Protein 9BUJ (pdb70)

Sequence (434 aa):
DSNLAFKNADGYGKYTQGGRDGKIYIVNSLEDNPKNPAKGTLRHALKRKYKRTVVFNISGVIHLKEPIIVKSGFLTIAGQTSPGGITVAGAPVQVSDADHIIIRYMRFRLGTFKLAEDSMSVRNSRDIIIDHCSFSWSVDETASFYNNQRFTLQNSIVAASLNHSIHPKGHHGYGGIWGGNKASFINNVIAHHNSRTPRLNGSRLKPPYDEQFEFVEFSNNIIFNWGSNNVYGSENGRFNLINNIYKPGPASKAIQLVDLWYSPNITKSQAYISGNYFVGDEKITADNRLGVNYRTSKDAKRKNISMDDKRLSRVKLEPINGAVNSATINSTQKTYSTLIKEKNVGANFNANGMFLDNIDTQVLNQVDGSTPINGKGLINSELEMMIKSWEEYERQFLGFPDIIDKNKDGINDRWAAKNPTNQHNINAYINSITE

Foldseek 3Di:
DVLACEDQQFFLLRNFQAQQPWAEAEQEDLEEDPVDGDGNHPLVVQADQTQYEYAYLEAFERAYCEERERQHTNHEDLQQLYQQGYEYEQYEHEYDAYERHEYELYEQAHFADPDLAESYEYANYESYEYFQAEWEAHNAATYEYELYYREEYAQAEQEFYAFQGPDPVGGHFARYEDWYQRYEYALYEQEQGQEPLPEHAAPDDPHPDDRLRTEYEYALYEYELYAAYYYEENASHAYEDAQYEYEHALRYDQQADYEYEHHVVDQAQRYEYAQYHYVPDVVCNVPVLQRYWYANDNPRDTDRDDDPRRNHPPDHDAGPDDDRRGGDHDHNVVSLCVCQVVVSGHSQHHQVAGHDAPVSVVRSCCRVVVHDADHSNRHNGCCVVPVDSVRSRVSSVPGDRQDDPVPLSARVVVCVVVVVCSNPNSVRSSVRYD

Solvent-accessible surface area: 17211 Å² total; per-residue (Å²): 102,99,104,38,16,19,144,108,6,25,0,10,2,40,93,2,67,1,1,89,109,24,152,66,14,33,0,84,28,45,122,4,64,33,177,114,43,58,168,6,4,1,16,27,0,1,87,65,178,96,85,0,13,0,5,4,50,48,14,0,4,0,78,8,130,92,30,0,69,1,102,25,12,60,1,18,2,1,1,3,7,0,10,0,1,0,0,3,0,9,2,0,1,36,2,32,73,1,47,26,0,6,0,27,7,0,1,0,2,3,0,46,89,194,55,32,42,17,3,0,13,0,77,44,2,61,20,0,0,0,1,16,0,0,1,2,0,0,0,40,6,0,0,3,0,24,1,0,51,83,0,0,0,4,13,0,1,0,2,1,2,0,16,112,33,77,32,117,177,35,98,20,0,38,2,0,22,2,0,0,4,11,0,0,0,4,28,0,0,1,0,3,1,24,8,54,1,1,10,4,0,2,30,58,51,154,49,87,27,90,54,88,55,3,1,5,4,1,3,1,0,0,0,7,0,1,2,59,10,0,0,20,0,4,29,25,0,45,1,2,0,14,31,0,7,0,46,40,17,74,2,22,130,11,91,2,0,0,0,0,70,81,0,74,96,26,110,133,41,0,0,42,15,39,42,1,104,5,47,84,42,152,157,8,42,92,41,11,95,72,2,0,19,27,40,103,44,178,121,26,159,81,154,99,6,74,74,115,51,114,25,24,17,230,99,82,16,103,9,110,35,63,62,58,41,38,5,94,45,52,52,14,131,128,3,48,56,29,0,3,131,120,60,45,0,0,0,13,28,1,15,63,20,160,45,30,0,80,3,1,40,65,2,0,31,17,0,41,60,77,40,116,41,149,54,117,11,32,15,62,26,2,101,112,35,12,161,30,30,132,95,6,30,155,49,1,75,71,56,89,119,21,110,10,81,96,122,40,10,2,28,39,71,40,18,84,77,51,86,144,62,66,141,60,29,71,25,7,18,69,45,17,26,124

Structure (mmCIF, N/CA/C/O backbone):
data_9BUJ
#
_entry.id   9BUJ
#
_cell.length_a   48.504
_cell.length_b   58.137
_cell.length_c   149.080
_cell.angle_alpha   90.000
_cell.angle_beta   90.000
_cell.angle_gamma   90.000
#
_symmetry.space_group_name_H-M   'P 21 21 21'
#
loop_
_entity.id
_entity.type
_entity.pdbx_description
1 polymer 'Pectate lyase'
2 non-polymer 'CALCIUM ION'
3 water water
#
loop_
_atom_site.group_PDB
_atom_site.id
_atom_site.type_symbol
_atom_site.label_atom_id
_atom_site.label_alt_id
_atom_site.label_comp_id
_atom_site.label_asym_id
_atom_site.label_entity_id
_atom_site.label_seq_id
_atom_site.pdbx_PDB_ins_code
_atom_site.Cartn_x
_atom_site.Cartn_y
_atom_site.Cartn_z
_atom_site.occupancy
_atom_site.B_iso_or_equiv
_atom_site.auth_seq_id
_atom_site.auth_comp_id
_atom_site.auth_asym_id
_atom_site.auth_atom_id
_atom_site.pdbx_PDB_model_num
ATOM 1 N N . ASP A 1 25 ? -5.29462 23.51617 19.38173 1.000 48.07720 25 ASP A N 1
ATOM 2 C CA . ASP A 1 25 ? -5.31771 23.61642 17.92001 1.000 55.77845 25 ASP A CA 1
ATOM 3 C C . ASP A 1 25 ? -4.16194 24.49027 17.43754 1.000 60.06765 25 ASP A C 1
ATOM 4 O O . ASP A 1 25 ? -3.30334 24.04007 16.67205 1.000 58.12062 25 ASP A O 1
ATOM 6 N N . SER A 1 26 ? -4.15594 25.74839 17.87053 1.000 52.71107 26 SER A N 1
ATOM 7 C CA . SER A 1 26 ? -2.97867 26.59658 17.74989 1.000 49.17779 26 SER A CA 1
ATOM 8 C C . SER A 1 26 ? -2.07999 26.49404 18.97781 1.000 55.62949 26 SER A C 1
ATOM 9 O O . SER A 1 26 ? -0.99103 27.08399 18.99268 1.000 56.61942 26 SER A O 1
ATOM 12 N N . ASN A 1 27 ? -2.52156 25.76132 20.00598 1.000 47.86152 27 ASN A N 1
ATOM 13 C CA . ASN A 1 27 ? -1.66038 25.38234 21.11331 1.000 48.06139 27 ASN A CA 1
ATOM 14 C C . ASN A 1 27 ? -0.72348 24.24013 20.74973 1.000 45.30484 27 ASN A C 1
ATOM 15 O O . ASN A 1 27 ? 0.29449 24.05258 21.42741 1.000 43.96945 27 ASN A O 1
ATOM 20 N N . LEU A 1 28 ? -1.05587 23.48087 19.70425 1.000 44.30823 28 LEU A N 1
ATOM 21 C CA . LEU A 1 28 ? -0.20257 22.40659 19.21283 1.000 39.02045 28 LEU A CA 1
ATOM 22 C C . LEU A 1 28 ? 1.22936 22.88332 19.03607 1.000 37.65799 28 LEU A C 1
ATOM 23 O O . LEU A 1 28 ? 1.47385 24.01856 18.61903 1.000 36.98370 28 LEU A O 1
ATOM 28 N N . ALA A 1 29 ? 2.17624 21.99121 19.34920 1.000 38.61661 29 ALA A N 1
ATOM 29 C CA . ALA A 1 29 ? 3.59375 22.31412 19.20621 1.000 32.47020 29 ALA A CA 1
ATOM 30 C C . ALA A 1 29 ? 3.95177 22.63983 17.76492 1.000 28.14048 29 ALA A C 1
ATOM 31 O O . ALA A 1 29 ? 4.85589 23.43803 17.51997 1.000 29.15768 29 ALA A O 1
ATOM 33 N N . PHE A 1 30 ? 3.28062 22.01525 16.80612 1.000 27.68046 30 PHE A N 1
ATOM 34 C CA . PHE A 1 30 ? 3.48659 22.26369 15.38188 1.000 26.51860 30 PHE A CA 1
ATOM 35 C C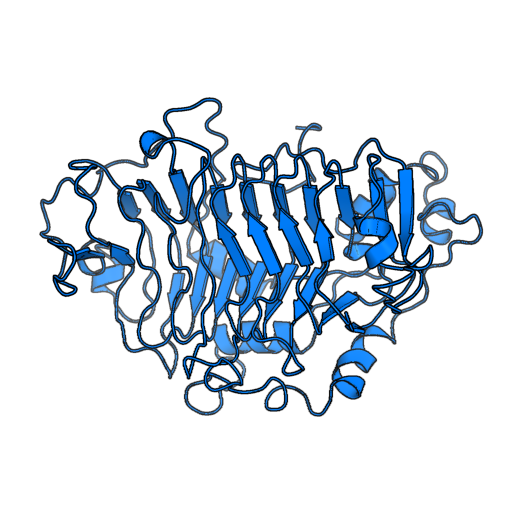 . PHE A 1 30 ? 2.37412 21.51231 14.65839 1.000 29.93663 30 PHE A C 1
ATOM 36 O O . PHE A 1 30 ? 1.66331 20.70438 15.26134 1.000 29.06844 30 PHE A O 1
ATOM 44 N N . LYS A 1 31 ? 2.27736 21.74488 13.34397 1.000 30.94666 31 LYS A N 1
ATOM 45 C CA . LYS A 1 31 ? 1.06529 21.43469 12.59039 1.000 31.30943 31 LYS A CA 1
ATOM 46 C C . LYS A 1 31 ? 0.60017 19.98784 12.78440 1.000 39.01300 31 LYS A C 1
ATOM 47 O O . LYS A 1 31 ? -0.59156 19.73108 13.02273 1.000 44.80076 31 LYS A O 1
ATOM 53 N N . ASN A 1 32 ? 1.51844 19.02654 12.70445 1.000 35.32166 32 ASN A N 1
ATOM 54 C CA . ASN A 1 32 ? 1.13601 17.61881 12.78349 1.000 33.26786 32 ASN A CA 1
ATOM 55 C C . ASN A 1 32 ? 1.54070 16.95282 14.10183 1.000 29.04948 32 ASN A C 1
ATOM 56 O O . ASN A 1 32 ? 1.58198 15.71986 14.17730 1.000 27.71800 32 ASN A O 1
ATOM 61 N N . ALA A 1 33 ? 1.82311 17.73302 15.14435 1.000 26.22954 33 ALA A N 1
ATOM 62 C CA . ALA A 1 33 ? 2.16179 17.14186 16.43578 1.000 25.75024 33 ALA A CA 1
ATOM 63 C C . ALA A 1 33 ? 0.99044 16.32361 16.95416 1.000 28.80369 33 ALA A C 1
ATOM 64 O O . ALA A 1 33 ? -0.17135 16.72561 16.83165 1.000 35.05088 33 ALA A O 1
ATOM 66 N N . ASP A 1 34 ? 1.28899 15.15581 17.51528 1.000 25.01496 34 ASP A N 1
ATOM 67 C CA . ASP A 1 34 ? 0.23102 14.27105 17.98025 1.000 23.79097 34 ASP A CA 1
ATOM 68 C C . ASP A 1 34 ? 0.70263 13.54778 19.23246 1.000 29.40613 34 ASP A C 1
ATOM 69 O O . ASP A 1 34 ? 1.87441 13.62475 19.62352 1.000 30.81050 34 ASP A O 1
ATOM 74 N N . GLY A 1 35 ? -0.22617 12.85781 19.87666 1.000 24.88305 35 GLY A N 1
ATOM 75 C CA . GLY A 1 35 ? 0.12476 12.09933 21.05650 1.000 26.20560 35 GLY A CA 1
ATOM 76 C C . GLY A 1 35 ? 0.29267 12.97139 22.28834 1.000 29.15997 35 GLY A C 1
ATOM 77 O O . GLY A 1 35 ? 0.02873 14.17472 22.29740 1.000 28.87888 35 GLY A O 1
ATOM 78 N N . TYR A 1 36 ? 0.77713 12.33459 23.35126 1.000 28.37201 36 TYR A N 1
ATOM 79 C CA . TYR A 1 36 ? 0.70142 12.95574 24.66314 1.000 31.25656 36 TYR A CA 1
ATOM 80 C C . TYR A 1 36 ? 1.57074 14.20146 24.79435 1.000 31.81157 36 TYR A C 1
ATOM 81 O O . TYR A 1 36 ? 1.39981 14.94293 25.76616 1.000 32.14185 36 TYR A O 1
ATOM 90 N N . GLY A 1 37 ? 2.47879 14.46850 23.85656 1.000 27.16278 37 GLY A N 1
ATOM 91 C CA . GLY A 1 37 ? 3.30121 15.66194 23.98179 1.000 25.50993 37 GLY A CA 1
ATOM 92 C C . GLY A 1 37 ? 2.92015 16.73535 22.98150 1.000 29.35031 37 GLY A C 1
ATOM 93 O O . GLY A 1 37 ? 3.66721 17.69178 22.75000 1.000 29.53434 37 GLY A O 1
ATOM 94 N N . LYS A 1 38 ? 1.73669 16.59123 22.39121 1.000 25.46068 38 LYS A N 1
ATOM 95 C CA . LYS A 1 38 ? 1.37828 17.41453 21.25220 1.000 28.27814 38 LYS A CA 1
ATOM 96 C C . LYS A 1 38 ? 1.17932 18.87667 21.60749 1.000 33.00970 38 LYS A C 1
ATOM 97 O O . LYS A 1 38 ? 1.23093 19.71605 20.70204 1.000 32.02809 38 LYS A O 1
ATOM 103 N N . TYR A 1 39 ? 0.97245 19.21243 22.88715 1.000 28.70266 39 TYR A N 1
ATOM 104 C CA . TYR A 1 39 ? 0.74111 20.59796 23.26319 1.000 31.80024 39 TYR A CA 1
ATOM 105 C C . TYR A 1 39 ? 1.96769 21.23207 23.88323 1.000 33.51863 39 TYR A C 1
ATOM 106 O O . TYR A 1 39 ? 1.87395 22.34137 24.42148 1.000 38.11664 39 TYR A O 1
ATOM 115 N N . THR A 1 40 ? 3.10938 20.54934 23.82261 1.000 35.48936 40 THR A N 1
ATOM 116 C CA . THR A 1 40 ? 4.36881 21.11648 24.28899 1.000 31.35242 40 THR A CA 1
ATOM 117 C C . THR A 1 40 ? 4.60627 22.48066 23.65834 1.000 35.99856 40 THR A C 1
ATOM 118 O O . THR A 1 40 ? 4.30077 22.70231 22.48097 1.000 35.24054 40 THR A O 1
ATOM 122 N N . GLN A 1 41 ? 5.12683 23.40721 24.46523 1.000 33.06248 41 GLN A N 1
ATOM 123 C CA . GLN A 1 41 ? 5.33268 24.77298 24.00741 1.000 40.12940 41 GLN A CA 1
ATOM 124 C C . GLN A 1 41 ? 6.73029 24.99940 23.46236 1.000 33.50219 41 GLN A C 1
ATOM 125 O O . GLN A 1 41 ? 6.89689 25.81520 22.55239 1.000 38.77959 41 GLN A O 1
ATOM 131 N N . GLY A 1 42 ? 7.72641 24.29688 23.99119 1.000 30.28870 42 GLY A N 1
ATOM 132 C CA . GLY A 1 42 ? 9.09015 24.52061 23.55175 1.000 32.53205 42 GLY A CA 1
ATOM 133 C C . GLY A 1 42 ? 9.48241 25.96818 23.74065 1.000 37.26181 42 GLY A C 1
ATOM 134 O O . GLY A 1 42 ? 9.18924 26.58679 24.76820 1.000 37.16843 42 GLY A O 1
ATOM 135 N N . GLY A 1 43 ? 10.12585 26.53444 22.72718 1.000 34.77766 43 GLY A N 1
ATOM 136 C CA . GLY A 1 43 ? 10.53724 27.92082 22.81655 1.000 35.25481 43 GLY A CA 1
ATOM 137 C C . GLY A 1 43 ? 9.73621 28.85405 21.93292 1.000 42.38137 43 GLY A C 1
ATOM 138 O O . GLY A 1 43 ? 10.29627 29.79525 21.35950 1.000 46.70777 43 GLY A O 1
ATOM 139 N N . ARG A 1 44 ? 8.42745 28.61637 21.81199 1.000 41.93247 44 ARG A N 1
ATOM 140 C CA . ARG A 1 44 ? 7.62566 29.40439 20.87863 1.000 43.21640 44 ARG A CA 1
ATOM 141 C C . ARG A 1 44 ? 7.56519 30.86979 21.28316 1.000 47.39755 44 ARG A C 1
ATOM 142 O O . ARG A 1 44 ? 7.41428 31.74550 20.42162 1.000 44.78802 44 ARG A O 1
ATOM 150 N N . ASP A 1 45 ? 7.70634 31.15350 22.57777 1.000 46.37900 45 ASP A N 1
ATOM 151 C CA . ASP A 1 45 ? 7.62185 32.50854 23.10992 1.000 54.72199 45 ASP A CA 1
ATOM 152 C C . ASP A 1 45 ? 8.97716 33.07983 23.52593 1.000 52.16963 45 ASP A C 1
ATOM 153 O O . ASP A 1 45 ? 9.01817 34.01518 24.33071 1.000 54.51013 45 ASP A O 1
ATOM 158 N N . GLY A 1 46 ? 10.08421 32.54689 23.00263 1.000 46.13733 46 GLY A N 1
ATOM 159 C CA . GLY A 1 46 ? 11.40864 32.91549 23.44541 1.000 43.63412 46 GLY A CA 1
ATOM 160 C C . GLY A 1 46 ? 12.21621 33.70813 22.42650 1.000 38.71472 46 GLY A C 1
ATOM 161 O O . GLY A 1 46 ? 11.74161 34.05545 21.34740 1.000 36.60050 46 GLY A O 1
ATOM 162 N N . LYS A 1 47 ? 13.45682 34.01887 22.82861 1.000 38.75074 47 LYS A N 1
ATOM 163 C CA . LYS A 1 47 ? 14.46507 34.60950 21.95308 1.000 42.20282 47 LYS A CA 1
ATOM 164 C C . LYS A 1 47 ? 14.80540 33.62754 20.83947 1.000 41.91790 47 LYS A C 1
ATOM 165 O O . LYS A 1 47 ? 14.68193 32.41071 20.99121 1.000 42.23761 47 LYS A O 1
ATOM 171 N N . ILE A 1 48 ? 15.26433 34.16767 19.71890 1.000 41.45629 48 ILE A N 1
ATOM 172 C CA . ILE A 1 48 ? 15.89852 33.38981 18.66170 1.000 40.56688 48 ILE A CA 1
ATOM 173 C C . ILE A 1 48 ? 17.39127 33.31389 18.96023 1.000 41.51773 48 ILE A C 1
ATOM 174 O O . ILE A 1 48 ? 18.01779 34.32542 19.29749 1.000 43.00931 48 ILE A O 1
ATOM 179 N N . TYR A 1 49 ? 17.93860 32.10509 18.91231 1.000 34.28491 49 TYR A N 1
ATOM 180 C CA . TYR A 1 49 ? 19.36189 31.85740 19.06326 1.000 34.64919 49 TYR A CA 1
ATOM 181 C C . TYR A 1 49 ? 19.84922 31.19021 17.78543 1.000 31.65537 49 TYR A C 1
ATOM 182 O O . TYR A 1 49 ? 19.37371 30.10663 17.43398 1.000 33.89401 49 TYR A O 1
ATOM 191 N N . ILE A 1 50 ? 20.80245 31.81947 17.10695 1.000 34.30259 50 ILE A N 1
ATOM 192 C CA . ILE A 1 50 ? 21.35383 31.31706 15.84873 1.000 30.67093 50 ILE A CA 1
ATOM 193 C C . ILE A 1 50 ? 22.66080 30.58347 16.13862 1.000 33.50502 50 ILE A C 1
ATOM 194 O O . ILE A 1 50 ? 23.64556 31.20369 16.54979 1.000 32.61537 50 ILE A O 1
ATOM 199 N N . VAL A 1 51 ? 22.69021 29.26828 15.91360 1.000 31.17990 51 VAL A N 1
ATOM 200 C CA . VAL A 1 51 ? 23.94840 28.52680 15.91651 1.000 27.14637 51 VAL A CA 1
ATOM 201 C C . VAL A 1 51 ? 24.59607 28.70577 14.54854 1.000 32.59588 51 VAL A C 1
ATOM 202 O O . VAL A 1 51 ? 24.01025 28.35806 13.51605 1.000 30.04727 51 VAL A O 1
ATOM 206 N N . ASN A 1 52 ? 25.78870 29.30494 14.52813 1.000 34.11358 52 ASN A N 1
ATOM 207 C CA . ASN A 1 52 ? 26.47182 29.58845 13.26971 1.000 34.19096 52 ASN A CA 1
ATOM 208 C C . ASN A 1 52 ? 27.86489 28.98371 13.23431 1.000 36.11823 52 ASN A C 1
ATOM 209 O O . ASN A 1 52 ? 28.69035 29.37729 12.40292 1.000 37.95048 52 ASN A O 1
ATOM 214 N N . SER A 1 53 ? 28.14034 28.03890 14.12609 1.000 32.57300 53 SER A N 1
ATOM 215 C CA . SER A 1 53 ? 29.40539 27.33233 14.12824 1.000 35.10428 53 SER A CA 1
ATOM 216 C C . SER A 1 53 ? 29.15162 25.87050 14.47983 1.000 32.54353 53 SER A C 1
ATOM 217 O O . SER A 1 53 ? 28.22077 25.55402 15.22321 1.000 31.86472 53 SER A O 1
ATOM 220 N N . LEU A 1 54 ? 29.98391 24.98227 13.93153 1.000 28.01992 54 LEU A N 1
ATOM 221 C CA . LEU A 1 54 ? 30.02606 23.57945 14.32452 1.000 31.30692 54 LEU A CA 1
ATOM 222 C C . LEU A 1 54 ? 30.97986 23.29213 15.48955 1.000 30.30746 54 LEU A C 1
ATOM 223 O O . LEU A 1 54 ? 31.12069 22.12694 15.87162 1.000 32.37894 54 LEU A O 1
ATOM 228 N N . GLU A 1 55 ? 31.64123 24.29874 16.06071 1.000 34.59099 55 GLU A N 1
ATOM 229 C CA . GLU A 1 55 ? 32.64057 24.03567 17.09448 1.000 35.25053 55 GLU A CA 1
ATOM 230 C C . GLU A 1 55 ? 31.96971 23.62013 18.40370 1.000 37.91929 55 GLU A C 1
ATOM 231 O O . GLU A 1 55 ? 30.78164 23.86418 18.63322 1.000 33.42912 55 GLU A O 1
ATOM 237 N N . ASP A 1 56 ? 32.75966 23.00784 19.28560 1.000 38.18284 56 ASP A N 1
ATOM 238 C CA . ASP A 1 56 ? 32.31732 22.70855 20.64391 1.000 36.98058 56 ASP A CA 1
ATOM 239 C C . ASP A 1 56 ? 33.49467 22.90908 21.57938 1.000 40.18565 56 ASP A C 1
ATOM 240 O O . ASP A 1 56 ? 34.56126 22.31913 21.37949 1.000 38.41997 56 ASP A O 1
ATOM 245 N N . ASN A 1 57 ? 33.30269 23.73374 22.59993 1.000 40.64761 57 ASN A N 1
ATOM 246 C CA . ASN A 1 57 ? 34.29550 23.89162 23.65974 1.000 42.12065 57 ASN A CA 1
ATOM 247 C C . ASN A 1 57 ? 33.59854 23.65997 24.99119 1.000 40.48647 57 ASN A C 1
ATOM 248 O O . ASN A 1 57 ? 32.93041 24.56895 25.51486 1.000 38.03337 57 ASN A O 1
ATOM 253 N N . PRO A 1 58 ? 33.72634 22.47157 25.57713 1.000 39.40789 58 PRO A N 1
ATOM 254 C CA . PRO A 1 58 ? 32.97116 22.20132 26.80838 1.000 39.62727 58 PRO A CA 1
ATOM 255 C C . PRO A 1 58 ? 33.41942 23.07592 27.97055 1.000 41.46928 58 PRO A C 1
ATOM 256 O O . PRO A 1 58 ? 32.63333 23.32272 28.89774 1.000 40.23404 58 PRO A O 1
ATOM 260 N N . LYS A 1 59 ? 34.62686 23.61977 27.90109 1.000 41.47487 59 LYS A N 1
ATOM 261 C CA . LYS A 1 59 ? 35.19644 24.39369 28.98940 1.000 46.81932 59 LYS A CA 1
ATOM 262 C C . LYS A 1 59 ? 34.74851 25.85555 28.92623 1.000 46.58494 59 LYS A C 1
ATOM 263 O O . LYS A 1 59 ? 34.27733 26.40700 29.92997 1.000 48.12024 59 LYS A O 1
ATOM 269 N N . ASN A 1 60 ? 34.84825 26.48555 27.75105 1.000 45.73463 60 ASN A N 1
ATOM 270 C CA . ASN A 1 60 ? 34.31978 27.83504 27.52659 1.000 48.88509 60 ASN A CA 1
ATOM 271 C C . ASN A 1 60 ? 33.54288 27.85390 26.22210 1.000 42.08627 60 ASN A C 1
ATOM 272 O O . ASN A 1 60 ? 34.06291 28.25901 25.17446 1.000 42.47735 60 ASN A O 1
ATOM 277 N N . PRO A 1 61 ? 32.28480 27.42691 26.25075 1.000 41.52547 61 PRO A N 1
ATOM 278 C CA . PRO A 1 61 ? 31.49558 27.37854 25.01306 1.000 40.87992 61 PRO A CA 1
ATOM 279 C C . PRO A 1 61 ? 31.27898 28.77610 24.45821 1.000 36.96608 61 PRO A C 1
ATOM 280 O O . PRO A 1 61 ? 30.88924 29.69234 25.17985 1.000 41.06954 61 PRO A O 1
ATOM 284 N N . ALA A 1 62 ? 31.55082 28.93748 23.16674 1.000 39.35794 62 ALA A N 1
ATOM 285 C CA . ALA A 1 62 ? 31.41876 30.23901 22.53322 1.000 39.21465 62 ALA A CA 1
ATOM 286 C C . ALA A 1 62 ? 29.98007 30.47149 22.07530 1.000 42.02735 62 ALA A C 1
ATOM 287 O O . ALA A 1 62 ? 29.25028 29.53329 21.72347 1.000 37.74945 62 ALA A O 1
ATOM 289 N N . LYS A 1 63 ? 29.56650 31.73718 22.10366 1.000 37.12820 63 LYS A N 1
ATOM 290 C CA . LYS A 1 63 ? 28.26360 32.07583 21.56418 1.000 38.01673 63 LYS A CA 1
ATOM 291 C C . LYS A 1 63 ? 28.21302 31.66868 20.09590 1.000 34.91292 63 LYS A C 1
ATOM 292 O O . LYS A 1 63 ? 29.22526 31.68909 19.39705 1.000 39.11274 63 LYS A O 1
ATOM 298 N N . GLY A 1 64 ? 27.03979 31.24663 19.63924 1.000 37.90262 64 GLY A N 1
ATOM 299 C CA . GLY A 1 64 ? 26.90133 30.75405 18.28491 1.000 33.90597 64 GLY A CA 1
ATOM 300 C C . GLY A 1 64 ? 27.13355 29.26762 18.11695 1.000 33.53268 64 GLY A C 1
ATOM 301 O O . GLY A 1 64 ? 26.97399 28.76358 16.99990 1.000 32.06240 64 GLY A O 1
ATOM 302 N N . THR A 1 65 ? 27.51556 28.55291 19.17987 1.000 34.52965 65 THR A N 1
ATOM 303 C CA . THR A 1 65 ? 27.69824 27.10637 19.13602 1.000 31.34698 65 THR A CA 1
ATOM 304 C C . THR A 1 65 ? 26.54102 26.38500 19.81953 1.000 31.97108 65 THR A C 1
ATOM 305 O O . THR A 1 65 ? 25.81487 26.95036 20.63676 1.000 28.14888 65 THR A O 1
ATOM 309 N N . LEU A 1 66 ? 26.39961 25.09865 19.49353 1.000 32.52695 66 LEU A N 1
ATOM 310 C CA . LEU A 1 66 ? 25.29147 24.32990 20.04318 1.000 32.02111 66 LEU A CA 1
ATOM 311 C C . LEU A 1 66 ? 25.34965 24.27471 21.56802 1.000 30.78836 66 LEU A C 1
ATOM 312 O O . LEU A 1 66 ? 24.33883 24.51278 22.24444 1.000 28.75541 66 LEU A O 1
ATOM 317 N N . ARG A 1 67 ? 26.51923 23.93820 22.12861 1.000 30.72481 67 ARG A N 1
ATOM 318 C CA . ARG A 1 67 ? 26.63182 23.82625 23.58439 1.000 32.88249 67 ARG A CA 1
ATOM 319 C C . ARG A 1 67 ? 26.16277 25.10360 24.26850 1.000 33.43955 67 ARG A C 1
ATOM 320 O O . ARG A 1 67 ? 25.38599 25.05525 25.22839 1.000 32.08152 67 ARG A O 1
ATOM 328 N N . HIS A 1 68 ? 26.60204 26.26341 23.76952 1.000 31.78992 68 HIS A N 1
ATOM 329 C CA . HIS A 1 68 ? 26.19842 27.51762 24.39651 1.000 35.19794 68 HIS A CA 1
ATOM 330 C C . HIS A 1 68 ? 24.69104 27.72481 24.29963 1.000 37.44130 68 HIS A C 1
ATOM 331 O O . HIS A 1 68 ? 24.04150 28.07450 25.29286 1.000 37.61063 68 HIS A O 1
ATOM 338 N N . ALA A 1 69 ? 24.12393 27.50206 23.10112 1.000 34.92837 69 ALA A N 1
ATOM 339 C CA . ALA A 1 69 ? 22.68619 27.66274 22.85918 1.000 32.27691 69 ALA A CA 1
ATOM 340 C C . ALA A 1 69 ? 21.84925 26.82053 23.81333 1.000 32.62986 69 ALA A C 1
ATOM 341 O O . ALA A 1 69 ? 20.88948 27.31146 24.41555 1.000 33.87153 69 ALA A O 1
ATOM 343 N N . LEU A 1 70 ? 22.18056 25.53590 23.94055 1.000 30.12621 70 LEU A N 1
ATOM 344 C CA . LEU A 1 70 ? 21.34822 24.63868 24.73178 1.000 32.80803 70 LEU A CA 1
ATOM 345 C C . LEU A 1 70 ? 21.49039 24.88601 26.22690 1.000 36.13282 70 LEU A C 1
ATOM 346 O O . LEU A 1 70 ? 20.58098 24.53960 26.98447 1.000 31.76096 70 LEU A O 1
ATOM 351 N N . LYS A 1 71 ? 22.60505 25.47896 26.67127 1.000 38.41873 71 LYS A N 1
ATOM 352 C CA . LYS A 1 71 ? 22.78654 25.77122 28.08676 1.000 40.42510 71 LYS A CA 1
ATOM 353 C C . LYS A 1 71 ? 22.17202 27.10176 28.51689 1.000 37.62318 71 LYS A C 1
ATOM 354 O O . LYS A 1 71 ? 22.11230 27.36079 29.72204 1.000 37.89924 71 LYS A O 1
ATOM 360 N N . ARG A 1 72 ? 21.69951 27.93454 27.58138 1.000 36.69245 72 ARG A N 1
ATOM 361 C CA . ARG A 1 72 ? 20.96137 29.13825 27.96295 1.000 37.95099 72 ARG A CA 1
ATOM 362 C C . ARG A 1 72 ? 19.76193 28.76747 28.81959 1.000 42.49255 72 ARG A C 1
ATOM 363 O O . ARG A 1 72 ? 19.19908 27.67124 28.69354 1.000 37.58535 72 ARG A O 1
ATOM 371 N N . LYS A 1 73 ? 19.35324 29.71364 29.67955 1.000 42.65281 73 LYS A N 1
ATOM 372 C CA . LYS A 1 73 ? 18.29659 29.47628 30.65597 1.000 38.30736 73 LYS A CA 1
ATOM 373 C C . LYS A 1 73 ? 16.95419 30.06021 30.24331 1.000 41.91172 73 LYS A C 1
ATOM 374 O O . LYS A 1 73 ? 15.92636 29.65073 30.79589 1.000 41.15432 73 LYS A O 1
ATOM 380 N N . TYR A 1 74 ? 16.92842 30.96396 29.26681 1.000 41.96998 74 TYR A N 1
ATOM 381 C CA . TYR A 1 74 ? 15.68662 31.59547 28.84601 1.000 38.46858 74 TYR A CA 1
ATOM 382 C C . TYR A 1 74 ? 14.97971 30.78374 27.75628 1.000 37.36412 74 TYR A C 1
ATOM 383 O O . TYR A 1 74 ? 15.56941 29.91872 27.10187 1.000 37.59044 74 TYR A O 1
ATOM 392 N N . LYS A 1 75 ? 13.68609 31.06483 27.59252 1.000 38.53747 75 LYS A N 1
ATOM 393 C CA . LYS A 1 75 ? 12.91656 30.48668 26.49795 1.000 42.06139 75 LYS A CA 1
ATOM 394 C C . LYS A 1 75 ? 13.58954 30.83136 25.18253 1.000 40.07254 75 LYS A C 1
ATOM 395 O O . LYS A 1 75 ? 13.96731 31.98606 24.96397 1.000 37.70201 75 LYS A O 1
ATOM 401 N N . ARG A 1 76 ? 13.75403 29.83322 24.30569 1.000 43.08831 76 ARG A N 1
ATOM 402 C CA . ARG A 1 76 ? 14.53912 30.05599 23.09399 1.000 34.53851 76 ARG A CA 1
ATOM 403 C C . ARG A 1 76 ? 14.15561 29.07252 22.00219 1.000 30.10525 76 ARG A C 1
ATOM 404 O O . ARG A 1 76 ? 13.94084 27.88658 22.27235 1.000 32.30271 76 ARG A O 1
ATOM 412 N N . THR A 1 77 ? 14.06772 29.58075 20.77115 1.000 31.02095 77 THR A N 1
ATOM 413 C CA . THR A 1 77 ? 14.10365 28.75237 19.57047 1.000 31.14897 77 THR A CA 1
ATOM 414 C C . THR A 1 77 ? 15.50467 28.82012 18.96162 1.000 34.75184 77 THR A C 1
ATOM 415 O O . THR A 1 77 ? 15.96966 29.89807 18.55566 1.000 32.36640 77 THR A O 1
ATOM 419 N N . VAL A 1 78 ? 16.17816 27.67447 18.91916 1.000 27.65534 78 VAL A N 1
ATOM 420 C CA . VAL A 1 78 ? 17.51971 27.57472 18.36368 1.000 27.08336 78 VAL A CA 1
ATOM 421 C C . VAL A 1 78 ? 17.39057 27.25818 16.88040 1.000 25.71400 78 VAL A C 1
ATOM 422 O O . VAL A 1 78 ? 16.72386 26.28842 16.50086 1.000 25.96722 78 VAL A O 1
ATOM 426 N N . VAL A 1 79 ? 18.00386 28.08542 16.03935 1.000 25.01574 79 VAL A N 1
ATOM 427 C CA . VAL A 1 79 ? 18.00529 27.87828 14.59424 1.000 30.50130 79 VAL A CA 1
ATOM 428 C C . VAL A 1 79 ? 19.46183 27.79720 14.16102 1.000 28.44527 79 VAL A C 1
ATOM 429 O O . VAL A 1 79 ? 20.36997 28.06359 14.94132 1.000 32.48530 79 VAL A O 1
ATOM 433 N N . PHE A 1 80 ? 19.68194 27.35623 12.92657 1.000 28.83197 80 PHE A N 1
ATOM 434 C CA . PHE A 1 80 ? 21.01945 26.98420 12.47411 1.000 28.26734 80 PHE A CA 1
ATOM 435 C C . PHE A 1 80 ? 21.32812 27.71102 11.18564 1.000 29.52322 80 PHE A C 1
ATOM 436 O O . PHE A 1 80 ? 20.61793 27.54180 10.18826 1.000 31.61143 80 PHE A O 1
ATOM 444 N N . ASN A 1 81 ? 22.39517 28.48892 11.19905 1.000 26.91166 81 ASN A N 1
ATOM 445 C CA . ASN A 1 81 ? 22.87885 29.09278 9.97073 1.000 31.19059 81 ASN A CA 1
ATOM 446 C C . ASN A 1 81 ? 24.22845 28.44632 9.67688 1.000 35.86150 81 ASN A C 1
ATOM 447 O O . ASN A 1 81 ? 25.27625 29.10278 9.62764 1.000 36.89720 81 ASN A O 1
ATOM 452 N N . ILE A 1 82 ? 24.19739 27.11858 9.53514 1.000 30.76879 82 ILE A N 1
ATOM 453 C CA . ILE A 1 82 ? 25.40547 26.31822 9.42218 1.000 31.44693 82 ILE A CA 1
ATOM 454 C C . ILE A 1 82 ? 24.94613 24.90609 9.10233 1.000 30.77068 82 ILE A C 1
ATOM 455 O O . ILE A 1 82 ? 23.77721 24.56001 9.32139 1.000 28.63627 82 ILE A O 1
ATOM 460 N N . SER A 1 83 ? 25.83926 24.10031 8.53861 1.000 25.23170 83 SER A N 1
ATOM 461 C CA . SER A 1 83 ? 25.45357 22.74636 8.16495 1.000 29.64870 83 SER A CA 1
ATOM 462 C C . SER A 1 83 ? 26.63114 21.81129 8.37322 1.000 23.91678 83 SER A C 1
ATOM 463 O O . SER A 1 83 ? 27.78090 22.23725 8.32425 1.000 24.78348 83 SER A O 1
ATOM 466 N N . GLY A 1 84 ? 26.33255 20.52925 8.60485 1.000 27.95825 84 GLY A N 1
ATOM 467 C CA . GLY A 1 84 ? 27.37392 19.53436 8.82311 1.000 25.02509 84 GLY A CA 1
ATOM 468 C C . GLY A 1 84 ? 27.39240 18.88951 10.19924 1.000 31.81153 84 GLY A C 1
ATOM 469 O O . GLY A 1 84 ? 26.36635 18.84700 10.89457 1.000 30.29830 84 GLY A O 1
ATOM 470 N N . VAL A 1 85 ? 28.55487 18.38898 10.62192 1.000 28.98218 85 VAL A N 1
ATOM 471 C CA . VAL A 1 85 ? 28.65105 17.56464 11.82291 1.000 26.08024 85 VAL A CA 1
ATOM 472 C C . VAL A 1 85 ? 29.24964 18.37871 12.96047 1.000 29.69698 85 VAL A C 1
ATOM 473 O O . VAL A 1 85 ? 30.34627 18.93498 12.83730 1.000 30.36906 85 VAL A O 1
ATOM 477 N N . ILE A 1 86 ? 28.52749 18.44216 14.07294 1.000 30.17503 86 ILE A N 1
ATOM 478 C CA . ILE A 1 86 ? 29.03852 19.00554 15.31704 1.000 26.95397 86 ILE A CA 1
ATOM 479 C C . ILE A 1 86 ? 29.60865 17.85120 16.13354 1.000 28.56455 86 ILE A C 1
ATOM 480 O O . ILE A 1 86 ? 28.86307 16.97046 16.56686 1.000 30.33419 86 ILE A O 1
ATOM 485 N N . HIS A 1 87 ? 30.93234 17.83544 16.31775 1.000 28.73967 87 HIS A N 1
ATOM 486 C CA . HIS A 1 87 ? 31.62142 16.76921 17.05266 1.000 28.44493 87 HIS A CA 1
ATOM 487 C C . HIS A 1 87 ? 31.74464 17.19921 18.50160 1.000 30.16651 87 HIS A C 1
ATOM 488 O O . HIS A 1 87 ? 32.64621 17.95522 18.85666 1.000 30.05999 87 HIS A O 1
ATOM 495 N N . LEU A 1 88 ? 30.83160 16.72550 19.34178 1.000 28.71889 88 LEU A N 1
ATOM 496 C CA . LEU A 1 88 ? 30.85947 17.10935 20.74252 1.000 30.28444 88 LEU A CA 1
ATOM 497 C C . LEU A 1 88 ? 32.01952 16.40883 21.42980 1.000 30.07804 88 LEU A C 1
ATOM 498 O O . LEU A 1 88 ? 32.25954 15.21729 21.21398 1.000 32.01205 88 LEU A O 1
ATOM 503 N N . LYS A 1 89 ? 32.75471 17.16493 22.24134 1.000 29.42391 89 LYS A N 1
ATOM 504 C CA . LYS A 1 89 ? 33.84803 16.61105 23.03070 1.000 29.33820 89 LYS A CA 1
ATOM 505 C C . LYS A 1 89 ? 33.38417 16.02796 24.36399 1.000 37.29590 89 LYS A C 1
ATOM 506 O O . LYS A 1 89 ? 34.11606 15.23078 24.96526 1.000 36.49218 89 LYS A O 1
ATOM 512 N N . GLU A 1 90 ? 32.18530 16.39561 24.81563 1.000 35.20092 90 GLU A N 1
ATOM 513 C CA . GLU A 1 90 ? 31.55980 15.93131 26.04473 1.000 34.57619 90 GLU A CA 1
ATOM 514 C C . GLU A 1 90 ? 30.05751 15.98445 25.84094 1.000 35.25352 90 GLU A C 1
ATOM 515 O O . GLU A 1 90 ? 29.57263 16.73311 24.98208 1.000 34.93173 90 GLU A O 1
ATOM 521 N N . PRO A 1 91 ? 29.28995 15.21720 26.60953 1.000 33.95291 91 PRO A N 1
ATOM 522 C CA . PRO A 1 91 ? 27.83437 15.33627 26.52719 1.000 31.50430 91 PRO A CA 1
ATOM 523 C C . PRO A 1 91 ? 27.39043 16.77394 26.76581 1.000 37.16169 91 PRO A C 1
ATOM 524 O O . PRO A 1 91 ? 28.07811 17.55689 27.42609 1.000 35.58974 91 PRO A O 1
ATOM 528 N N . ILE A 1 92 ? 26.23783 17.12545 26.19416 1.000 34.00990 92 ILE A N 1
ATOM 529 C CA . ILE A 1 92 ? 25.49025 18.31205 26.59788 1.000 36.90449 92 ILE A CA 1
ATOM 530 C C . ILE A 1 92 ? 24.30156 17.84048 27.41956 1.000 32.76651 92 ILE A C 1
ATOM 531 O O . ILE A 1 92 ? 23.45078 17.09481 26.92522 1.000 34.31597 92 ILE A O 1
ATOM 536 N N . ILE A 1 93 ? 24.23513 18.26458 28.66835 1.000 34.50255 93 ILE A N 1
ATOM 537 C CA . ILE A 1 93 ? 23.10403 17.96156 29.52414 1.000 31.88123 93 ILE A CA 1
ATOM 538 C C . ILE A 1 93 ? 22.21038 19.18699 29.51750 1.000 33.52898 93 ILE A C 1
ATOM 539 O O . ILE A 1 93 ? 22.65184 20.28124 29.89061 1.000 33.01833 93 ILE A O 1
ATOM 544 N N . VAL A 1 94 ? 20.96502 19.01419 29.07285 1.000 33.31463 94 VAL A N 1
ATOM 545 C CA . VAL A 1 94 ? 20.01680 20.11626 28.93375 1.000 33.81146 94 VAL A CA 1
ATOM 546 C C . VAL A 1 94 ? 19.11281 20.12194 30.16242 1.000 35.03206 94 VAL A C 1
ATOM 547 O O . VAL A 1 94 ? 18.29740 19.21294 30.36272 1.000 31.56913 94 VAL A O 1
ATOM 551 N N . LYS A 1 95 ? 19.25945 21.16709 30.97570 1.000 33.57392 95 LYS A N 1
ATOM 552 C CA . LYS A 1 95 ? 18.51316 21.33511 32.20828 1.000 35.64194 95 LYS A CA 1
ATOM 553 C C . LYS A 1 95 ? 17.44275 22.40140 32.11237 1.000 39.65642 95 LYS A C 1
ATOM 554 O O . LYS A 1 95 ? 16.51155 22.39066 32.92388 1.000 40.00673 95 LYS A O 1
ATOM 560 N N . SER A 1 96 ? 17.55371 23.31442 31.15138 1.000 35.03395 96 SER A N 1
ATOM 561 C CA . SER A 1 96 ? 16.64907 24.44530 31.03100 1.000 37.89217 96 SER A CA 1
ATOM 562 C C . SER A 1 96 ? 15.73714 24.22052 29.83443 1.000 42.23228 96 SER A C 1
ATOM 563 O O . SER A 1 96 ? 16.21106 24.07349 28.69946 1.000 36.49026 96 SER A O 1
ATOM 566 N N . GLY A 1 97 ? 14.43951 24.21202 30.08916 1.000 37.11050 97 GLY A N 1
ATOM 567 C CA . GLY A 1 97 ? 13.44940 23.92034 29.07752 1.000 33.68676 97 GLY A CA 1
ATOM 568 C C . GLY A 1 97 ? 12.96972 25.15717 28.36805 1.000 35.88611 97 GLY A C 1
ATOM 569 O O . GLY A 1 97 ? 13.66255 26.17603 28.31049 1.000 40.23646 97 GLY A O 1
ATOM 570 N N . PHE A 1 98 ? 11.74466 25.08221 27.85304 1.000 35.60614 98 PHE A N 1
ATOM 571 C CA . PHE A 1 98 ? 11.21533 26.10731 26.96117 1.000 37.42365 98 PHE A CA 1
ATOM 572 C C . PHE A 1 98 ? 12.19521 26.33191 25.81485 1.000 37.42500 98 PHE A C 1
ATOM 573 O O . PHE A 1 98 ? 12.66453 27.43962 25.55000 1.000 35.88871 98 PHE A O 1
ATOM 581 N N . LEU A 1 99 ? 12.51103 25.22830 25.14664 1.000 33.91144 99 LEU A N 1
ATOM 582 C CA . LEU A 1 99 ? 13.51105 25.17047 24.09607 1.000 32.06583 99 LEU A CA 1
ATOM 583 C C . LEU A 1 99 ? 12.89552 24.52203 22.85855 1.000 29.19228 99 LEU A C 1
ATOM 584 O O . LEU A 1 99 ? 12.22656 23.49048 22.96445 1.000 29.97704 99 LEU A O 1
ATOM 589 N N . THR A 1 100 ? 13.08584 25.13402 21.69497 1.000 26.76240 100 THR A N 1
ATOM 590 C CA . THR A 1 100 ? 12.79873 24.46802 20.43307 1.000 27.78799 100 THR A CA 1
ATOM 591 C C . THR A 1 100 ? 14.09675 24.40491 19.64169 1.000 30.94464 100 THR A C 1
ATOM 592 O O . THR A 1 100 ? 14.72369 25.44144 19.39618 1.000 29.72741 100 THR A O 1
ATOM 596 N N . ILE A 1 101 ? 14.52230 23.19546 19.27933 1.000 26.17144 101 ILE A N 1
ATOM 597 C CA . ILE A 1 101 ? 15.64190 23.00703 18.35767 1.000 27.37637 101 ILE A CA 1
ATOM 598 C C . ILE A 1 101 ? 15.05770 22.82926 16.96139 1.000 29.24100 101 ILE A C 1
ATOM 599 O O . ILE A 1 101 ? 14.53285 21.75862 16.62843 1.000 25.03594 101 ILE A O 1
ATOM 604 N N . ALA A 1 102 ? 15.15654 23.87237 16.13048 1.000 26.63683 102 ALA A N 1
ATOM 605 C CA . ALA A 1 102 ? 14.54987 23.84989 14.80491 1.000 22.75382 102 ALA A CA 1
ATOM 606 C C . ALA A 1 102 ? 15.60840 23.43392 13.79072 1.000 26.97754 102 ALA A C 1
ATOM 607 O O . ALA A 1 102 ? 16.18821 24.25653 13.07680 1.000 24.09678 102 ALA A O 1
ATOM 609 N N . GLY A 1 103 ? 15.84947 22.11755 13.72060 1.000 28.79824 103 GLY A N 1
ATOM 610 C CA . GLY A 1 103 ? 16.90150 21.59493 12.84961 1.000 21.51513 103 GLY A CA 1
ATOM 611 C C . GLY A 1 103 ? 16.64881 21.83410 11.37308 1.000 20.56185 103 GLY A C 1
ATOM 612 O O . GLY A 1 103 ? 17.60389 21.87759 10.59076 1.000 21.93730 103 GLY A O 1
ATOM 613 N N . GLN A 1 104 ? 15.38846 22.02563 10.98265 1.000 20.10535 104 GLN A N 1
ATOM 614 C CA . GLN A 1 104 ? 15.02909 22.29520 9.59086 1.000 21.98653 104 GLN A CA 1
ATOM 615 C C . GLN A 1 104 ? 15.46147 23.67256 9.10343 1.000 24.35899 104 GLN A C 1
ATOM 616 O O . GLN A 1 104 ? 15.37549 23.92543 7.90033 1.000 24.23619 104 GLN A O 1
ATOM 622 N N . THR A 1 105 ? 15.91877 24.56131 9.98846 1.000 20.64147 105 THR A N 1
ATOM 623 C CA . THR A 1 105 ? 16.45225 25.84612 9.55079 1.000 24.54841 105 THR A CA 1
ATOM 624 C C . THR A 1 105 ? 17.86999 25.73267 8.99123 1.000 24.95803 105 THR A C 1
ATOM 625 O O . THR A 1 105 ? 18.36718 26.69645 8.40009 1.000 24.03932 105 THR A O 1
ATOM 629 N N . SER A 1 106 ? 18.52441 24.59377 9.15666 1.000 23.67162 106 SER A N 1
ATOM 630 C CA . SER A 1 106 ? 19.88416 24.44180 8.66230 1.000 23.38633 106 SER A CA 1
ATOM 631 C C . SER A 1 106 ? 19.84965 24.36022 7.14343 1.000 23.55939 106 SER A C 1
ATOM 632 O O . SER A 1 106 ? 19.00207 23.64979 6.58770 1.000 23.15728 106 SER A O 1
ATOM 635 N N . PRO A 1 107 ? 20.72299 25.07838 6.43801 1.000 21.43973 107 PRO A N 1
ATOM 636 C CA . PRO A 1 107 ? 20.64367 25.04832 4.96357 1.000 26.41334 107 PRO A CA 1
ATOM 637 C C . PRO A 1 107 ? 20.74515 23.63974 4.39021 1.000 24.82261 107 PRO A C 1
ATOM 638 O O . PRO A 1 107 ? 19.98321 23.29023 3.47890 1.000 25.34314 107 PRO A O 1
ATOM 642 N N . GLY A 1 108 ? 21.65849 22.81641 4.91001 1.000 24.83025 108 GLY A N 1
ATOM 643 C CA . GLY A 1 108 ? 21.83904 21.46562 4.41523 1.000 23.46397 108 GLY A CA 1
ATOM 644 C C . GLY A 1 108 ? 21.51296 20.37992 5.42521 1.000 27.74346 108 GLY A C 1
ATOM 645 O O . GLY A 1 108 ? 21.07285 19.29712 5.03131 1.000 27.00570 108 GLY A O 1
ATOM 646 N N . GLY A 1 109 ? 21.72967 20.64010 6.71601 1.000 24.82239 109 GLY A N 1
ATOM 647 C CA . GLY A 1 109 ? 21.35079 19.70377 7.76512 1.000 23.36409 109 GLY A CA 1
ATOM 648 C C . GLY A 1 109 ? 22.44117 19.46306 8.79067 1.000 25.05270 109 GLY A C 1
ATOM 649 O O . GLY A 1 109 ? 23.63542 19.46767 8.47815 1.000 25.96188 109 GLY A O 1
ATOM 650 N N . ILE A 1 110 ? 22.01972 19.23237 10.04079 1.000 27.31377 110 ILE A N 1
ATOM 651 C CA . ILE A 1 110 ? 22.91962 19.13070 11.19142 1.000 23.20342 110 ILE A CA 1
ATOM 652 C C . ILE A 1 110 ? 22.94574 17.69577 11.69666 1.000 26.99043 110 ILE A C 1
ATOM 653 O O . ILE A 1 110 ? 21.89210 17.06100 11.81527 1.000 23.12193 110 ILE A O 1
ATOM 658 N N . THR A 1 111 ? 24.15184 17.18823 12.00185 1.000 23.91888 111 THR A N 1
ATOM 659 C CA . THR A 1 111 ? 24.33244 15.94649 12.75087 1.000 25.25107 111 THR A CA 1
ATOM 660 C C . THR A 1 111 ? 25.12578 16.23915 14.02293 1.000 28.55923 111 THR A C 1
ATOM 661 O O . THR A 1 111 ? 26.12553 16.95357 13.97574 1.000 28.32735 111 THR A O 1
ATOM 665 N N . VAL A 1 112 ? 24.68525 15.70131 15.15845 1.000 26.40268 112 VAL A N 1
ATOM 666 C CA . VAL A 1 112 ? 25.44576 15.78492 16.40541 1.000 27.36673 112 VAL A CA 1
ATOM 667 C C . VAL A 1 112 ? 26.12874 14.44189 16.62935 1.000 28.52817 112 VAL A C 1
ATOM 668 O O . VAL A 1 112 ? 25.47448 13.39336 16.58184 1.000 26.79434 112 VAL A O 1
ATOM 672 N N . ALA A 1 113 ? 27.44234 14.46607 16.85372 1.000 27.05163 113 ALA A N 1
ATOM 673 C CA . ALA A 1 113 ? 28.24798 13.25645 16.96577 1.000 27.42462 113 ALA A CA 1
ATOM 674 C C . ALA A 1 113 ? 29.17239 13.36807 18.17043 1.000 28.22696 113 ALA A C 1
ATOM 675 O O . ALA A 1 113 ? 29.28222 14.42502 18.80444 1.000 30.72019 113 ALA A O 1
ATOM 677 N N . GLY A 1 114 ? 29.82327 12.25361 18.49820 1.000 27.83936 114 GLY A N 1
ATOM 678 C CA . GLY A 1 114 ? 30.87124 12.21237 19.51218 1.000 27.42656 114 GLY A CA 1
ATOM 679 C C . GLY A 1 114 ? 30.40369 12.06947 20.94833 1.000 30.99857 114 GLY A C 1
ATOM 680 O O . GLY A 1 114 ? 30.99671 11.31869 21.73072 1.000 32.57095 114 GLY A O 1
ATOM 681 N N . ALA A 1 115 ? 29.34629 12.78658 21.31162 1.000 32.15901 115 ALA A N 1
ATOM 682 C CA . ALA A 1 115 ? 28.77553 12.70936 22.64716 1.000 30.71501 115 ALA A CA 1
ATOM 683 C C . ALA A 1 115 ? 27.28212 12.95402 22.54139 1.000 30.37545 115 ALA A C 1
ATOM 684 O O . ALA A 1 115 ? 26.83173 13.61267 21.59662 1.000 27.02111 115 ALA A O 1
ATOM 686 N N . PRO A 1 116 ? 26.49498 12.45097 23.49083 1.000 29.99511 116 PRO A N 1
ATOM 687 C CA . PRO A 1 116 ? 25.04331 12.64823 23.44486 1.000 28.24571 116 PRO A CA 1
ATOM 688 C C . PRO A 1 116 ? 24.57741 14.00813 23.94326 1.000 32.83448 116 PRO A C 1
ATOM 689 O O . PRO A 1 116 ? 25.18270 14.63194 24.81956 1.000 34.20366 116 PRO A O 1
ATOM 693 N N . VAL A 1 117 ? 23.47086 14.45738 23.35585 1.000 29.04004 117 VAL A N 1
ATOM 694 C CA . VAL A 1 117 ? 22.62179 15.46812 23.97015 1.000 32.84016 117 VAL A CA 1
ATOM 695 C C . VAL A 1 117 ? 21.68834 14.74159 24.92523 1.000 32.80010 117 VAL A C 1
ATOM 696 O O . VAL A 1 117 ? 20.92733 13.85961 24.50424 1.000 30.62879 117 VAL A O 1
ATOM 700 N N . GLN A 1 118 ? 21.75255 15.09576 26.21324 1.000 29.49925 118 GLN A N 1
ATOM 701 C CA . GLN A 1 118 ? 20.96719 14.42522 27.25418 1.000 30.78758 118 GLN A CA 1
ATOM 702 C C . GLN A 1 118 ? 20.02722 15.43079 27.91379 1.000 32.14009 118 GLN A C 1
ATOM 703 O O . GLN A 1 118 ? 20.47410 16.32522 28.63897 1.000 33.71311 118 GLN A O 1
ATOM 709 N N . VAL A 1 119 ? 18.72895 15.28264 27.67952 1.000 30.54694 119 VAL A N 1
ATOM 710 C CA . VAL A 1 119 ? 17.74768 16.11300 28.36550 1.000 27.99768 119 VAL A CA 1
ATOM 711 C C . VAL A 1 119 ? 17.48122 15.51660 29.74384 1.000 31.68482 119 VAL A C 1
ATOM 712 O O . VAL A 1 119 ? 17.23189 14.31039 29.87540 1.000 28.63382 119 VAL A O 1
ATOM 716 N N . SER A 1 120 ? 17.56488 16.35384 30.78365 1.000 33.24101 120 SER A N 1
ATOM 717 C CA . SER A 1 120 ? 17.47275 15.88120 32.16696 1.000 31.26866 120 SER A CA 1
ATOM 718 C C . SER A 1 120 ? 16.67271 16.87124 33.00079 1.000 34.32133 120 SER A C 1
ATOM 719 O O . SER A 1 120 ? 17.09731 18.02117 33.17302 1.000 29.19315 120 SER A O 1
ATOM 722 N N . ASP A 1 121 ? 15.51494 16.42278 33.50735 1.000 33.35017 121 ASP A N 1
ATOM 723 C CA . ASP A 1 121 ? 14.66781 17.20555 34.42264 1.000 35.25228 121 ASP A CA 1
ATOM 724 C C . ASP A 1 121 ? 14.31080 18.57979 33.84838 1.000 35.90723 121 ASP A C 1
ATOM 725 O O . ASP A 1 121 ? 14.43960 19.61384 34.51266 1.000 36.47356 121 ASP A O 1
ATOM 730 N N . ALA A 1 122 ? 13.81538 18.58737 32.61179 1.000 30.27052 122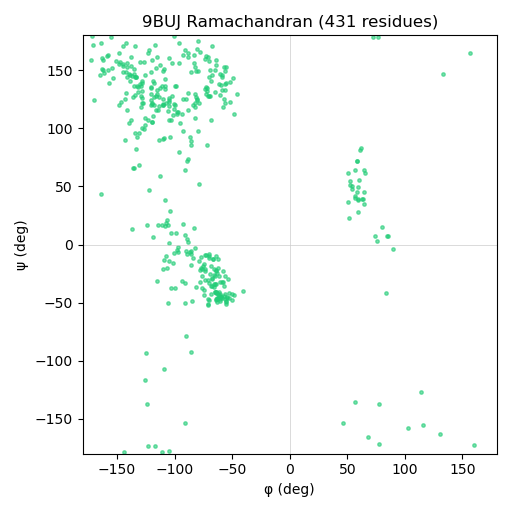 ALA A N 1
ATOM 731 C CA . ALA A 1 122 ? 13.47933 19.82968 31.93711 1.000 30.36231 122 ALA A CA 1
ATOM 732 C C . ALA A 1 122 ? 12.01955 19.81739 31.50180 1.000 31.97295 122 ALA A C 1
ATOM 733 O O . ALA A 1 122 ? 11.35381 18.77367 31.48736 1.000 33.56443 122 ALA A O 1
ATOM 735 N N . ASP A 1 123 ? 11.50943 20.99267 31.15399 1.000 28.35944 123 ASP A N 1
ATOM 736 C CA . ASP A 1 123 ? 10.10018 21.12262 30.80554 1.000 33.88716 123 ASP A CA 1
ATOM 737 C C . ASP A 1 123 ? 9.95507 21.81776 29.46563 1.000 33.16887 123 ASP A C 1
ATOM 738 O O . ASP A 1 123 ? 10.66724 22.78605 29.19028 1.000 37.92055 123 ASP A O 1
ATOM 743 N N . HIS A 1 124 ? 9.00465 21.34268 28.65489 1.000 28.69972 124 HIS A N 1
ATOM 744 C CA . HIS A 1 124 ? 8.60347 22.02062 27.42714 1.000 31.88513 124 HIS A CA 1
ATOM 745 C C . HIS A 1 124 ? 9.75938 22.15008 26.44008 1.000 31.89591 124 HIS A C 1
ATOM 746 O O . HIS A 1 124 ? 10.39894 23.19814 26.34248 1.000 31.70530 124 HIS A O 1
ATOM 753 N N . ILE A 1 125 ? 10.02812 21.08072 25.70001 1.000 31.03216 125 ILE A N 1
ATOM 754 C CA . ILE A 1 125 ? 11.14981 21.01685 24.76816 1.000 31.13910 125 ILE A CA 1
ATOM 755 C C . ILE A 1 125 ? 10.65874 20.37481 23.47752 1.000 28.55667 125 ILE A C 1
ATOM 756 O O . ILE A 1 125 ? 10.08131 19.28312 23.50386 1.000 28.44861 125 ILE A O 1
ATOM 761 N N . ILE A 1 126 ? 10.89235 21.04552 22.35433 1.000 29.87137 126 ILE A N 1
ATOM 762 C CA . ILE A 1 126 ? 10.58125 20.53127 21.02107 1.000 25.62259 126 ILE A CA 1
ATOM 763 C C . ILE A 1 126 ? 11.89597 20.34547 20.27349 1.000 27.84863 126 ILE A C 1
ATOM 764 O O . ILE A 1 126 ? 12.71605 21.26959 20.21911 1.000 23.95211 126 ILE A O 1
ATOM 769 N N . ILE A 1 127 ? 12.09929 19.15975 19.69669 1.000 23.04883 127 ILE A N 1
ATOM 770 C CA . ILE A 1 127 ? 13.29288 18.86833 18.90865 1.000 23.78553 127 ILE A CA 1
ATOM 771 C C . ILE A 1 127 ? 12.87105 18.28484 17.56495 1.000 25.93185 127 ILE A C 1
ATOM 772 O O . ILE A 1 127 ? 12.27474 17.19982 17.52596 1.000 23.92101 127 ILE A O 1
ATOM 777 N N . ARG A 1 128 ? 13.21617 18.97342 16.46347 1.000 23.64378 128 ARG A N 1
ATOM 778 C CA . ARG A 1 128 ? 12.78662 18.53951 15.13533 1.000 22.32743 128 ARG A CA 1
ATOM 779 C C . ARG A 1 128 ? 13.92551 18.61384 14.12826 1.000 25.79340 128 ARG A C 1
ATOM 780 O O . ARG A 1 128 ? 14.78811 19.49412 14.19704 1.000 24.37636 128 ARG A O 1
ATOM 788 N N . TYR A 1 129 ? 13.90484 17.67051 13.18545 1.000 21.81058 129 TYR A N 1
ATOM 789 C CA . TYR A 1 129 ? 14.82845 17.62426 12.04283 1.000 22.09309 129 TYR A CA 1
ATOM 790 C C . TYR A 1 129 ? 16.30608 17.65690 12.46652 1.000 24.50456 129 TYR A C 1
ATOM 791 O O . TYR A 1 129 ? 17.13866 18.38324 11.91020 1.000 23.45726 129 TYR A O 1
ATOM 800 N N . MET A 1 130 ? 16.63997 16.81530 13.43659 1.000 23.72679 130 MET A N 1
ATOM 801 C CA . MET A 1 130 ? 17.98716 16.72537 13.97434 1.000 25.56435 130 MET A CA 1
ATOM 802 C C . MET A 1 130 ? 18.48689 15.29862 13.77059 1.000 27.76520 130 MET A C 1
ATOM 803 O O . MET A 1 130 ? 17.69512 14.35155 13.78531 1.000 29.13797 130 MET A O 1
ATOM 808 N N . ARG A 1 131 ? 19.79664 15.13942 13.58036 1.000 24.67311 131 ARG A N 1
ATOM 809 C CA . ARG A 1 131 ? 20.42471 13.82198 13.53872 1.000 25.30707 131 ARG A CA 1
ATOM 810 C C . ARG A 1 131 ? 21.32206 13.66742 14.76021 1.000 26.23210 131 ARG A C 1
ATOM 811 O O . ARG A 1 131 ? 22.08914 14.57537 15.08392 1.000 21.60968 131 ARG A O 1
ATOM 819 N N . PHE A 1 132 ? 21.23386 12.51581 15.42264 1.000 23.99811 132 PHE A N 1
ATOM 820 C CA . PHE A 1 132 ? 22.09603 12.16977 16.55198 1.000 23.48588 132 PHE A CA 1
ATOM 821 C C . PHE A 1 132 ? 22.79328 10.85946 16.21629 1.000 24.16300 132 PHE A C 1
ATOM 822 O O . PHE A 1 132 ? 22.16186 9.80278 16.21136 1.000 27.02039 132 PHE A O 1
ATOM 830 N N . ARG A 1 133 ? 24.09097 10.91601 15.91664 1.000 26.06312 133 ARG A N 1
ATOM 831 C CA . ARG A 1 133 ? 24.84609 9.73025 15.50441 1.000 23.28297 133 ARG A CA 1
ATOM 832 C C . ARG A 1 133 ? 26.15670 9.73032 16.28232 1.000 24.64703 133 ARG A C 1
ATOM 833 O O . ARG A 1 133 ? 27.10843 10.39657 15.87005 1.000 29.80228 133 ARG A O 1
ATOM 841 N N . LEU A 1 134 ? 26.20165 8.99547 17.39650 1.000 23.38151 134 LEU A N 1
ATOM 842 C CA . LEU A 1 134 ? 27.36384 9.03677 18.28782 1.000 24.50215 134 LEU A CA 1
ATOM 843 C C . LEU A 1 134 ? 28.66477 8.71190 17.55159 1.000 26.14927 134 LEU A C 1
ATOM 844 O O . LEU A 1 134 ? 29.63746 9.46922 17.63548 1.000 23.72567 134 LEU A O 1
ATOM 849 N N . GLY A 1 135 ? 28.70066 7.58975 16.81506 1.000 25.07576 135 GLY A N 1
ATOM 850 C CA . GLY A 1 135 ? 29.93847 7.12880 16.21261 1.000 25.96845 135 GLY A CA 1
ATOM 851 C C . GLY A 1 135 ? 30.85709 6.46940 17.23752 1.000 30.67766 135 GLY A C 1
ATOM 852 O O . GLY A 1 135 ? 30.55220 6.37877 18.43185 1.000 23.24125 135 GLY A O 1
ATOM 853 N N . THR A 1 136 ? 32.01345 5.99459 16.75742 1.000 28.08789 136 THR A N 1
ATOM 854 C CA . THR A 1 136 ? 32.96435 5.26505 17.60551 1.000 27.36705 136 THR A CA 1
ATOM 855 C C . THR A 1 136 ? 34.12583 6.18472 17.94944 1.000 33.07769 136 THR A C 1
ATOM 856 O O . THR A 1 136 ? 35.11561 6.27042 17.22335 1.000 35.72745 136 THR A O 1
ATOM 860 N N . PHE A 1 137 ? 34.00564 6.86455 19.07999 1.000 32.15182 137 PHE A N 1
ATOM 861 C CA . PHE A 1 137 ? 35.03587 7.78437 19.51881 1.000 31.19780 137 PHE A CA 1
ATOM 862 C C . PHE A 1 137 ? 35.43975 7.38740 20.92961 1.000 34.09466 137 PHE A C 1
ATOM 863 O O . PHE A 1 137 ? 35.94775 6.27824 21.11425 1.000 34.91519 137 PHE A O 1
ATOM 871 N N . LYS A 1 138 ? 35.22037 8.23720 21.93737 1.000 31.75407 138 LYS A N 1
ATOM 872 C CA . LYS A 1 138 ? 35.76450 7.92105 23.24907 1.000 32.39906 138 LYS A CA 1
ATOM 873 C C . LYS A 1 138 ? 34.74345 7.51743 24.30283 1.000 41.40441 138 LYS A C 1
ATOM 874 O O . LYS A 1 138 ? 35.15214 6.99712 25.34556 1.000 42.88688 138 LYS A O 1
ATOM 880 N N . LEU A 1 139 ? 33.44852 7.72708 24.08488 1.000 36.37693 139 LEU A N 1
ATOM 881 C CA . LEU A 1 139 ? 32.45796 7.42249 25.10987 1.000 35.72666 139 LEU A CA 1
ATOM 882 C C . LEU A 1 139 ? 31.64361 6.19554 24.72318 1.000 32.52700 139 LEU A C 1
ATOM 883 O O . LEU A 1 139 ? 31.31898 5.99606 23.54750 1.000 36.89791 139 LEU A O 1
ATOM 888 N N . ALA A 1 140 ? 31.31115 5.37792 25.72078 1.000 32.28373 140 ALA A N 1
ATOM 889 C CA . ALA A 1 140 ? 30.38307 4.25646 25.53925 1.000 34.85938 140 ALA A CA 1
ATOM 890 C C . ALA A 1 140 ? 28.94903 4.70041 25.84059 1.000 32.58900 140 ALA A C 1
ATOM 891 O O . ALA A 1 140 ? 28.30345 4.22955 26.77096 1.000 35.15619 140 ALA A O 1
ATOM 893 N N . GLU A 1 141 ? 28.44573 5.62675 25.02628 1.000 31.84316 141 GLU A N 1
ATOM 894 C CA . GLU A 1 141 ? 27.27095 6.40143 25.39942 1.000 26.56017 141 GLU A CA 1
ATOM 895 C C . GLU A 1 141 ? 26.09226 6.16371 24.45827 1.000 29.82574 141 GLU A C 1
ATOM 896 O O . GLU A 1 141 ? 26.20225 5.48504 23.42415 1.000 29.19154 141 GLU A O 1
ATOM 902 N N . ASP A 1 142 ? 24.94304 6.72308 24.86155 1.000 26.77055 142 ASP A N 1
ATOM 903 C CA . ASP A 1 142 ? 23.79201 6.83911 23.97505 1.000 26.14834 142 ASP A CA 1
ATOM 904 C C . ASP A 1 142 ? 24.05296 7.89151 22.89860 1.000 29.30898 142 ASP A C 1
ATOM 905 O O . ASP A 1 142 ? 24.92866 8.74802 23.03222 1.000 30.99831 142 ASP A O 1
ATOM 910 N N . SER A 1 143 ? 23.27244 7.83198 21.81703 1.000 30.17345 143 SER A N 1
ATOM 911 C CA . SER A 1 143 ? 23.29466 8.94467 20.87319 1.000 26.13411 143 SER A CA 1
ATOM 912 C C . SER A 1 143 ? 22.47153 10.10883 21.39061 1.000 26.80442 143 SER A C 1
ATOM 913 O O . SER A 1 143 ? 22.81643 11.26229 21.12407 1.000 28.18790 143 SER A O 1
ATOM 916 N N . MET A 1 144 ? 21.39706 9.82558 22.13520 1.000 26.14951 144 MET A N 1
ATOM 917 C CA . MET A 1 144 ? 20.53831 10.86911 22.68551 1.000 25.74964 144 MET A CA 1
ATOM 918 C C . MET A 1 144 ? 19.64338 10.27676 23.77123 1.000 27.93517 144 MET A C 1
ATOM 919 O O . MET A 1 144 ? 19.17485 9.14593 23.62696 1.000 30.47707 144 MET A O 1
ATOM 924 N N . SER A 1 145 ? 19.34094 11.05611 24.81616 1.000 27.84010 145 SER A N 1
ATOM 925 C CA . SER A 1 145 ? 18.39239 10.59809 25.81873 1.000 28.33690 145 SER A CA 1
ATOM 926 C C . SER A 1 145 ? 17.57173 11.75999 26.35197 1.000 29.13060 145 SER A C 1
ATOM 927 O O . SER A 1 145 ? 17.97971 12.91760 26.27420 1.000 30.35994 145 SER A O 1
ATOM 930 N N . VAL A 1 146 ? 16.37882 11.42876 26.85968 1.000 27.92912 146 VAL A N 1
ATOM 931 C CA . VAL A 1 146 ? 15.51922 12.34404 27.61131 1.000 26.66324 146 VAL A CA 1
ATOM 932 C C . VAL A 1 146 ? 15.00767 11.59918 28.84078 1.000 28.10206 146 VAL A C 1
ATOM 933 O O . VAL A 1 146 ? 14.47373 10.49105 28.72157 1.000 30.43080 146 VAL A O 1
ATOM 937 N N . ARG A 1 147 ? 15.16206 12.20300 30.01760 1.000 28.29126 147 ARG A N 1
ATOM 938 C CA . ARG A 1 147 ? 14.84996 11.53478 31.27531 1.000 31.18065 147 ARG A CA 1
ATOM 939 C C . ARG A 1 147 ? 14.27044 12.53870 32.27331 1.000 34.57308 147 ARG A C 1
ATOM 940 O O . ARG A 1 147 ? 14.60101 13.72836 32.24680 1.000 29.32747 147 ARG A O 1
ATOM 948 N N . ASN A 1 148 ? 13.37718 12.04726 33.14313 1.000 31.52542 148 ASN A N 1
ATOM 949 C CA . ASN A 1 148 ? 12.84367 12.82444 34.26867 1.000 32.26028 148 ASN A CA 1
ATOM 950 C C . ASN A 1 148 ? 12.29779 14.18111 33.83216 1.000 36.46344 148 ASN A C 1
ATOM 951 O O . ASN A 1 148 ? 12.20193 15.11165 34.64293 1.000 35.30239 148 ASN A O 1
ATOM 956 N N . SER A 1 149 ? 11.93046 14.30410 32.56003 1.000 31.14338 149 SER A N 1
ATOM 957 C CA . SER A 1 149 ? 11.37890 15.53737 32.04009 1.000 31.99818 149 SER A CA 1
ATOM 958 C C . SER A 1 149 ? 9.87688 15.40114 31.84773 1.000 29.89776 149 SER A C 1
ATOM 959 O O . SER A 1 149 ? 9.25418 14.39120 32.18460 1.000 32.49656 149 SER A O 1
ATOM 962 N N . ARG A 1 150 ? 9.27981 16.45983 31.33057 1.000 29.66000 150 ARG A N 1
ATOM 963 C CA . ARG A 1 150 ? 7.85793 16.46481 31.03762 1.000 32.36297 150 ARG A CA 1
ATOM 964 C C . ARG A 1 150 ? 7.52833 17.60309 30.08452 1.000 34.21203 150 ARG A C 1
ATOM 965 O O . ARG A 1 150 ? 8.22492 18.62586 30.02616 1.000 34.56338 150 ARG A O 1
ATOM 973 N N . ASP A 1 151 ? 6.48056 17.36175 29.29382 1.000 27.04873 151 ASP A N 1
ATOM 974 C CA . ASP A 1 151 ? 6.12516 18.16631 28.13681 1.000 25.24740 151 ASP A CA 1
ATOM 975 C C . ASP A 1 151 ? 7.28250 18.19655 27.13122 1.000 31.44205 151 ASP A C 1
ATOM 976 O O . ASP A 1 151 ? 7.99183 19.18963 26.96759 1.000 30.39967 151 ASP A O 1
ATOM 981 N N . ILE A 1 152 ? 7.46644 17.04685 26.47416 1.000 25.77594 152 ILE A N 1
ATOM 982 C CA . ILE A 1 152 ? 8.54300 16.84942 25.50462 1.000 28.20041 152 ILE A CA 1
ATOM 983 C C . ILE A 1 152 ? 7.93665 16.30099 24.21974 1.000 25.31021 152 ILE A C 1
ATOM 984 O O . ILE A 1 152 ? 7.05951 15.43290 24.27290 1.000 27.23573 152 ILE A O 1
ATOM 989 N N . ILE A 1 153 ? 8.39876 16.79441 23.06610 1.000 28.15535 153 ILE A N 1
ATOM 990 C CA . ILE A 1 153 ? 8.04711 16.18316 21.78617 1.000 25.17433 153 ILE A CA 1
ATOM 991 C C . ILE A 1 153 ? 9.24939 16.22111 20.84748 1.000 29.04295 153 ILE A C 1
ATOM 992 O O . ILE A 1 153 ? 9.87923 17.27213 20.65738 1.000 23.35349 153 ILE A O 1
ATOM 997 N N . ILE A 1 154 ? 9.54998 15.06349 20.25067 1.000 28.38631 154 ILE A N 1
ATOM 998 C CA . ILE A 1 154 ? 10.64350 14.87992 19.30293 1.000 27.19373 154 ILE A CA 1
ATOM 999 C C . ILE A 1 154 ? 10.03570 14.39466 18.00166 1.000 25.95831 154 ILE A C 1
ATOM 1000 O O . ILE A 1 154 ? 9.31870 13.38959 17.98356 1.000 21.91664 154 ILE A O 1
ATOM 1005 N N . ASP A 1 155 ? 10.30756 15.10882 16.91812 1.000 23.50486 155 ASP A N 1
ATOM 1006 C CA . ASP A 1 155 ? 9.60726 14.85735 15.67022 1.000 24.53387 155 ASP A CA 1
ATOM 1007 C C . ASP A 1 155 ? 10.61623 14.85679 14.53785 1.000 25.36553 155 ASP A C 1
ATOM 1008 O O . ASP A 1 155 ? 11.50344 15.70821 14.50969 1.000 26.27400 155 ASP A O 1
ATOM 1013 N N . HIS A 1 156 ? 10.49613 13.89400 13.62346 1.000 19.89158 156 HIS A N 1
ATOM 1014 C CA . HIS A 1 156 ? 11.30676 13.88064 12.41350 1.000 23.56051 156 HIS A CA 1
ATOM 1015 C C . HIS A 1 156 ? 12.79098 14.01420 12.73976 1.000 24.56719 156 HIS A C 1
ATOM 1016 O O . HIS A 1 156 ? 13.49999 14.86805 12.20020 1.000 24.38581 156 HIS A O 1
ATOM 1023 N N . CYS A 1 157 ? 13.26735 13.16829 13.64724 1.000 21.75819 157 CYS A N 1
ATOM 1024 C CA . CYS A 1 157 ? 14.68869 13.09571 13.92358 1.000 18.57946 157 CYS A CA 1
ATOM 1025 C C . CYS A 1 157 ? 15.24347 11.72888 13.52576 1.000 24.42601 157 CYS A C 1
ATOM 1026 O O . CYS A 1 157 ? 14.50385 10.75140 13.36306 1.000 20.43942 157 CYS A O 1
ATOM 1029 N N . SER A 1 158 ? 16.57006 11.66874 13.37011 1.000 20.90888 158 SER A N 1
ATOM 1030 C CA . SER A 1 158 ? 17.27589 10.42680 13.08604 1.000 20.15797 158 SER A CA 1
ATOM 1031 C C . SER A 1 158 ? 18.28173 10.14951 14.19705 1.000 21.31362 158 SER A C 1
ATOM 1032 O O . SER A 1 158 ? 18.97974 11.05955 14.65015 1.000 22.84528 158 SER A O 1
ATOM 1035 N N . PHE A 1 159 ? 18.33275 8.90109 14.65771 1.000 19.82092 159 PHE A N 1
ATOM 1036 C CA . PHE A 1 159 ? 19.26384 8.46778 15.70224 1.000 22.06827 159 PHE A CA 1
ATOM 1037 C C . PHE A 1 159 ? 19.98859 7.21364 15.22533 1.000 24.06602 159 PHE A C 1
ATOM 1038 O O . PHE A 1 159 ? 19.35138 6.31282 14.66527 1.000 20.46367 159 PHE A O 1
ATOM 1046 N N . SER A 1 160 ? 21.30813 7.13501 15.43446 1.000 21.99346 160 SER A N 1
ATOM 1047 C CA . SER A 1 160 ? 22.01326 5.91739 15.02333 1.000 26.16054 160 SER A CA 1
ATOM 1048 C C . SER A 1 160 ? 23.38144 5.83560 15.68497 1.000 22.79237 160 SER A C 1
ATOM 1049 O O . SER A 1 160 ? 23.81518 6.75933 16.36591 1.000 23.15244 160 SER A O 1
ATOM 1052 N N . TRP A 1 161 ? 24.04377 4.68871 15.48731 1.000 24.16672 161 TRP A N 1
ATOM 1053 C CA . TRP A 1 161 ? 25.49225 4.52248 15.71802 1.000 23.08151 161 TRP A CA 1
ATOM 1054 C C . TRP A 1 161 ? 25.90802 4.69148 17.17547 1.000 22.02118 161 TRP A C 1
ATOM 1055 O O . TRP A 1 161 ? 27.00736 5.16781 17.4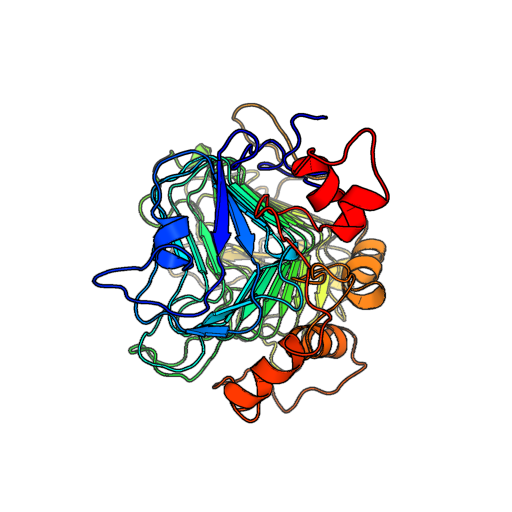6547 1.000 22.84636 161 TRP A O 1
ATOM 1066 N N . SER A 1 162 ? 25.06408 4.26300 18.09989 1.000 21.57113 162 SER A N 1
ATOM 1067 C CA . SER A 1 162 ? 25.34660 4.39702 19.52025 1.000 25.45881 162 SER A CA 1
ATOM 1068 C C . SER A 1 162 ? 26.23742 3.25749 19.99903 1.000 25.36011 162 SER A C 1
ATOM 1069 O O . SER A 1 162 ? 26.33611 2.21192 19.35192 1.000 27.98230 162 SER A O 1
ATOM 1072 N N . VAL A 1 163 ? 26.84901 3.44213 21.16684 1.000 26.51119 163 VAL A N 1
ATOM 1073 C CA . VAL A 1 163 ? 27.57132 2.35619 21.83199 1.000 29.51048 163 VAL A CA 1
ATOM 1074 C C . VAL A 1 163 ? 26.76622 1.77525 22.99098 1.000 28.25983 163 VAL A C 1
ATOM 1075 O O . VAL A 1 163 ? 26.76108 0.56043 23.19858 1.000 26.96799 163 VAL A O 1
ATOM 1079 N N . ASP A 1 164 ? 26.05718 2.63267 23.73008 1.000 28.10894 164 ASP A N 1
ATOM 1080 C CA . ASP A 1 164 ? 25.15401 2.21443 24.79723 1.000 29.97001 164 ASP A CA 1
ATOM 1081 C C . ASP A 1 164 ? 23.79519 1.88663 24.18303 1.000 29.76294 164 ASP A C 1
ATOM 1082 O O . ASP A 1 164 ? 23.57437 0.75294 23.74719 1.000 32.31217 164 ASP A O 1
ATOM 1087 N N . GLU A 1 165 ? 22.87679 2.84393 24.11687 1.000 25.36210 165 GLU A N 1
ATOM 1088 C CA . GLU A 1 165 ? 21.64756 2.61215 23.37276 1.000 26.21136 165 GLU A CA 1
ATOM 1089 C C . GLU A 1 165 ? 21.43122 3.77965 22.42767 1.000 26.13945 165 GLU A C 1
ATOM 1090 O O . GLU A 1 165 ? 21.95085 4.87086 22.64266 1.000 31.01165 165 GLU A O 1
ATOM 1096 N N . THR A 1 166 ? 20.66450 3.55566 21.35985 1.000 26.34873 166 THR A N 1
ATOM 1097 C CA . THR A 1 166 ? 20.57619 4.59499 20.33732 1.000 25.23471 166 THR A CA 1
ATOM 1098 C C . THR A 1 166 ? 19.76786 5.79556 20.83452 1.000 26.75008 166 THR A C 1
ATOM 1099 O O . THR A 1 166 ? 20.24859 6.93341 20.79145 1.000 29.18600 166 THR A O 1
ATOM 1103 N N . ALA A 1 167 ? 18.55981 5.57482 21.34677 1.000 23.10977 167 ALA A N 1
ATOM 1104 C CA . ALA A 1 167 ? 17.75497 6.70847 21.79231 1.000 24.42063 167 ALA A CA 1
ATOM 1105 C C . ALA A 1 167 ? 16.89091 6.27427 22.96299 1.000 28.75338 167 ALA A C 1
ATOM 1106 O O . ALA A 1 167 ? 16.05611 5.37458 22.83002 1.000 28.46581 167 ALA A O 1
ATOM 1108 N N . SER A 1 168 ? 17.07178 6.92504 24.10405 1.000 28.88671 168 SER A N 1
ATOM 1109 C CA . SER A 1 168 ? 16.45327 6.47976 25.34353 1.000 27.83331 168 SER A CA 1
ATOM 1110 C C . SER A 1 168 ? 15.56665 7.58535 25.88061 1.000 27.86809 168 SER A C 1
ATOM 1111 O O . SER A 1 168 ? 16.04808 8.67983 26.18541 1.000 28.54684 168 SER A O 1
ATOM 1114 N N . PHE A 1 169 ? 14.27593 7.28366 26.01067 1.000 29.16856 169 PHE A N 1
ATOM 1115 C CA . PHE A 1 169 ? 13.24410 8.22955 26.41895 1.000 22.58276 169 PHE A CA 1
ATOM 1116 C C . PHE A 1 169 ? 12.41741 7.53362 27.49489 1.000 26.47255 169 PHE A C 1
ATOM 1117 O O . PHE A 1 169 ? 11.46298 6.82756 27.17269 1.000 26.48184 169 PHE A O 1
ATOM 1125 N N . TYR A 1 170 ? 12.76515 7.71881 28.76798 1.000 30.54757 170 TYR A N 1
ATOM 1126 C CA . TYR A 1 170 ? 12.03554 7.02717 29.82036 1.000 31.04071 170 TYR A CA 1
ATOM 1127 C C . TYR A 1 170 ? 11.84884 7.93411 31.03554 1.000 29.12068 170 TYR A C 1
ATOM 1128 O O . TYR A 1 170 ? 12.58375 8.89975 31.24892 1.000 25.92218 170 TYR A O 1
ATOM 1137 N N . ASN A 1 171 ? 10.82350 7.61529 31.82257 1.000 29.81200 171 ASN A N 1
ATOM 1138 C CA . ASN A 1 171 ? 10.51079 8.35244 33.04797 1.000 30.94705 171 ASN A CA 1
ATOM 1139 C C . ASN A 1 171 ? 10.24134 9.82920 32.77161 1.000 29.92930 171 ASN A C 1
ATOM 1140 O O . ASN A 1 171 ? 10.61601 10.70485 33.55686 1.000 28.91315 171 ASN A O 1
ATOM 1145 N N . ASN A 1 172 ? 9.57118 10.10146 31.65216 1.000 26.98734 172 ASN A N 1
ATOM 1146 C CA . ASN A 1 172 ? 9.08436 11.42505 31.28432 1.000 27.18608 172 ASN A CA 1
ATOM 1147 C C . ASN A 1 172 ? 7.56029 11.44944 31.30807 1.000 27.95551 172 ASN A C 1
ATOM 1148 O O . ASN A 1 172 ? 6.91280 10.42166 31.10432 1.000 25.01228 172 ASN A O 1
ATOM 1153 N N . GLN A 1 173 ? 6.99388 12.64024 31.52232 1.000 30.95866 173 GLN A N 1
ATOM 1154 C CA . GLN A 1 173 ? 5.55043 12.86753 31.49792 1.000 30.86511 173 GLN A CA 1
ATOM 1155 C C . GLN A 1 173 ? 5.15461 13.65734 30.25536 1.000 28.00481 173 GLN A C 1
ATOM 1156 O O . GLN A 1 173 ? 5.77222 14.67349 29.94803 1.000 33.22146 173 GLN A O 1
ATOM 1162 N N . ARG A 1 174 ? 4.07496 13.25364 29.58774 1.000 30.05486 174 ARG A N 1
ATOM 1163 C CA . ARG A 1 174 ? 3.54640 13.98488 28.42791 1.000 29.77716 174 ARG A CA 1
ATOM 1164 C C . ARG A 1 174 ? 4.63249 14.12420 27.34866 1.000 34.52420 174 ARG A C 1
ATOM 1165 O O . ARG A 1 174 ? 5.09563 15.22322 27.00798 1.000 27.29061 174 ARG A 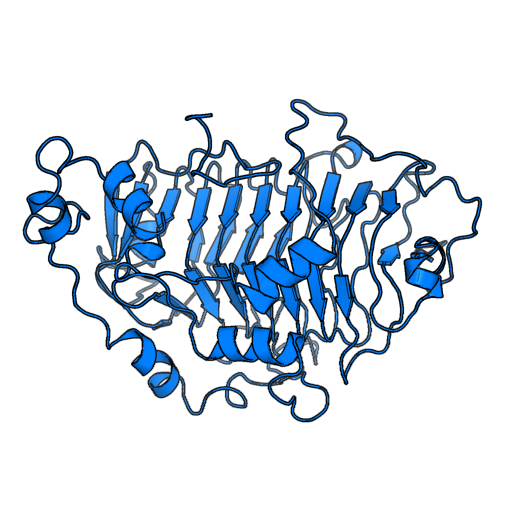O 1
ATOM 1173 N N . PHE A 1 175 ? 5.03951 12.96193 26.82876 1.000 27.30947 175 PHE A N 1
ATOM 1174 C CA . PHE A 1 175 ? 6.14046 12.80956 25.89494 1.000 27.06776 175 PHE A CA 1
ATOM 1175 C C . PHE A 1 175 ? 5.61661 12.22175 24.59303 1.000 26.72764 175 PHE A C 1
ATOM 1176 O O . PHE A 1 175 ? 4.76436 11.33204 24.61363 1.000 27.96766 175 PHE A O 1
ATOM 1184 N N . THR A 1 176 ? 6.13102 12.71278 23.46336 1.000 26.82074 176 THR A N 1
ATOM 1185 C CA . THR A 1 176 ? 5.90841 12.11261 22.14865 1.000 22.77987 176 THR A CA 1
ATOM 1186 C C . THR A 1 176 ? 7.24157 11.97566 21.42440 1.000 25.07385 176 THR A C 1
ATOM 1187 O O . THR A 1 176 ? 8.01998 12.93127 21.36214 1.000 25.60883 176 THR A O 1
ATOM 1191 N N . LEU A 1 177 ? 7.50086 10.79304 20.87702 1.000 25.53920 177 LEU A N 1
ATOM 1192 C CA . LEU A 1 177 ? 8.47632 10.60492 19.80857 1.000 24.08319 177 LEU A CA 1
ATOM 1193 C C . LEU A 1 177 ? 7.70912 10.18157 18.56161 1.000 24.80124 177 LEU A C 1
ATOM 1194 O O . LEU A 1 177 ? 7.03269 9.14348 18.57360 1.000 22.48600 177 LEU A O 1
ATOM 1199 N N . GLN A 1 178 ? 7.79691 10.97330 17.49111 1.000 22.12264 178 GLN A N 1
ATOM 1200 C CA . GLN A 1 178 ? 7.02252 10.64715 16.29974 1.000 22.34613 178 GLN A CA 1
ATOM 1201 C C . GLN A 1 178 ? 7.83298 10.87934 15.03403 1.000 20.29927 178 GLN A C 1
ATOM 1202 O O . GLN A 1 178 ? 8.67497 11.76899 14.97274 1.000 21.69885 178 GLN A O 1
ATOM 1208 N N . ASN A 1 179 ? 7.57363 10.05110 14.02330 1.000 21.35877 179 ASN A N 1
ATOM 1209 C CA . ASN A 1 179 ? 8.14804 10.23303 12.68599 1.000 24.20802 179 ASN A CA 1
ATOM 1210 C C . ASN A 1 179 ? 9.67553 10.21347 12.68937 1.000 20.13172 179 ASN A C 1
ATOM 1211 O O . ASN A 1 179 ? 10.31818 10.92100 11.91553 1.000 21.90721 179 ASN A O 1
ATOM 1216 N N . SER A 1 180 ? 10.26922 9.34203 13.49577 1.000 19.48806 180 SER A N 1
ATOM 1217 C CA . SER A 1 180 ? 11.71731 9.33083 13.63623 1.000 20.41855 180 SER A CA 1
ATOM 1218 C C . SER A 1 180 ? 12.31088 7.98680 13.22483 1.000 22.86586 180 SER A C 1
ATOM 1219 O O . SER A 1 180 ? 11.62463 6.95321 13.19086 1.000 20.04438 180 SER A O 1
ATOM 1222 N N . ILE A 1 181 ? 13.60415 8.01689 12.89461 1.000 16.80760 181 ILE A N 1
ATOM 1223 C CA . ILE A 1 181 ? 14.36169 6.82183 12.54356 1.000 16.79915 181 ILE A CA 1
ATOM 1224 C C . ILE A 1 181 ? 15.34701 6.55640 13.67899 1.000 19.66479 181 ILE A C 1
ATOM 1225 O O . ILE A 1 181 ? 16.14831 7.42471 14.02806 1.000 20.77417 181 ILE A O 1
ATOM 1230 N N . VAL A 1 182 ? 15.23445 5.39032 14.30198 1.000 20.34335 182 VAL A N 1
ATOM 1231 C CA . VAL A 1 182 ? 16.14587 4.92128 15.34041 1.000 19.29140 182 VAL A CA 1
ATOM 1232 C C . VAL A 1 182 ? 16.74445 3.63630 14.79990 1.000 20.19904 182 VAL A C 1
ATOM 1233 O O . VAL A 1 182 ? 16.04977 2.61257 14.72785 1.000 21.12228 182 VAL A O 1
ATOM 1237 N N . ALA A 1 183 ? 18.00428 3.67969 14.37133 1.000 22.23265 183 ALA A N 1
ATOM 1238 C CA . ALA A 1 183 ? 18.51773 2.54322 13.61880 1.000 22.62090 183 ALA A CA 1
ATOM 1239 C C . ALA A 1 183 ? 20.00140 2.33153 13.87549 1.000 23.61900 183 ALA A C 1
ATOM 1240 O O . ALA A 1 183 ? 20.71663 3.24053 14.28908 1.000 23.77032 183 ALA A O 1
ATOM 1242 N N . ALA A 1 184 ? 20.44787 1.09547 13.64517 1.000 23.96547 184 ALA A N 1
ATOM 1243 C CA . ALA A 1 184 ? 21.86188 0.80232 13.42722 1.000 25.06337 184 ALA A CA 1
ATOM 1244 C C . ALA A 1 184 ? 22.70959 1.20429 14.63044 1.000 25.39024 184 ALA A C 1
ATOM 1245 O O . ALA A 1 184 ? 23.65741 1.98672 14.52996 1.000 23.65226 184 ALA A O 1
ATOM 1247 N N . SER A 1 185 ? 22.33791 0.67007 15.78658 1.000 25.69378 185 SER A N 1
ATOM 1248 C CA . SER A 1 185 ? 23.20796 0.74208 16.94448 1.000 26.38701 185 SER A CA 1
ATOM 1249 C C . SER A 1 185 ? 24.47387 -0.05711 16.67045 1.000 27.08275 185 SER A C 1
ATOM 1250 O O . SER A 1 185 ? 24.46219 -1.04813 15.92729 1.000 25.70455 185 SER A O 1
ATOM 1253 N N . LEU A 1 186 ? 25.56857 0.36592 17.28244 1.000 23.02978 186 LEU A N 1
ATOM 1254 C CA . LEU A 1 186 ? 26.81193 -0.37852 17.14895 1.000 27.45710 186 LEU A CA 1
ATOM 1255 C C . LEU A 1 186 ? 26.79545 -1.54175 18.13141 1.000 26.47938 186 LEU A C 1
ATOM 1256 O O . LEU A 1 186 ? 26.54911 -1.35610 19.32675 1.000 28.20492 186 LEU A O 1
ATOM 1261 N N . ASN A 1 187 ? 27.03609 -2.73901 17.61773 1.000 26.28686 187 ASN A N 1
ATOM 1262 C CA . ASN A 1 187 ? 26.86340 -3.97078 18.37059 1.000 26.79492 187 ASN A CA 1
ATOM 1263 C C . ASN A 1 187 ? 28.14620 -4.36685 19.10901 1.000 30.66602 187 ASN A C 1
ATOM 1264 O O . ASN A 1 187 ? 28.26378 -4.12602 20.31220 1.000 32.02309 187 ASN A O 1
ATOM 1269 N N . HIS A 1 188 ? 29.12166 -4.95829 18.41776 1.000 35.14541 188 HIS A N 1
ATOM 1270 C CA . HIS A 1 188 ? 30.42523 -5.26369 19.02609 1.000 37.34060 188 HIS A CA 1
ATOM 1271 C C . HIS A 1 188 ? 31.31469 -4.02818 18.90098 1.000 31.64959 188 HIS A C 1
ATOM 1272 O O . HIS A 1 188 ? 32.03912 -3.84518 17.92706 1.000 32.95751 188 HIS A O 1
ATOM 1279 N N . SER A 1 189 ? 31.24779 -3.15507 19.89625 1.000 35.80050 189 SER A N 1
ATOM 1280 C CA . SER A 1 189 ? 31.94512 -1.87960 19.82943 1.000 35.52849 189 SER A CA 1
ATOM 1281 C C . SER A 1 189 ? 32.86526 -1.75556 21.03576 1.000 33.89144 189 SER A C 1
ATOM 1282 O O . SER A 1 189 ? 33.49793 -2.74260 21.42797 1.000 32.78905 189 SER A O 1
ATOM 1285 N N . ILE A 1 190 ? 32.89713 -0.57995 21.65711 1.000 28.51606 190 ILE A N 1
ATOM 1286 C CA . ILE A 1 190 ? 33.84565 -0.26230 22.71617 1.000 33.78853 190 ILE A CA 1
ATOM 1287 C C . ILE A 1 190 ? 33.18677 -0.25176 24.10096 1.000 36.31596 190 ILE A C 1
ATOM 1288 O O . ILE A 1 190 ? 33.76385 0.28098 25.05366 1.000 33.12280 190 ILE A O 1
ATOM 1293 N N . HIS A 1 191 ? 31.99706 -0.83087 24.24427 1.000 34.44020 191 HIS A N 1
ATOM 1294 C CA . HIS A 1 191 ? 31.34576 -0.84354 25.55843 1.000 35.32545 191 HIS A CA 1
ATOM 1295 C C . HIS A 1 191 ? 32.07350 -1.80881 26.49112 1.000 31.88999 191 HIS A C 1
ATOM 1296 O O . HIS A 1 191 ? 32.35321 -2.94463 26.09798 1.000 35.56347 191 HIS A O 1
ATOM 1303 N N . PRO A 1 192 ? 32.39306 -1.39245 27.72246 1.000 38.44750 192 PRO A N 1
ATOM 1304 C CA . PRO A 1 192 ? 33.05993 -2.29328 28.68357 1.000 43.02787 192 PRO A CA 1
ATOM 1305 C C . PRO A 1 192 ? 32.43517 -3.66923 28.83465 1.000 48.66173 192 PRO A C 1
ATOM 1306 O O . PRO A 1 192 ? 33.15532 -4.67482 28.86811 1.000 54.11583 192 PRO A O 1
ATOM 1310 N N . LYS A 1 193 ? 31.11471 -3.74878 28.91372 1.000 51.19027 193 LYS A N 1
ATOM 1311 C CA . LYS A 1 193 ? 30.43765 -5.00802 29.17163 1.000 48.88034 193 LYS A CA 1
ATOM 1312 C C . LYS A 1 193 ? 30.22657 -5.85491 27.91666 1.000 48.24748 193 LYS A C 1
ATOM 1313 O O . LYS A 1 193 ? 29.44614 -6.80471 27.96064 1.000 56.80738 193 LYS A O 1
ATOM 1319 N N . GLY A 1 194 ? 30.88943 -5.55439 26.80998 1.000 49.26097 194 GLY A N 1
ATOM 1320 C CA . GLY A 1 194 ? 30.81018 -6.41999 25.64300 1.000 46.44585 194 GLY A CA 1
ATOM 1321 C C . GLY A 1 194 ? 29.89548 -5.89153 24.55401 1.000 44.46177 194 GLY A C 1
ATOM 1322 O O . GLY A 1 194 ? 29.61670 -4.69431 24.46190 1.000 43.99697 194 GLY A O 1
ATOM 1323 N N . HIS A 1 195 ? 29.43663 -6.81202 23.69935 1.000 42.84276 195 HIS A N 1
ATOM 1324 C CA . HIS A 1 195 ? 28.54264 -6.42584 22.61374 1.000 41.80934 195 HIS A CA 1
ATOM 1325 C C . HIS A 1 195 ? 27.26561 -5.81475 23.18375 1.000 43.10472 195 HIS A C 1
ATOM 1326 O O . HIS A 1 195 ? 26.81802 -6.15315 24.28604 1.000 34.63999 195 HIS A O 1
ATOM 1333 N N . HIS A 1 196 ? 26.71213 -4.84805 22.45417 1.000 37.15122 196 HIS A N 1
ATOM 1334 C CA . HIS A 1 196 ? 25.77459 -3.94209 23.10449 1.000 36.37764 196 HIS A CA 1
ATOM 1335 C C . HIS A 1 196 ? 24.92437 -3.15495 22.11701 1.000 34.13176 196 HIS A C 1
ATOM 1336 O O . HIS A 1 196 ? 24.73126 -1.95212 22.30314 1.000 31.10069 196 HIS A O 1
ATOM 1343 N N . GLY A 1 197 ? 24.40837 -3.80727 21.07158 1.000 36.35362 197 GLY A N 1
ATOM 1344 C CA . GLY A 1 197 ? 23.63929 -3.09283 20.06842 1.000 29.88187 197 GLY A CA 1
ATOM 1345 C C . GLY A 1 197 ? 22.17365 -2.98053 20.43782 1.000 32.44781 197 GLY A C 1
ATOM 1346 O O . GLY A 1 197 ? 21.37465 -3.85338 20.08586 1.000 33.99922 197 GLY A O 1
ATOM 1347 N N . TYR A 1 198 ? 21.80153 -1.88960 21.10921 1.000 28.76662 198 TYR A N 1
ATOM 1348 C CA . TYR A 1 198 ? 20.48404 -1.71338 21.71052 1.000 26.49303 198 TYR A CA 1
ATOM 1349 C C . TYR A 1 198 ? 19.74233 -0.52399 21.09987 1.000 26.84161 198 TYR A C 1
ATOM 1350 O O . TYR A 1 198 ? 20.32891 0.53792 20.87192 1.000 26.04646 198 TYR A O 1
ATOM 1359 N N . GLY A 1 199 ? 18.43875 -0.68620 20.86632 1.000 25.59131 199 GLY A N 1
ATOM 1360 C CA . GLY A 1 199 ? 17.66754 0.41805 20.31539 1.000 23.74473 199 GLY A CA 1
ATOM 1361 C C . GLY A 1 199 ? 17.46087 1.54482 21.31119 1.000 23.70253 199 GLY A C 1
ATOM 1362 O O . GLY A 1 199 ? 17.65542 2.71971 20.98607 1.000 23.68553 199 GLY A O 1
ATOM 1363 N N . GLY A 1 200 ? 17.06355 1.21283 22.52835 1.000 24.52040 200 GLY A N 1
ATOM 1364 C CA . GLY A 1 200 ? 16.78606 2.24649 23.51007 1.000 26.66995 200 GLY A CA 1
ATOM 1365 C C . GLY A 1 200 ? 15.83666 1.76301 24.57801 1.000 26.89122 200 GLY A C 1
ATOM 1366 O O . GLY A 1 200 ? 15.15735 0.74751 24.44178 1.000 26.39020 200 GLY A O 1
ATOM 1367 N N . ILE A 1 201 ? 15.77582 2.52028 25.66662 1.000 27.60035 201 ILE A N 1
ATOM 1368 C CA . ILE A 1 201 ? 14.83009 2.26182 26.74719 1.000 25.83133 201 ILE A CA 1
ATOM 1369 C C . ILE A 1 201 ? 13.73063 3.30873 26.66536 1.000 28.70904 201 ILE A C 1
ATOM 1370 O O . ILE A 1 201 ? 13.99373 4.50172 26.85109 1.000 24.86439 201 ILE A O 1
ATOM 1375 N N . TRP A 1 202 ? 12.50245 2.87178 26.38825 1.000 26.61727 202 TRP A N 1
ATOM 1376 C CA . TRP A 1 202 ? 11.37773 3.77876 26.16484 1.000 24.27506 202 TRP A CA 1
ATOM 1377 C C . TRP A 1 202 ? 10.32853 3.58788 27.25368 1.000 25.10467 202 TRP A C 1
ATOM 1378 O O . TRP A 1 202 ? 9.94835 2.45276 27.56253 1.000 26.44048 202 TRP A O 1
ATOM 1389 N N . GLY A 1 203 ? 9.85584 4.69230 27.82486 1.000 28.62504 203 GLY A N 1
ATOM 1390 C CA . GLY A 1 203 ? 8.79662 4.62699 28.82381 1.000 27.04118 203 GLY A CA 1
ATOM 1391 C C . GLY A 1 203 ? 8.29528 6.01368 29.17768 1.000 30.89614 203 GLY A C 1
ATOM 1392 O O . GLY A 1 203 ? 8.77480 7.02789 28.65159 1.000 27.89246 203 GLY A O 1
ATOM 1393 N N . GLY A 1 204 ? 7.31919 6.05258 30.08096 1.000 26.91962 204 GLY A N 1
ATOM 1394 C CA . GLY A 1 204 ? 6.90023 7.32211 30.63752 1.000 28.94010 204 GLY A CA 1
ATOM 1395 C C . GLY A 1 204 ? 5.51700 7.27789 31.26396 1.000 30.13250 204 GLY A C 1
ATOM 1396 O O . GLY A 1 204 ? 4.89698 6.22615 31.40120 1.000 30.15960 204 GLY A O 1
ATOM 1397 N N . ASN A 1 205 ? 5.05882 8.46703 31.63117 1.000 31.44153 205 ASN A N 1
ATOM 1398 C CA . ASN A 1 205 ? 3.76850 8.73500 32.26716 1.000 29.50601 205 ASN A CA 1
ATOM 1399 C C . ASN A 1 205 ? 2.95099 9.46227 31.20359 1.000 29.32237 205 ASN A C 1
ATOM 1400 O O . ASN A 1 205 ? 3.00953 10.68768 31.09039 1.000 29.17121 205 ASN A O 1
ATOM 1405 N N . LYS A 1 206 ? 2.20180 8.68599 30.40973 1.000 31.42770 206 LYS A N 1
ATOM 1406 C CA . LYS A 1 206 ? 1.61953 9.13875 29.14613 1.000 27.36233 206 LYS A CA 1
ATOM 1407 C C . LYS A 1 206 ? 2.74595 9.53800 28.19691 1.000 30.09439 206 LYS A C 1
ATOM 1408 O O . LYS A 1 206 ? 3.11052 10.71468 28.10612 1.000 24.24574 206 LYS A O 1
ATOM 1414 N N . ALA A 1 207 ? 3.33328 8.55409 27.51485 1.000 27.80946 207 ALA A N 1
ATOM 1415 C CA . ALA A 1 207 ? 4.34909 8.79612 26.50332 1.000 21.72664 207 ALA A CA 1
ATOM 1416 C C . ALA A 1 207 ? 3.95829 8.05861 25.22783 1.000 26.66806 207 ALA A C 1
ATOM 1417 O O . ALA A 1 207 ? 3.68353 6.85303 25.25330 1.000 25.25023 207 ALA A O 1
ATOM 1419 N N . SER A 1 208 ? 3.90649 8.79085 24.12190 1.000 22.79724 208 SER A N 1
ATOM 1420 C CA . SER A 1 208 ? 3.56150 8.23999 22.82359 1.000 23.20283 208 SER A CA 1
ATOM 1421 C C . SER A 1 208 ? 4.82850 7.98735 22.01897 1.000 27.70051 208 SER A C 1
ATOM 1422 O O . SER A 1 208 ? 5.72481 8.83943 21.98567 1.000 25.32158 208 SER A O 1
ATOM 1425 N N . PHE A 1 209 ? 4.88791 6.82553 21.35904 1.000 23.80265 209 PHE A N 1
ATOM 1426 C CA . PHE A 1 209 ? 5.94907 6.47437 20.41061 1.000 20.79143 209 PHE A CA 1
ATOM 1427 C C . PHE A 1 209 ? 5.23868 6.02295 19.13840 1.000 26.81349 209 PHE A C 1
ATOM 1428 O O . PHE A 1 209 ? 4.76782 4.88062 19.07468 1.000 25.83009 209 PHE A O 1
ATOM 1436 N N . ILE A 1 210 ? 5.14569 6.90888 18.13581 1.000 20.88248 210 ILE A N 1
ATOM 1437 C CA . ILE A 1 210 ? 4.26763 6.69321 16.98793 1.000 23.05063 210 ILE A CA 1
ATOM 1438 C C . ILE A 1 210 ? 4.98799 7.01672 15.68314 1.000 26.62641 210 ILE A C 1
ATOM 1439 O O . ILE A 1 210 ? 5.80528 7.94275 15.61768 1.000 23.49272 210 ILE A O 1
ATOM 1444 N N . ASN A 1 211 ? 4.68548 6.24598 14.63526 1.000 24.39840 211 ASN A N 1
ATOM 1445 C CA . ASN A 1 211 ? 5.18868 6.53901 13.29280 1.000 26.37391 211 ASN A CA 1
ATOM 1446 C C . ASN A 1 211 ? 6.71869 6.57389 13.25400 1.000 25.08639 211 ASN A C 1
ATOM 1447 O O . ASN A 1 211 ? 7.31333 7.46552 12.65210 1.000 22.72604 211 ASN A O 1
ATOM 1452 N N . ASN A 1 212 ? 7.36744 5.59341 13.88823 1.000 24.21901 212 ASN A N 1
ATOM 1453 C CA . ASN A 1 212 ? 8.82209 5.51865 13.91786 1.000 22.35075 212 ASN A CA 1
ATOM 1454 C C . ASN A 1 212 ? 9.30176 4.26083 13.21096 1.000 21.79743 212 ASN A C 1
ATOM 1455 O O . ASN A 1 212 ? 8.58854 3.25372 13.15542 1.000 21.48708 212 ASN A O 1
ATOM 1460 N N . VAL A 1 213 ? 10.51550 4.33111 12.65978 1.000 18.15110 213 VAL A N 1
ATOM 1461 C CA . VAL A 1 213 ? 11.18322 3.18652 12.04457 1.000 17.63042 213 VAL A CA 1
ATOM 1462 C C . VAL A 1 213 ? 12.34127 2.80995 12.94696 1.000 20.47124 213 VAL A C 1
ATOM 1463 O O . VAL A 1 213 ? 13.24769 3.62137 13.17853 1.000 20.29350 213 VAL A O 1
ATOM 1467 N N . ILE A 1 214 ? 12.31526 1.58415 13.45073 1.000 19.97622 214 ILE A N 1
ATOM 1468 C CA . ILE A 1 214 ? 13.28612 1.08005 14.41409 1.000 18.55289 214 ILE A CA 1
ATOM 1469 C C . ILE A 1 214 ? 13.96484 -0.11250 13.75541 1.000 23.50075 214 ILE A C 1
ATOM 1470 O O . ILE A 1 214 ? 13.35584 -1.18178 13.64127 1.000 25.07578 214 ILE A O 1
ATOM 1475 N N . ALA A 1 215 ? 15.20791 0.04741 13.30167 1.000 22.88112 215 ALA A N 1
ATOM 1476 C CA . ALA A 1 215 ? 15.77104 -0.97519 12.42943 1.000 22.96221 215 ALA A CA 1
ATOM 1477 C C . ALA A 1 215 ? 17.20694 -1.30723 12.80292 1.000 22.52771 215 ALA A C 1
ATOM 1478 O O . ALA A 1 215 ? 17.98359 -0.43038 13.17891 1.000 24.02572 215 ALA A O 1
ATOM 1480 N N . HIS A 1 216 ? 17.56005 -2.58365 12.64389 1.000 21.65093 216 HIS A N 1
ATOM 1481 C CA . HIS A 1 216 ? 18.94740 -3.05659 12.75043 1.000 22.23187 216 HIS A CA 1
ATOM 1482 C C . HIS A 1 216 ? 19.49663 -2.87556 14.16424 1.000 24.85970 216 HIS A C 1
ATOM 1483 O O . HIS A 1 216 ? 20.45905 -2.14156 14.38364 1.000 23.93566 216 HIS A O 1
ATOM 1490 N N . HIS A 1 217 ? 18.89185 -3.58504 15.11748 1.000 26.26777 217 HIS A N 1
ATOM 1491 C CA . HIS A 1 217 ? 19.31827 -3.57650 16.51349 1.000 27.11505 217 HIS A CA 1
ATOM 1492 C C . HIS A 1 217 ? 19.38683 -5.00664 17.01458 1.000 28.17742 217 HIS A C 1
ATOM 1493 O O . HIS A 1 217 ? 18.46565 -5.79423 16.78140 1.000 28.31976 217 HIS A O 1
ATOM 1500 N N . ASN A 1 218 ? 20.44672 -5.33830 17.74445 1.000 29.89165 218 ASN A N 1
ATOM 1501 C CA . ASN A 1 218 ? 20.49328 -6.67762 18.31280 1.000 30.60320 218 ASN A CA 1
ATOM 1502 C C . ASN A 1 218 ? 19.32103 -6.89897 19.25872 1.000 30.93745 218 ASN A C 1
ATOM 1503 O O . ASN A 1 218 ? 18.66712 -7.94165 19.19891 1.000 29.23994 218 ASN A O 1
ATOM 1508 N N . SER A 1 219 ? 19.00735 -5.90602 20.09606 1.000 29.61304 219 SER A N 1
ATOM 1509 C CA . SER A 1 219 ? 17.91772 -6.01998 21.05467 1.000 28.92995 219 SER A CA 1
ATOM 1510 C C . SER A 1 219 ? 17.40339 -4.63060 21.42447 1.000 26.24492 219 SER A C 1
ATOM 1511 O O . SER A 1 219 ? 17.91102 -3.60774 20.95841 1.000 27.79504 219 SER A O 1
ATOM 1514 N N . ARG A 1 220 ? 16.37622 -4.61846 22.27617 1.000 26.24162 220 ARG A N 1
ATOM 1515 C CA . ARG A 1 220 ? 15.78261 -3.42119 22.87747 1.000 27.48224 220 ARG A CA 1
ATOM 1516 C C . ARG A 1 220 ? 15.27655 -2.46336 21.79943 1.000 28.50841 220 ARG A C 1
ATOM 1517 O O . ARG A 1 220 ? 15.83567 -1.39021 21.58740 1.000 27.65964 220 ARG A O 1
ATOM 1525 N N . THR A 1 221 ? 14.16732 -2.87015 21.15237 1.000 23.00955 221 THR A N 1
ATOM 1526 C CA . THR A 1 221 ? 13.63778 -2.14931 19.99190 1.000 23.90405 221 THR A CA 1
ATOM 1527 C C . THR A 1 221 ? 12.19723 -1.66307 20.13715 1.000 24.61460 221 THR A C 1
ATOM 1528 O O . THR A 1 221 ? 11.39363 -1.85149 19.21129 1.000 24.58653 221 THR A O 1
ATOM 1532 N N . PRO A 1 222 ? 11.80995 -1.03866 21.25545 1.000 22.67477 222 PRO A N 1
ATOM 1533 C CA . PRO A 1 222 ? 12.57515 -0.66562 22.44228 1.000 26.58696 222 PRO A CA 1
ATOM 1534 C C . PRO A 1 222 ? 12.46582 -1.68334 23.57609 1.000 27.18230 222 PRO A C 1
ATOM 1535 O O . PRO A 1 222 ? 11.68522 -2.62896 23.53940 1.000 28.44266 222 PRO A O 1
ATOM 1539 N N . ARG A 1 223 ? 13.23585 -1.45962 24.62105 1.000 25.48859 223 ARG A N 1
ATOM 1540 C CA . ARG A 1 223 ? 12.95411 -2.07888 25.90513 1.000 27.02279 223 ARG A CA 1
ATOM 1541 C C . ARG A 1 223 ? 12.00505 -1.13064 26.62614 1.000 25.44367 223 ARG A C 1
ATOM 1542 O O . ARG A 1 223 ? 12.33130 0.04384 26.83754 1.000 23.92864 223 ARG A O 1
ATOM 1550 N N . LEU A 1 224 ? 10.78237 -1.59609 26.88114 1.000 24.80835 224 LEU A N 1
ATOM 1551 C CA . LEU A 1 224 ? 9.83580 -0.77799 27.62644 1.000 28.60237 224 LEU A CA 1
ATOM 1552 C C . LEU A 1 224 ? 10.30366 -0.67144 29.07436 1.000 27.04142 224 LEU A C 1
ATOM 1553 O O . LEU A 1 224 ? 10.57743 -1.68772 29.71814 1.000 25.97052 224 LEU A O 1
ATOM 1558 N N . ASN A 1 225 ? 10.40617 0.55834 29.58481 1.000 29.10695 225 ASN A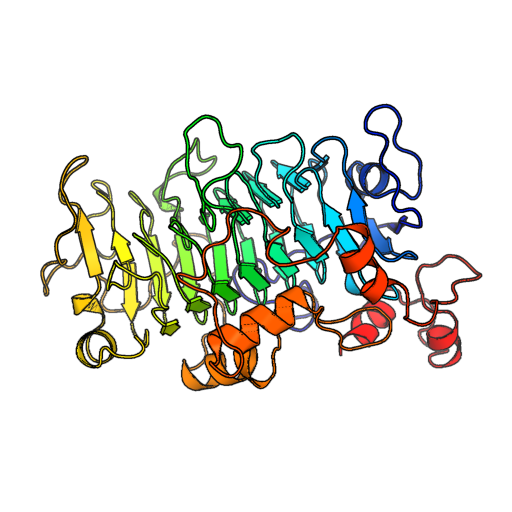 N 1
ATOM 1559 C CA . ASN A 1 225 ? 11.00033 0.74720 30.90749 1.000 29.36178 225 ASN A CA 1
ATOM 1560 C C . ASN A 1 225 ? 10.19907 0.04845 31.99854 1.000 28.72156 225 ASN A C 1
ATOM 1561 O O . ASN A 1 225 ? 10.77771 -0.57817 32.89478 1.000 30.94672 225 ASN A O 1
ATOM 1566 N N . GLY A 1 226 ? 8.87294 0.13911 31.93967 1.000 28.59220 226 GLY A N 1
ATOM 1567 C CA . GLY A 1 226 ? 8.08510 -0.20911 33.10545 1.000 33.49313 226 GLY A CA 1
ATOM 1568 C C . GLY A 1 226 ? 8.34845 0.83709 34.17607 1.000 33.85561 226 GLY A C 1
ATOM 1569 O O . GLY A 1 226 ? 8.91349 1.90446 33.92008 1.000 32.37366 226 GLY A O 1
ATOM 1570 N N . SER A 1 227 ? 7.93601 0.51612 35.39997 1.000 34.40827 227 SER A N 1
ATOM 1571 C CA . SER A 1 227 ? 8.26771 1.36482 36.54726 1.000 32.01754 227 SER A CA 1
ATOM 1572 C C . SER A 1 227 ? 9.64388 0.93341 37.04617 1.000 32.36148 227 SER A C 1
ATOM 1573 O O . SER A 1 227 ? 9.76975 0.08947 37.93857 1.000 36.61617 227 SER A O 1
ATOM 1576 N N . ARG A 1 228 ? 10.69434 1.49713 36.44728 1.000 33.45791 228 ARG A N 1
ATOM 1577 C CA . ARG A 1 228 ? 12.06595 1.18691 36.84316 1.000 37.86194 228 ARG A CA 1
ATOM 1578 C C . ARG A 1 228 ? 12.92072 2.44027 36.77732 1.000 33.45026 228 ARG A C 1
ATOM 1579 O O . ARG A 1 228 ? 12.48215 3.50201 36.32046 1.000 38.74959 228 ARG A O 1
ATOM 1587 N N . LEU A 1 229 ? 14.15305 2.29735 37.25793 1.000 31.71548 229 LEU A N 1
ATOM 1588 C CA . LEU A 1 229 ? 15.21255 3.29140 37.05740 1.000 34.66748 229 LEU A CA 1
ATOM 1589 C C . LEU A 1 229 ? 14.87440 4.61637 37.73754 1.000 36.83065 229 LEU A C 1
ATOM 1590 O O . LEU A 1 229 ? 15.04376 5.69348 37.15690 1.000 33.05717 229 LEU A O 1
ATOM 1595 N N . LYS A 1 230 ? 14.39512 4.52412 38.99325 1.000 38.19624 230 LYS A N 1
ATOM 1596 C CA . LYS A 1 230 ? 14.22784 5.63887 39.92332 1.000 33.28212 230 LYS A CA 1
ATOM 1597 C C . LYS A 1 230 ? 13.18142 6.61350 39.40169 1.000 37.26088 230 LYS A C 1
ATOM 1598 O O . LYS A 1 230 ? 13.47512 7.79756 39.18025 1.000 36.65782 230 LYS A O 1
ATOM 1604 N N . PRO A 1 231 ? 11.94396 6.15781 39.23029 1.000 36.27995 231 PRO A N 1
ATOM 1605 C CA . PRO A 1 231 ? 10.92438 6.98127 38.59723 1.000 33.46267 231 PRO A CA 1
ATOM 1606 C C . PRO A 1 231 ? 10.51460 8.12728 39.50109 1.000 36.47770 231 PRO A C 1
ATOM 1607 O O . PRO A 1 231 ? 10.44351 7.94743 40.72166 1.000 38.65345 231 PRO A O 1
ATOM 1611 N N . PRO A 1 232 ? 10.22401 9.30179 38.94875 1.000 35.56168 232 PRO A N 1
ATOM 1612 C CA . PRO A 1 232 ? 9.74099 10.42605 39.76320 1.000 39.29467 232 PRO A CA 1
ATOM 1613 C C . PRO A 1 232 ? 8.22784 10.51063 39.89379 1.000 39.79929 232 PRO A C 1
ATOM 1614 O O . PRO A 1 232 ? 7.73629 11.53300 40.38133 1.000 42.41943 232 PRO A O 1
ATOM 1618 N N . TYR A 1 233 ? 7.49863 9.49414 39.42823 1.000 36.69166 233 TYR A N 1
ATOM 1619 C CA . TYR A 1 233 ? 6.05514 9.38401 39.57969 1.000 36.19071 233 TYR A CA 1
ATOM 1620 C C . TYR A 1 233 ? 5.76018 7.93333 39.93065 1.000 40.80603 233 TYR A C 1
ATOM 1621 O O . TYR A 1 233 ? 6.60103 7.04665 39.71834 1.000 35.59148 233 TYR A O 1
ATOM 1630 N N . ASP A 1 234 ? 4.56698 7.68769 40.48064 1.000 40.39047 234 ASP A N 1
ATOM 1631 C CA . ASP A 1 234 ? 4.28483 6.35661 41.00608 1.000 41.82937 234 ASP A CA 1
ATOM 1632 C C . ASP A 1 234 ? 3.85847 5.40845 39.88698 1.000 40.17446 234 ASP A C 1
ATOM 1633 O O . ASP A 1 234 ? 3.29667 5.81864 38.86872 1.000 37.98989 234 ASP A O 1
ATOM 1638 N N . GLU A 1 235 ? 4.11537 4.11806 40.10864 1.000 35.53464 235 GLU A N 1
ATOM 1639 C CA . GLU A 1 235 ? 3.97544 3.11500 39.06550 1.000 37.65998 235 GLU A CA 1
ATOM 1640 C C . GLU A 1 235 ? 2.58009 3.04433 38.46223 1.000 40.60116 235 GLU A C 1
ATOM 1641 O O . GLU A 1 235 ? 2.44163 2.57369 37.32083 1.000 38.32970 235 GLU A O 1
ATOM 1647 N N . GLN A 1 236 ? 1.54005 3.49842 39.16615 1.000 34.93514 236 GLN A N 1
ATOM 1648 C CA . GLN A 1 236 ? 0.23813 3.34979 38.52523 1.000 39.10258 236 GLN A CA 1
ATOM 1649 C C . GLN A 1 236 ? 0.05605 4.34702 37.38363 1.000 35.29805 236 GLN A C 1
ATOM 1650 O O . GLN A 1 236 ? -0.89199 4.21779 36.60488 1.000 31.09608 236 GLN A O 1
ATOM 1656 N N . PHE A 1 237 ? 0.96896 5.30362 37.23943 1.000 35.10150 237 PHE A N 1
ATOM 1657 C CA . PHE A 1 237 ? 0.96305 6.24877 36.13320 1.000 35.68744 237 PHE A CA 1
ATOM 1658 C C . PHE A 1 237 ? 1.89584 5.86250 34.98827 1.000 36.72267 237 PHE A C 1
ATOM 1659 O O . PHE A 1 237 ? 1.95317 6.58862 33.98760 1.000 33.65855 237 PHE A O 1
ATOM 1667 N N . GLU A 1 238 ? 2.64565 4.76560 35.11024 1.000 34.65706 238 GLU A N 1
ATOM 1668 C CA . GLU A 1 238 ? 3.50840 4.34149 34.01362 1.000 31.88880 238 GLU A CA 1
ATOM 1669 C C . GLU A 1 238 ? 2.63754 3.86972 32.85664 1.000 32.88726 238 GLU A C 1
ATOM 1670 O O . GLU A 1 238 ? 2.04393 2.78808 32.91718 1.000 33.84228 238 GLU A O 1
ATOM 1676 N N . PHE A 1 239 ? 2.56624 4.67328 31.79761 1.000 31.77330 239 PHE A N 1
ATOM 1677 C CA . PHE A 1 239 ? 1.62669 4.42683 30.71129 1.000 28.93880 239 PHE A CA 1
ATOM 1678 C C . PHE A 1 239 ? 2.22066 4.87442 29.38256 1.000 28.39674 239 PHE A C 1
ATOM 1679 O O . PHE A 1 239 ? 2.52607 6.05459 29.20892 1.000 30.33215 239 PHE A O 1
ATOM 1687 N N . VAL A 1 240 ? 2.30753 3.94492 28.43537 1.000 27.26760 240 VAL A N 1
ATOM 1688 C CA . VAL A 1 240 ? 2.97339 4.12536 27.15375 1.000 29.54194 240 VAL A CA 1
ATOM 1689 C C . VAL A 1 240 ? 2.03379 3.67268 26.03817 1.000 28.98805 240 VAL A C 1
ATOM 1690 O O . VAL A 1 240 ? 1.36548 2.64341 26.17167 1.000 28.42054 240 VAL A O 1
ATOM 1694 N N . GLU A 1 241 ? 1.97671 4.42516 24.93452 1.000 26.57290 241 GLU A N 1
ATOM 1695 C CA . GLU A 1 241 ? 1.29703 3.95732 23.72993 1.000 26.80204 241 GLU A CA 1
ATOM 1696 C C . GLU A 1 241 ? 2.31363 3.85004 22.59033 1.000 28.77109 241 GLU A C 1
ATOM 1697 O O . GLU A 1 241 ? 3.03781 4.80671 22.29840 1.000 24.61891 241 GLU A O 1
ATOM 1703 N N . PHE A 1 242 ? 2.36755 2.67189 21.96193 1.000 26.30270 242 PHE A N 1
ATOM 1704 C CA . PHE A 1 242 ? 3.36206 2.30479 20.95360 1.000 24.80800 242 PHE A CA 1
ATOM 1705 C C . PHE A 1 242 ? 2.56896 1.84745 19.74116 1.000 27.77176 242 PHE A C 1
ATOM 1706 O O . PHE A 1 242 ? 1.92727 0.79531 19.79045 1.000 27.12667 242 PHE A O 1
ATOM 1714 N N . SER A 1 243 ? 2.56305 2.64082 18.67228 1.000 22.85758 243 SER A N 1
ATOM 1715 C CA . SER A 1 243 ? 1.62260 2.36623 17.59236 1.000 24.12300 243 SER A CA 1
ATOM 1716 C C . SER A 1 243 ? 2.15578 2.91459 16.28797 1.000 21.99380 243 SER A C 1
ATOM 1717 O O . SER A 1 243 ? 2.91714 3.88588 16.27272 1.000 25.31904 243 SER A O 1
ATOM 1720 N N . ASN A 1 244 ? 1.74549 2.27438 15.19304 1.000 22.30394 244 ASN A N 1
ATOM 1721 C CA . ASN A 1 244 ? 2.17813 2.64939 13.85122 1.000 22.65753 244 ASN A CA 1
ATOM 1722 C C . ASN A 1 244 ? 3.70326 2.76776 13.75969 1.000 22.55046 244 ASN A C 1
ATOM 1723 O O . ASN A 1 244 ? 4.22661 3.62664 13.06845 1.000 23.83196 244 ASN A O 1
ATOM 1728 N N . ASN A 1 245 ? 4.43314 1.90790 14.46310 1.000 25.55958 245 ASN A N 1
ATOM 1729 C CA . ASN A 1 245 ? 5.87625 1.84568 14.28158 1.000 23.66231 245 ASN A CA 1
ATOM 1730 C C . ASN A 1 245 ? 6.23798 0.64192 13.42631 1.000 26.80651 245 ASN A C 1
ATOM 1731 O O . ASN A 1 245 ? 5.50053 -0.34033 13.35776 1.000 22.20240 245 ASN A O 1
ATOM 1736 N N . ILE A 1 246 ? 7.39621 0.72942 12.77630 1.000 23.24994 246 ILE A N 1
ATOM 1737 C CA . ILE A 1 246 ? 7.93065 -0.35165 11.95149 1.000 23.06443 246 ILE A CA 1
ATOM 1738 C C . ILE A 1 246 ? 9.21767 -0.79682 12.60940 1.000 22.44967 246 ILE A C 1
ATOM 1739 O O . ILE A 1 246 ? 10.15282 -0.00195 12.72803 1.000 19.81280 246 ILE A O 1
ATOM 1744 N N . ILE A 1 247 ? 9.24629 -2.04009 13.08805 1.000 24.62229 247 ILE A N 1
ATOM 1745 C CA . ILE A 1 247 ? 10.43661 -2.62846 13.68435 1.000 23.91312 247 ILE A CA 1
ATOM 1746 C C . ILE A 1 247 ? 11.00358 -3.60358 12.66935 1.000 23.99611 247 ILE A C 1
ATOM 1747 O O . ILE A 1 247 ? 10.31962 -4.54631 12.24602 1.000 23.15378 247 ILE A O 1
ATOM 1752 N N . PHE A 1 248 ? 12.24336 -3.40252 12.29135 1.000 19.43959 248 PHE A N 1
ATOM 1753 C CA . PHE A 1 248 ? 12.82786 -4.20997 11.23461 1.000 24.26448 248 PHE A CA 1
ATOM 1754 C C . PHE A 1 248 ? 14.19310 -4.72851 11.65620 1.000 20.74702 248 PHE A C 1
ATOM 1755 O O . PHE A 1 248 ? 15.00284 -3.98888 12.21142 1.000 21.77287 248 PHE A O 1
ATOM 1763 N N . ASN A 1 249 ? 14.44208 -6.00403 11.39065 1.000 23.58158 249 ASN A N 1
ATOM 1764 C CA . ASN A 1 249 ? 15.74319 -6.60223 11.65524 1.000 24.15327 249 ASN A CA 1
ATOM 1765 C C . ASN A 1 249 ? 16.20710 -6.31568 13.07947 1.000 25.57679 249 ASN A C 1
ATOM 1766 O O . ASN A 1 249 ? 17.21609 -5.65897 13.31647 1.000 27.35151 249 ASN A O 1
ATOM 1771 N N . TRP A 1 250 ? 15.42547 -6.79465 14.03108 1.000 26.84582 250 TRP A N 1
ATOM 1772 C CA . TRP A 1 250 ? 15.92583 -6.92389 15.38643 1.000 28.98301 250 TRP A CA 1
ATOM 1773 C C . TRP A 1 250 ? 16.77407 -8.19454 15.47482 1.000 30.20762 250 TRP A C 1
ATOM 1774 O O . TRP A 1 250 ? 16.84502 -8.98219 14.52728 1.000 25.54806 250 TRP A O 1
ATOM 1785 N N . GLY A 1 251 ? 17.40137 -8.41368 16.62887 1.000 28.84719 251 GLY A N 1
ATOM 1786 C CA . GLY A 1 251 ? 18.27121 -9.57149 16.75159 1.000 30.31690 251 GLY A CA 1
ATOM 1787 C C . GLY A 1 251 ? 17.69463 -10.64401 17.64462 1.000 30.09161 251 GLY A C 1
ATOM 1788 O O . GLY A 1 251 ? 16.73446 -11.32283 17.27133 1.000 33.18043 251 GLY A O 1
ATOM 1789 N N . SER A 1 252 ? 18.26363 -10.79267 18.84048 1.000 34.42088 252 SER A N 1
ATOM 1790 C CA . SER A 1 252 ? 17.84430 -11.83817 19.76805 1.000 35.64104 252 SER A CA 1
ATOM 1791 C C . SER A 1 252 ? 16.54661 -11.50945 20.49185 1.000 33.94175 252 SER A C 1
ATOM 1792 O O . SER A 1 252 ? 15.88051 -12.41699 20.99771 1.000 35.81958 252 SER A O 1
ATOM 1795 N N . ASN A 1 253 ? 16.18555 -10.23701 20.58443 1.000 35.51482 253 ASN A N 1
ATOM 1796 C CA . ASN A 1 253 ? 14.92936 -9.85427 21.20571 1.000 31.84796 253 ASN A CA 1
ATOM 1797 C C . ASN A 1 253 ? 14.43900 -8.60320 20.49773 1.000 28.19840 253 ASN A C 1
ATOM 1798 O O . ASN A 1 253 ? 15.19676 -7.95360 19.77803 1.000 28.66291 253 ASN A O 1
ATOM 1803 N N . ASN A 1 254 ? 13.16382 -8.26626 20.68546 1.000 25.78577 254 ASN A N 1
ATOM 1804 C CA . ASN A 1 254 ? 12.72835 -7.00048 20.11094 1.000 28.86718 254 ASN A CA 1
ATOM 1805 C C . ASN A 1 254 ? 12.10005 -6.11467 21.17576 1.000 25.31033 254 ASN A C 1
ATOM 1806 O O . ASN A 1 254 ? 12.82179 -5.37069 21.84336 1.000 29.76483 254 ASN A O 1
ATOM 1811 N N . VAL A 1 255 ? 10.78692 -6.15248 21.34363 1.000 25.94836 255 VAL A N 1
ATOM 1812 C CA . VAL A 1 255 ? 10.11982 -5.32537 22.34812 1.000 26.10686 255 VAL A CA 1
ATOM 1813 C C . VAL A 1 255 ? 9.99672 -6.14922 23.61525 1.000 29.23671 255 VAL A C 1
ATOM 1814 O O . VAL A 1 255 ? 9.44034 -7.24829 23.58048 1.000 32.23216 255 VAL A O 1
ATOM 1818 N N . TYR A 1 256 ? 10.49289 -5.63259 24.73553 1.000 24.06264 256 TYR A N 1
ATOM 1819 C CA . TYR A 1 256 ? 10.36893 -6.41478 25.95903 1.000 28.59151 256 TYR A CA 1
ATOM 1820 C C . TYR A 1 256 ? 10.46976 -5.51407 27.17453 1.000 25.75140 256 TYR A C 1
ATOM 1821 O O . TYR A 1 256 ? 10.90486 -4.36728 27.08869 1.000 27.18758 256 TYR A O 1
ATOM 1830 N N . GLY A 1 257 ? 10.02643 -6.04980 28.30949 1.000 32.17753 257 GLY A N 1
ATOM 1831 C CA . GLY A 1 257 ? 10.15333 -5.35178 29.57156 1.000 29.39302 257 GLY A CA 1
ATOM 1832 C C . GLY A 1 257 ? 8.82407 -4.94744 30.16481 1.000 30.01750 257 GLY A C 1
ATOM 1833 O O . GLY A 1 257 ? 7.94638 -5.78949 30.35907 1.000 26.55885 257 GLY A O 1
ATOM 1834 N N . SER A 1 258 ? 8.69264 -3.65885 30.48792 1.000 29.59542 258 SER A N 1
ATOM 1835 C CA . SER A 1 258 ? 7.43677 -3.06879 30.95068 1.000 28.69254 258 SER A CA 1
ATOM 1836 C C . SER A 1 258 ? 6.98119 -3.66664 32.27488 1.000 33.13611 258 SER A C 1
ATOM 1837 O O . SER A 1 258 ? 5.78731 -3.88895 32.47910 1.000 32.10392 258 SER A O 1
ATOM 1840 N N . GLU A 1 259 ? 7.93374 -3.92338 33.17602 1.000 28.77957 259 GLU A N 1
ATOM 1841 C CA . GLU A 1 259 ? 7.60588 -4.41126 34.51199 1.000 33.76790 259 GLU A CA 1
ATOM 1842 C C . GLU A 1 259 ? 6.67414 -3.43253 35.21728 1.000 33.15761 259 GLU A C 1
ATOM 1843 O O . GLU A 1 259 ? 7.02721 -2.26615 35.42913 1.000 31.20424 259 GLU A O 1
ATOM 1849 N N . ASN A 1 260 ? 5.46955 -3.90391 35.54793 1.000 34.03705 260 ASN A N 1
ATOM 1850 C CA . ASN A 1 260 ? 4.48923 -3.11821 36.29812 1.000 33.33146 260 ASN A CA 1
ATOM 1851 C C . ASN A 1 260 ? 4.10875 -1.82585 35.58036 1.000 35.47563 260 ASN A C 1
ATOM 1852 O O . ASN A 1 260 ? 3.75359 -0.83830 36.22727 1.000 34.87083 260 ASN A O 1
ATOM 1857 N N . GLY A 1 261 ? 4.19246 -1.80658 34.25367 1.000 30.93602 261 GLY A N 1
ATOM 1858 C CA . GLY A 1 261 ? 3.75644 -0.65786 33.48207 1.000 29.55025 261 GLY A CA 1
ATOM 1859 C C . GLY A 1 261 ? 2.74919 -1.08168 32.43148 1.000 27.90488 261 GLY A C 1
ATOM 1860 O O . GLY A 1 261 ? 2.81336 -2.18414 31.89309 1.000 31.09895 261 GLY A O 1
ATOM 1861 N N . ARG A 1 262 ? 1.80133 -0.19514 32.16390 1.000 27.72469 262 ARG A N 1
ATOM 1862 C CA . ARG A 1 262 ? 0.75079 -0.47239 31.19434 1.000 31.34805 262 ARG A CA 1
ATOM 1863 C C . ARG A 1 262 ? 1.12392 0.11544 29.83709 1.000 30.28508 262 ARG A C 1
ATOM 1864 O O . ARG A 1 262 ? 1.91522 1.05956 29.73586 1.000 29.12181 262 ARG A O 1
ATOM 1872 N N . PHE A 1 263 ? 0.54443 -0.45450 28.78381 1.000 26.81635 263 PHE A N 1
ATOM 1873 C CA . PHE A 1 263 ? 0.82984 0.06740 27.45863 1.000 30.38141 263 PHE A CA 1
ATOM 1874 C C . PHE A 1 263 ? -0.22834 -0.40269 26.47231 1.000 27.10420 263 PHE A C 1
ATOM 1875 O O . PHE A 1 263 ? -0.82007 -1.46728 26.63979 1.000 27.62953 263 PHE A O 1
ATOM 1883 N N . ASN A 1 264 ? -0.46727 0.41859 25.45377 1.000 28.01354 264 ASN A N 1
ATOM 1884 C CA . ASN A 1 264 ? -1.18303 0.00246 24.25732 1.000 25.05732 264 ASN A CA 1
ATOM 1885 C C . ASN A 1 264 ? -0.14592 -0.30483 23.18758 1.000 26.50702 264 ASN A C 1
ATOM 1886 O O . ASN A 1 264 ? 0.80944 0.45440 23.01244 1.000 31.53658 264 ASN A O 1
ATOM 1891 N N . LEU A 1 265 ? -0.32650 -1.40367 22.46189 1.000 27.89758 265 LEU A N 1
ATOM 1892 C CA . LEU A 1 265 ? 0.59019 -1.73565 21.36771 1.000 28.22615 265 LEU A CA 1
ATOM 1893 C C . LEU A 1 265 ? -0.24959 -2.07052 20.13949 1.000 26.07670 265 LEU A C 1
ATOM 1894 O O . LEU A 1 265 ? -0.69396 -3.21015 19.97716 1.000 28.23539 265 LEU A O 1
ATOM 1899 N N . ILE A 1 266 ? -0.45445 -1.07864 19.26760 1.000 25.03552 266 ILE A N 1
ATOM 1900 C CA . ILE A 1 266 ? -1.52764 -1.10713 18.27707 1.000 26.11020 266 ILE A CA 1
ATOM 1901 C C . ILE A 1 266 ? -0.99541 -0.79663 16.87548 1.000 25.38885 266 ILE A C 1
ATOM 1902 O O . ILE A 1 266 ? -0.34045 0.22526 16.66901 1.000 23.71249 266 ILE A O 1
ATOM 1907 N N . ASN A 1 267 ? -1.30884 -1.66814 15.90685 1.000 25.94166 267 ASN A N 1
ATOM 1908 C CA . ASN A 1 267 ? -1.09960 -1.40927 14.47389 1.000 25.03709 267 ASN A CA 1
ATOM 1909 C C . ASN A 1 267 ? 0.35866 -1.07207 14.15606 1.000 27.64595 267 ASN A C 1
ATOM 1910 O O . ASN A 1 267 ? 0.65430 -0.15327 13.38456 1.000 21.97154 267 ASN A O 1
ATOM 1915 N N . ASN A 1 268 ? 1.27677 -1.80483 14.76847 1.000 27.00300 268 ASN A N 1
ATOM 1916 C CA . ASN A 1 268 ? 2.67880 -1.71860 14.40583 1.000 23.07537 268 ASN A CA 1
ATOM 1917 C C . ASN A 1 268 ? 3.00196 -2.77641 13.36009 1.000 24.28182 268 ASN A C 1
ATOM 1918 O O . ASN A 1 268 ? 2.27407 -3.75099 13.17594 1.000 24.61989 268 ASN A O 1
ATOM 1923 N N . ILE A 1 269 ? 4.12342 -2.60026 12.68348 1.000 23.18002 269 ILE A N 1
ATOM 1924 C CA . ILE A 1 269 ? 4.54878 -3.55986 11.67764 1.000 24.29898 269 ILE A CA 1
ATOM 1925 C C . ILE A 1 269 ? 5.85139 -4.16397 12.15543 1.000 25.21176 269 ILE A C 1
ATOM 1926 O O . ILE A 1 269 ? 6.77655 -3.43265 12.53040 1.000 24.41132 269 ILE A O 1
ATOM 1931 N N . TYR A 1 270 ? 5.90295 -5.49078 12.18010 1.000 26.39228 270 TYR A N 1
ATOM 1932 C CA . TYR A 1 270 ? 7.06867 -6.24651 12.61887 1.000 22.78850 270 TYR A CA 1
ATOM 1933 C C . TYR A 1 270 ? 7.60282 -7.00237 11.41381 1.000 23.57549 270 TYR A C 1
ATOM 1934 O O . TYR A 1 270 ? 6.90427 -7.84658 10.84901 1.000 24.78721 270 TYR A O 1
ATOM 1943 N N . LYS A 1 271 ? 8.81693 -6.68031 10.98775 1.000 23.45676 271 LYS A N 1
ATOM 1944 C CA . LYS A 1 271 ? 9.36832 -7.29126 9.78423 1.000 25.01870 271 LYS A CA 1
ATOM 1945 C C . LYS A 1 271 ? 10.71376 -7.89453 10.16245 1.000 27.54599 271 LYS A C 1
ATOM 1946 O O . LYS A 1 271 ? 11.70788 -7.15779 10.31543 1.000 24.64557 271 LYS A O 1
ATOM 1952 N N . PRO A 1 272 ? 10.78270 -9.21898 10.33687 1.000 26.32146 272 PRO A N 1
ATOM 1953 C CA . PRO A 1 272 ? 12.07609 -9.84975 10.61303 1.000 24.89929 272 PRO A CA 1
ATOM 1954 C C . PRO A 1 272 ? 13.05096 -9.55573 9.48755 1.000 25.99900 272 PRO A C 1
ATOM 1955 O O . PRO A 1 272 ? 12.66481 -9.43775 8.32281 1.000 21.10653 272 PRO A O 1
ATOM 1959 N N . GLY A 1 273 ? 14.31855 -9.38666 9.85681 1.000 27.84407 273 GLY A N 1
ATOM 1960 C CA . GLY A 1 273 ? 15.38856 -9.28285 8.89289 1.000 26.59740 273 GLY A CA 1
ATOM 1961 C C . GLY A 1 273 ? 16.36923 -10.43287 9.04970 1.000 29.03189 273 GLY A C 1
ATOM 1962 O O . GLY A 1 273 ? 16.15047 -11.35745 9.84002 1.000 26.15466 273 GLY A O 1
ATOM 1963 N N . PRO A 1 274 ? 17.48705 -10.38676 8.31852 1.000 30.41928 274 PRO A N 1
ATOM 1964 C CA . PRO A 1 274 ? 18.42602 -11.52277 8.34326 1.000 28.13383 274 PRO A CA 1
ATOM 1965 C C . PRO A 1 274 ? 19.06180 -11.76344 9.70545 1.000 32.94199 274 PRO A C 1
ATOM 1966 O O . PRO A 1 274 ? 19.71880 -12.79510 9.87824 1.000 34.11730 274 PRO A O 1
ATOM 1970 N N . ALA A 1 275 ? 18.88930 -10.85976 10.67453 1.000 30.06633 275 ALA A N 1
ATOM 1971 C CA . ALA A 1 275 ? 19.43173 -11.04615 12.00807 1.000 27.51888 275 ALA A CA 1
ATOM 1972 C C . ALA A 1 275 ? 18.40598 -11.53538 13.02063 1.000 29.68002 275 ALA A C 1
ATOM 1973 O O . ALA A 1 275 ? 18.77808 -11.84356 14.16364 1.000 29.01921 275 ALA A O 1
ATOM 1975 N N . SER A 1 276 ? 17.13847 -11.60428 12.64746 1.000 26.22116 276 SER A N 1
ATOM 1976 C CA . SER A 1 276 ? 16.08386 -11.71774 13.63957 1.000 30.85808 276 SER A CA 1
ATOM 1977 C C . SER A 1 276 ? 15.93413 -13.15970 14.11934 1.000 33.07125 276 SER A C 1
ATOM 1978 O O . SER A 1 276 ? 15.73896 -14.07791 13.31808 1.000 37.49027 276 SER A O 1
ATOM 1981 N N . LYS A 1 277 ? 16.03312 -13.35080 15.43126 1.000 30.15878 277 LYS A N 1
ATOM 1982 C CA . LYS A 1 277 ? 15.84044 -14.64513 16.06024 1.000 34.05170 277 LYS A CA 1
ATOM 1983 C C . LYS A 1 277 ? 14.50639 -14.74251 16.78385 1.000 32.52677 277 LYS A C 1
ATOM 1984 O O . LYS A 1 277 ? 13.76421 -15.69932 16.57810 1.000 36.38609 277 LYS A O 1
ATOM 1990 N N . ALA A 1 278 ? 14.16872 -13.77790 17.62785 1.000 33.51223 278 ALA A N 1
ATOM 1991 C CA . ALA A 1 278 ? 12.90215 -13.84360 18.34197 1.000 33.02989 278 ALA A CA 1
ATOM 1992 C C . ALA A 1 278 ? 11.73071 -13.62983 17.38077 1.000 34.24866 278 ALA A C 1
ATOM 1993 O O . ALA A 1 278 ? 11.70643 -12.65524 16.62840 1.000 33.56997 278 ALA A O 1
ATOM 1995 N N . ILE A 1 279 ? 10.75665 -14.54337 17.39753 1.000 28.94254 279 ILE A N 1
ATOM 1996 C CA . ILE A 1 279 ? 9.54053 -14.36265 16.61187 1.000 29.11616 279 ILE A CA 1
ATOM 1997 C C . ILE A 1 279 ? 8.38991 -14.07901 17.58293 1.000 32.86208 279 ILE A C 1
ATOM 1998 O O . ILE A 1 279 ? 7.72950 -15.00409 18.06924 1.000 29.90114 279 ILE A O 1
ATOM 2003 N N . GLN A 1 280 ? 8.13995 -12.79396 17.85430 1.000 29.48908 280 GLN A N 1
ATOM 2004 C CA . GLN A 1 280 ? 7.21398 -12.33512 18.88701 1.000 29.83582 280 GLN A CA 1
ATOM 2005 C C . GLN A 1 280 ? 6.86220 -10.87441 18.63659 1.000 26.06110 280 GLN A C 1
ATOM 2006 O O . GLN A 1 280 ? 7.58345 -10.15318 17.94231 1.000 24.58086 280 GLN A O 1
ATOM 2012 N N . LEU A 1 281 ? 5.75152 -10.44163 19.22491 1.000 25.11395 281 LEU A N 1
ATOM 2013 C CA . LEU A 1 281 ? 5.46754 -9.01472 19.31388 1.000 23.41292 281 LEU A CA 1
ATOM 2014 C C . LEU A 1 281 ? 6.00897 -8.38035 20.58765 1.000 27.74424 281 LEU A C 1
ATOM 2015 O O . LEU A 1 281 ? 6.40798 -7.21117 20.56118 1.000 24.94824 281 LEU A O 1
ATOM 2020 N N . VAL A 1 282 ? 6.04457 -9.10315 21.70937 1.000 28.35794 282 VAL A N 1
ATOM 2021 C CA . VAL A 1 282 ? 6.50622 -8.50511 22.95931 1.000 29.68219 2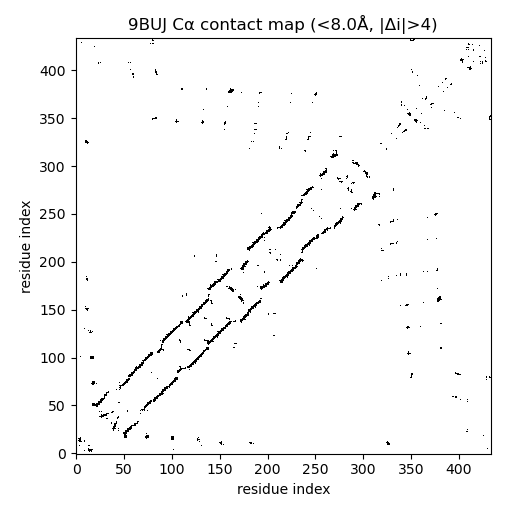82 VAL A CA 1
ATOM 2022 C C . VAL A 1 282 ? 6.89614 -9.60699 23.94198 1.000 33.53684 282 VAL A C 1
ATOM 2023 O O . VAL A 1 282 ? 6.31718 -10.69394 23.95231 1.000 30.45670 282 VAL A O 1
ATOM 2027 N N . ASP A 1 283 ? 7.88197 -9.31091 24.77120 1.000 33.62451 283 ASP A N 1
ATOM 2028 C CA . ASP A 1 283 ? 8.37923 -10.17035 25.84710 1.000 34.49690 283 ASP A CA 1
ATOM 2029 C C . ASP A 1 283 ? 8.02932 -9.44192 27.14287 1.000 33.05580 283 ASP A C 1
ATOM 2030 O O . ASP A 1 283 ? 8.79980 -8.61764 27.64177 1.000 35.95989 283 ASP A O 1
ATOM 2035 N N . LEU A 1 284 ? 6.85003 -9.72769 27.67092 1.000 28.83240 284 LEU A N 1
ATOM 2036 C CA . LEU A 1 284 ? 6.37245 -9.00417 28.82968 1.000 27.80398 284 LEU A CA 1
ATOM 2037 C C . LEU A 1 284 ? 7.02346 -9.57740 30.08053 1.000 31.53221 284 LEU A C 1
ATOM 2038 O O . LEU A 1 284 ? 6.96258 -10.78422 30.32997 1.000 31.76896 284 LEU A O 1
ATOM 2043 N N . TRP A 1 285 ? 7.66179 -8.71680 30.85454 1.000 30.46176 285 TRP A N 1
ATOM 2044 C CA . TRP A 1 285 ? 8.40234 -9.16692 32.01866 1.000 32.69368 285 TRP A CA 1
ATOM 2045 C C . TRP A 1 285 ? 7.51960 -9.16616 33.28282 1.000 36.57450 285 TRP A C 1
ATOM 2046 O O . TRP A 1 285 ? 6.40402 -8.62393 33.30881 1.000 33.33556 285 TRP A O 1
ATOM 2057 N N . TYR A 1 286 ? 8.03571 -9.81654 34.32830 1.000 31.76977 286 TYR A N 1
ATOM 2058 C CA . TYR A 1 286 ? 7.27262 -10.10277 35.54358 1.000 37.06127 286 TYR A CA 1
ATOM 2059 C C . TYR A 1 286 ? 6.72287 -8.82175 36.17616 1.000 31.38130 286 TYR A C 1
ATOM 2060 O O . TYR A 1 286 ? 7.47183 -7.88202 36.46404 1.000 29.57191 286 TYR A O 1
ATOM 2069 N N . SER A 1 287 ? 5.40376 -8.79605 36.38397 1.000 34.46047 287 SER A N 1
ATOM 2070 C CA . SER A 1 287 ? 4.65837 -7.57534 36.72090 1.000 39.30080 287 SER A CA 1
ATOM 2071 C C . SER A 1 287 ? 3.66667 -7.84186 37.85970 1.000 37.39962 287 SER A C 1
ATOM 2072 O O . SER A 1 287 ? 2.44691 -7.72699 37.69053 1.000 36.87701 287 SER A O 1
ATOM 2075 N N . PRO A 1 288 ? 4.16499 -8.14916 39.05582 1.000 36.11052 288 PRO A N 1
ATOM 2076 C CA . PRO A 1 288 ? 3.26467 -8.59407 40.12804 1.000 33.93232 288 PRO A CA 1
ATOM 2077 C C . PRO A 1 288 ? 2.26110 -7.55057 40.57607 1.000 37.80736 288 PRO A C 1
ATOM 2078 O O . PRO A 1 288 ? 1.22449 -7.91296 41.14147 1.000 40.09287 288 PRO A O 1
ATOM 2082 N N . ASN A 1 289 ? 2.51176 -6.27184 40.34580 1.000 37.90031 289 ASN A N 1
ATOM 2083 C CA . ASN A 1 289 ? 1.58977 -5.25127 40.81839 1.000 37.65147 289 ASN A CA 1
ATOM 2084 C C . ASN A 1 289 ? 0.48775 -4.92436 39.82111 1.000 39.31911 289 ASN A C 1
ATOM 2085 O O . ASN A 1 289 ? -0.28976 -3.99800 40.06729 1.000 41.19984 289 ASN A O 1
ATOM 2090 N N . ILE A 1 290 ? 0.41625 -5.63533 38.69812 1.000 41.28702 290 ILE A N 1
ATOM 2091 C CA . ILE A 1 290 ? -0.71208 -5.55159 37.78311 1.000 39.14442 290 ILE A CA 1
ATOM 2092 C C . ILE A 1 290 ? -1.16429 -6.97285 37.53926 1.000 38.63039 290 ILE A C 1
ATOM 2093 O O . ILE A 1 290 ? -0.38263 -7.80450 37.06961 1.000 39.48722 290 ILE A O 1
ATOM 2098 N N . THR A 1 291 ? -2.41892 -7.25135 37.84411 1.000 40.93633 291 THR A N 1
ATOM 2099 C CA . THR A 1 291 ? -2.95452 -8.57354 37.60930 1.000 43.31920 291 THR A CA 1
ATOM 2100 C C . THR A 1 291 ? -3.98279 -8.62844 36.49147 1.000 44.88090 291 THR A C 1
ATOM 2101 O O . THR A 1 291 ? -4.18009 -9.70044 35.91551 1.000 51.02889 291 THR A O 1
ATOM 2105 N N . LYS A 1 292 ? -4.61436 -7.51381 36.13591 1.000 42.50929 292 LYS A N 1
ATOM 2106 C CA . LYS A 1 292 ? -5.51101 -7.53769 34.99335 1.000 41.35887 292 LYS A CA 1
ATOM 2107 C C . LYS A 1 292 ? -5.34667 -6.28645 34.14221 1.000 42.09351 292 LYS A C 1
ATOM 2108 O O . LYS A 1 292 ? -5.08770 -5.19023 34.65236 1.000 42.67291 292 LYS A O 1
ATOM 2114 N N . SER A 1 293 ? -5.50862 -6.47400 32.82924 1.000 36.49032 293 SER A N 1
ATOM 2115 C CA . SER A 1 293 ? -5.55811 -5.37702 31.86338 1.000 35.40925 293 SER A CA 1
ATOM 2116 C C . SER A 1 293 ? -4.27818 -4.54659 31.90609 1.000 32.11195 293 SER A C 1
ATOM 2117 O O . SER A 1 293 ? -4.30745 -3.31674 32.00562 1.000 36.15345 293 SER A O 1
ATOM 2120 N N . GLN A 1 294 ? -3.14001 -5.23855 31.84897 1.000 30.49337 294 GLN A N 1
ATOM 2121 C CA . GLN A 1 294 ? -1.86264 -4.53371 31.79226 1.000 36.13491 294 GLN A CA 1
ATOM 2122 C C . GLN A 1 294 ? -1.63120 -3.92930 30.41203 1.000 29.87989 294 GLN A C 1
ATOM 2123 O O . GLN A 1 294 ? -1.15652 -2.79614 30.30487 1.000 30.09806 294 GLN A O 1
ATOM 2129 N N . ALA A 1 295 ? -2.00033 -4.64450 29.34651 1.000 27.08756 295 ALA A N 1
ATOM 2130 C CA . ALA A 1 295 ? -1.77364 -4.15543 27.99606 1.000 25.68761 295 ALA A CA 1
ATOM 2131 C C . ALA A 1 295 ? -2.94315 -4.49164 27.08058 1.000 28.77319 295 ALA A C 1
ATOM 2132 O O . ALA A 1 295 ? -3.66316 -5.47068 27.29472 1.000 31.40398 295 ALA A O 1
ATOM 2134 N N . TYR A 1 296 ? -3.11697 -3.65923 26.05418 1.000 25.49188 296 TYR A N 1
ATOM 2135 C CA . TYR A 1 296 ? -3.96993 -3.93699 24.90510 1.000 26.28212 296 TYR A CA 1
ATOM 2136 C C . TYR A 1 296 ? -3.07954 -4.06710 23.68011 1.000 27.38712 296 TYR A C 1
ATOM 2137 O O . TYR A 1 296 ? -2.28005 -3.16849 23.40712 1.000 27.87194 296 TYR A O 1
ATOM 2146 N N . ILE A 1 297 ? -3.21399 -5.18252 22.95007 1.000 28.31054 297 ILE A N 1
ATOM 2147 C CA . ILE A 1 297 ? -2.28054 -5.56041 21.89128 1.000 24.28304 297 ILE A CA 1
ATOM 2148 C C . ILE A 1 297 ? -3.09107 -6.07950 20.71235 1.000 27.96396 297 ILE A C 1
ATOM 2149 O O . ILE A 1 297 ? -3.61867 -7.19036 20.76735 1.000 30.09302 297 ILE A O 1
ATOM 2154 N N . SER A 1 298 ? -3.17282 -5.29658 19.63736 1.000 30.27191 298 SER A N 1
ATOM 2155 C CA . SER A 1 298 ? -4.11690 -5.62004 18.57317 1.000 34.72566 298 SER A CA 1
ATOM 2156 C C . SER A 1 298 ? -3.68395 -4.95773 17.26849 1.000 27.67654 298 SER A C 1
ATOM 2157 O O . SER A 1 298 ? -3.04934 -3.90008 17.27131 1.000 31.77574 298 SER A O 1
ATOM 2160 N N . GLY A 1 299 ? -4.02687 -5.59192 16.15611 1.000 27.07783 299 GLY A N 1
ATOM 2161 C CA . GLY A 1 299 ? -3.81074 -4.98598 14.85577 1.000 25.80164 299 GLY A CA 1
ATOM 2162 C C . GLY A 1 299 ? -2.38116 -4.99081 14.37430 1.000 26.07269 299 GLY A C 1
ATOM 2163 O O . GLY A 1 299 ? -2.09792 -4.44799 13.29219 1.000 25.95715 299 GLY A O 1
ATOM 2164 N N . ASN A 1 300 ? -1.46861 -5.58153 15.13131 1.000 25.39373 300 ASN A N 1
ATOM 2165 C CA . ASN A 1 300 ? -0.08401 -5.62302 14.70524 1.000 25.18039 300 ASN A CA 1
ATOM 2166 C C . ASN A 1 300 ? 0.09654 -6.62162 13.56597 1.000 28.78379 300 ASN A C 1
ATOM 2167 O O . ASN A 1 300 ? -0.45014 -7.72507 13.59765 1.000 28.71359 300 ASN A O 1
ATOM 2172 N N . TYR A 1 301 ? 0.82085 -6.20832 12.53081 1.000 28.12324 301 TYR A N 1
ATOM 2173 C CA . TYR A 1 301 ? 1.06482 -7.02910 11.35305 1.000 27.65681 301 TYR A CA 1
ATOM 2174 C C . TYR A 1 301 ? 2.46749 -7.61692 11.47557 1.000 27.52010 301 TYR A C 1
ATOM 2175 O O . TYR A 1 301 ? 3.44495 -6.87880 11.62288 1.000 23.59934 301 TYR A O 1
ATOM 2184 N N . PHE A 1 302 ? 2.55641 -8.93685 11.46626 1.000 28.13006 302 PHE A N 1
ATOM 2185 C CA . PHE A 1 302 ? 3.83420 -9.63150 11.50901 1.000 27.44286 302 PHE A CA 1
ATOM 2186 C C . PHE A 1 302 ? 4.13465 -10.13492 10.10429 1.000 29.02594 302 PHE A C 1
ATOM 2187 O O . PHE A 1 302 ? 3.49928 -11.07919 9.62268 1.000 34.50603 302 PHE A O 1
ATOM 2195 N N . VAL A 1 303 ? 5.08666 -9.48623 9.44597 1.000 24.96104 303 VAL A N 1
ATOM 2196 C CA . VAL A 1 303 ? 5.51373 -9.89811 8.11948 1.000 29.15345 303 VAL A CA 1
ATOM 2197 C C . VAL A 1 303 ? 5.96515 -11.35316 8.16851 1.000 34.81176 303 VAL A C 1
ATOM 2198 O O . VAL A 1 303 ? 6.87611 -11.71644 8.92571 1.000 32.29773 303 VAL A O 1
ATOM 2202 N N . GLY A 1 304 ? 5.32388 -12.19726 7.36354 1.000 35.26915 304 GLY A N 1
ATOM 2203 C CA . GLY A 1 304 ? 5.74145 -13.57842 7.25208 1.000 33.97306 304 GLY A CA 1
ATOM 2204 C C . GLY A 1 304 ? 5.26644 -14.49483 8.35818 1.000 35.59970 304 GLY A C 1
ATOM 2205 O O . GLY A 1 304 ? 5.80161 -15.59996 8.49221 1.000 39.81165 304 GLY A O 1
ATOM 2206 N N . ASP A 1 305 ? 4.27932 -14.07534 9.16451 1.000 37.29820 305 ASP A N 1
ATOM 2207 C CA . ASP A 1 305 ? 3.62589 -14.96495 10.13932 1.000 34.24268 305 ASP A CA 1
ATOM 2208 C C . ASP A 1 305 ? 2.13886 -14.60657 10.19745 1.000 33.36473 305 ASP A C 1
ATOM 2209 O O . ASP A 1 305 ? 1.69904 -13.78704 11.00764 1.000 28.15779 305 ASP A O 1
ATOM 2214 N N . GLU A 1 306 ? 1.36890 -15.27006 9.33898 1.000 37.24555 306 GLU A N 1
ATOM 2215 C CA . GLU A 1 306 ? -0.07308 -15.05441 9.23496 1.000 38.22387 306 GLU A CA 1
ATOM 2216 C C . GLU A 1 306 ? -0.81539 -15.38620 10.53172 1.000 34.06615 306 GLU A C 1
ATOM 2217 O O . GLU A 1 306 ? -1.87391 -14.80760 10.80568 1.000 34.93810 306 GLU A O 1
ATOM 2223 N N . LYS A 1 307 ? -0.27807 -16.29810 11.34923 1.000 33.02056 307 LYS A N 1
ATOM 2224 C CA . LYS A 1 307 ? -0.95666 -16.68722 12.58721 1.000 33.21572 307 LYS A CA 1
ATOM 2225 C C . LYS A 1 307 ? -0.84628 -15.60706 13.65785 1.000 32.69737 307 LYS A C 1
ATOM 2226 O O . LYS A 1 307 ? -1.82683 -15.31686 14.35123 1.000 31.01891 307 LYS A O 1
ATOM 2232 N N . ILE A 1 308 ? 0.34280 -15.01481 13.82203 1.000 32.11793 308 ILE A N 1
ATOM 2233 C CA . ILE A 1 308 ? 0.48886 -13.89517 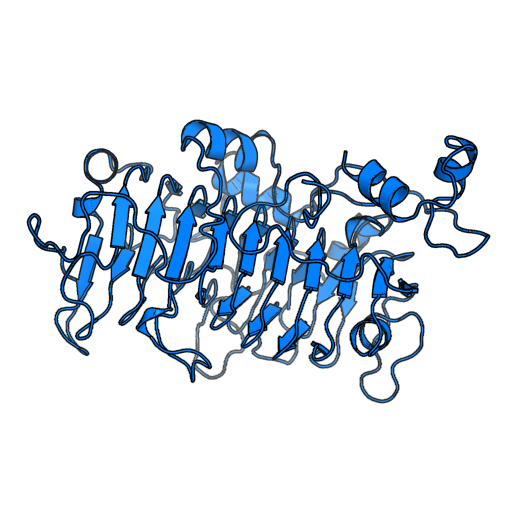14.74737 1.000 31.76026 308 ILE A CA 1
ATOM 2234 C C . ILE A 1 308 ? -0.33871 -12.70982 14.27443 1.000 29.06034 308 ILE A C 1
ATOM 2235 O O . ILE A 1 308 ? -0.99238 -12.02982 15.06960 1.000 25.95602 308 ILE A O 1
ATOM 2240 N N . THR A 1 309 ? -0.31870 -12.44623 12.96620 1.000 32.75666 309 THR A N 1
ATOM 2241 C CA . THR A 1 309 ? -1.08403 -11.33755 12.40331 1.000 29.65331 309 THR A CA 1
ATOM 2242 C C . THR A 1 309 ? -2.57665 -11.49919 12.66680 1.000 31.48297 309 THR A C 1
ATOM 2243 O O . THR A 1 309 ? -3.24302 -10.54899 13.08878 1.000 36.19332 309 THR A O 1
ATOM 2247 N N . ALA A 1 310 ? -3.11704 -12.69982 12.45046 1.000 31.04960 310 ALA A N 1
ATOM 2248 C CA . ALA A 1 310 ? -4.54901 -12.91258 12.66654 1.000 35.35208 310 ALA A CA 1
ATOM 2249 C C . ALA A 1 310 ? -4.93203 -12.87812 14.14443 1.000 34.75635 310 ALA A C 1
ATOM 2250 O O . ALA A 1 310 ? -6.04807 -12.47223 14.47526 1.000 34.90194 310 ALA A O 1
ATOM 2252 N N . ASP A 1 311 ? -4.04984 -13.33452 15.03739 1.000 36.77280 311 ASP A N 1
ATOM 2253 C CA . ASP A 1 311 ? -4.29743 -13.32641 16.48141 1.000 32.01465 311 ASP A CA 1
ATOM 2254 C C . ASP A 1 311 ? -3.00109 -12.92152 17.17066 1.000 33.91116 311 ASP A C 1
ATOM 2255 O O . ASP A 1 311 ? -2.08636 -13.74343 17.29236 1.000 34.24885 311 ASP A O 1
ATOM 2260 N N . ASN A 1 312 ? -2.93628 -11.67064 17.65220 1.000 34.83509 312 ASN A N 1
ATOM 2261 C CA . ASN A 1 312 ? -1.67769 -11.12134 18.16293 1.000 32.12126 312 ASN A CA 1
ATOM 2262 C C . ASN A 1 312 ? -1.20028 -11.83371 19.42460 1.000 32.73829 312 ASN A C 1
ATOM 2263 O O . ASN A 1 312 ? 0.00814 -11.84961 19.69851 1.000 27.74241 312 ASN A O 1
ATOM 2268 N N . ARG A 1 313 ? -2.11815 -12.41819 20.20684 1.000 33.69743 313 ARG A N 1
ATOM 2269 C CA . ARG A 1 313 ? -1.71690 -13.04583 21.46987 1.000 33.82787 313 ARG A CA 1
ATOM 2270 C C . ARG A 1 313 ? -0.77333 -14.22236 21.24587 1.000 33.81181 313 ARG A C 1
ATOM 2271 O O . ARG A 1 313 ? 0.02287 -14.56173 22.13301 1.000 30.95838 313 ARG A O 1
ATOM 2279 N N . LEU A 1 314 ? -0.83224 -14.84315 20.06541 1.000 34.29961 314 LEU A N 1
ATOM 2280 C CA . LEU A 1 314 ? 0.13313 -15.87572 19.69732 1.000 34.43626 314 LEU A CA 1
ATOM 2281 C C . LEU A 1 314 ? 1.56623 -15.35989 19.63158 1.000 33.62403 314 LEU A C 1
ATOM 2282 O O . LEU A 1 314 ? 2.48711 -16.17714 19.53444 1.000 34.38799 314 LEU A O 1
ATOM 2287 N N . GLY A 1 315 ? 1.77600 -14.04280 19.65844 1.000 31.77328 315 GLY A N 1
ATOM 2288 C CA . GLY A 1 315 ? 3.10782 -13.46781 19.66860 1.000 27.92525 315 GLY A CA 1
ATOM 2289 C C . GLY A 1 315 ? 3.42310 -12.72113 20.95565 1.000 34.87760 315 GLY A C 1
ATOM 2290 O O . GLY A 1 315 ? 4.37579 -11.93076 21.00501 1.000 31.75163 315 GLY A O 1
ATOM 2291 N N . VAL A 1 316 ? 2.63546 -12.96201 22.00790 1.000 32.38603 316 VAL A N 1
ATOM 2292 C CA . VAL A 1 316 ? 2.78497 -12.27939 23.28930 1.000 30.69730 316 VAL A CA 1
ATOM 2293 C C . VAL A 1 316 ? 3.31028 -13.28281 24.30769 1.000 32.98409 316 VAL A C 1
ATOM 2294 O O . VAL A 1 316 ? 2.67557 -14.31161 24.56376 1.000 32.64134 316 VAL A O 1
ATOM 2298 N N . ASN A 1 317 ? 4.46601 -12.98696 24.88301 1.000 31.45362 317 ASN A N 1
ATOM 2299 C CA . ASN A 1 317 ? 5.08840 -13.82891 25.89076 1.000 34.47310 317 ASN A CA 1
ATOM 2300 C C . ASN A 1 317 ? 5.02502 -13.10730 27.23111 1.000 31.75657 317 ASN A C 1
ATOM 2301 O O . ASN A 1 317 ? 5.04369 -11.87566 27.28725 1.000 30.09281 317 ASN A O 1
ATOM 2306 N N . TYR A 1 318 ? 4.94697 -13.87566 28.31310 1.000 29.71795 318 TYR A N 1
ATOM 2307 C CA . TYR A 1 318 ? 4.94095 -13.30280 29.64789 1.000 31.44724 318 TYR A CA 1
ATOM 2308 C C . TYR A 1 318 ? 5.90404 -14.07266 30.54329 1.000 29.86980 318 TYR A C 1
ATOM 2309 O O . TYR A 1 318 ? 6.03348 -15.29410 30.42401 1.000 30.55548 318 TYR A O 1
ATOM 2318 N N . ARG A 1 319 ? 6.57432 -13.35449 31.43909 1.000 27.54136 319 ARG A N 1
ATOM 2319 C CA . ARG A 1 319 ? 7.50209 -13.95934 32.38453 1.000 35.27543 319 ARG A CA 1
ATOM 2320 C C . ARG A 1 319 ? 6.80259 -14.07479 33.73187 1.000 38.48718 319 ARG A C 1
ATOM 2321 O O . ARG A 1 319 ? 6.47931 -13.06652 34.37265 1.000 37.11331 319 ARG A O 1
ATOM 2329 N N . THR A 1 320 ? 6.54129 -15.32691 34.10943 1.000 40.85645 320 THR A N 1
ATOM 2330 C CA . THR A 1 320 ? 5.86456 -15.71443 35.34741 1.000 43.15268 320 THR A CA 1
ATOM 2331 C C . THR A 1 320 ? 6.54381 -15.21977 36.61343 1.000 37.91250 320 THR A C 1
ATOM 2332 O O . THR A 1 320 ? 5.87032 -14.98472 37.62522 1.000 41.73177 320 THR A O 1
ATOM 2336 N N . SER A 1 321 ? 7.86081 -15.09864 36.60662 1.000 41.55912 321 SER A N 1
ATOM 2337 C CA . SER A 1 321 ? 8.59396 -14.75475 37.81253 1.000 36.95875 321 SER A CA 1
ATOM 2338 C C . SER A 1 321 ? 9.75846 -13.86796 37.42183 1.000 43.62385 321 SER A C 1
ATOM 2339 O O . SER A 1 321 ? 9.94365 -13.53476 36.24645 1.000 45.27041 321 SER A O 1
ATOM 2342 N N . LYS A 1 322 ? 10.55637 -13.48325 38.41598 1.000 47.33099 322 LYS A N 1
ATOM 2343 C CA . LYS A 1 322 ? 11.68743 -12.61277 38.12761 1.000 44.85142 322 LYS A CA 1
ATOM 2344 C C . LYS A 1 322 ? 12.73956 -13.32607 37.29208 1.000 49.69054 322 LYS A C 1
ATOM 2345 O O . LYS A 1 322 ? 13.44432 -12.68559 36.50457 1.000 56.25857 322 LYS A O 1
ATOM 2351 N N . ASP A 1 323 ? 12.84053 -14.64662 37.42348 1.000 51.68948 323 ASP A N 1
ATOM 2352 C CA . ASP A 1 323 ? 13.87362 -15.42178 36.74722 1.000 53.34714 323 ASP A CA 1
ATOM 2353 C C . ASP A 1 323 ? 13.29023 -16.45123 35.79558 1.000 48.69576 323 ASP A C 1
ATOM 2354 O O . ASP A 1 323 ? 14.03504 -17.28270 35.26098 1.000 54.33841 323 ASP A O 1
ATOM 2359 N N . ALA A 1 324 ? 11.97894 -16.42856 35.59100 1.000 43.43695 324 ALA A N 1
ATOM 2360 C CA . ALA A 1 324 ? 11.34352 -17.29362 34.61595 1.000 46.88707 324 ALA A CA 1
ATOM 2361 C C . ALA A 1 324 ? 11.82623 -16.95778 33.20726 1.000 46.39061 324 ALA A C 1
ATOM 2362 O O . ALA A 1 324 ? 12.31939 -15.86060 32.92931 1.000 44.64371 324 ALA A O 1
ATOM 2364 N N . LYS A 1 325 ? 11.67532 -17.92713 32.31495 1.000 46.93166 325 LYS A N 1
ATOM 2365 C CA . LYS A 1 325 ? 11.94587 -17.72935 30.90229 1.000 50.07184 325 LYS A CA 1
ATOM 2366 C C . LYS A 1 325 ? 10.69210 -17.21561 30.18575 1.000 54.51184 325 LYS A C 1
ATOM 2367 O O . LYS A 1 325 ? 9.57730 -17.26643 30.71549 1.000 46.43582 325 LYS A O 1
ATOM 2373 N N . ARG A 1 326 ? 10.89772 -16.69819 28.97234 1.000 50.43502 326 ARG A N 1
ATOM 2374 C CA . ARG A 1 326 ? 9.81202 -16.44382 28.02750 1.000 47.58787 326 ARG A CA 1
ATOM 2375 C C . ARG A 1 326 ? 8.94145 -17.67863 27.83930 1.000 48.37759 326 ARG A C 1
ATOM 2376 O O . ARG A 1 326 ? 9.43581 -18.72204 27.40951 1.000 52.28132 326 ARG A O 1
ATOM 2384 N N . LYS A 1 327 ? 7.64243 -17.56463 28.10684 1.000 48.75617 327 LYS A N 1
ATOM 2385 C CA . LYS A 1 327 ? 6.68417 -18.47336 27.48974 1.000 47.77127 327 LYS A CA 1
ATOM 2386 C C . LYS A 1 327 ? 5.44994 -17.71237 27.04229 1.000 41.03776 327 LYS A C 1
ATOM 2387 O O . LYS A 1 327 ? 5.12633 -16.65587 27.58690 1.000 37.39934 327 LYS A O 1
ATOM 2393 N N . ASN A 1 328 ? 4.79059 -18.26757 26.01701 1.000 32.29256 328 ASN A N 1
ATOM 2394 C CA . ASN A 1 328 ? 3.53987 -17.74618 25.49232 1.000 40.49211 328 ASN A CA 1
ATOM 2395 C C . ASN A 1 328 ? 2.57494 -17.41177 26.60612 1.000 40.79562 328 ASN A C 1
ATOM 2396 O O . ASN A 1 328 ? 2.31629 -18.23267 27.48617 1.000 41.94352 328 ASN A O 1
ATOM 2401 N N . ILE A 1 329 ? 2.03389 -16.19977 26.55778 1.000 40.66385 329 ILE A N 1
ATOM 2402 C CA . ILE A 1 329 ? 0.95562 -15.86682 27.46748 1.000 36.03548 329 ILE A CA 1
ATOM 2403 C C . ILE A 1 329 ? -0.19753 -16.82995 27.20590 1.000 45.96455 329 ILE A C 1
ATOM 2404 O O . ILE A 1 329 ? -0.49221 -17.19591 26.05725 1.000 47.33615 329 ILE A O 1
ATOM 2409 N N . SER A 1 330 ? -0.80095 -17.31050 28.28525 1.000 45.56655 330 SER A N 1
ATOM 2410 C CA . SER A 1 330 ? -1.93485 -18.20990 28.17676 1.000 46.14194 330 SER A CA 1
ATOM 2411 C C . SER A 1 330 ? -3.12967 -17.44520 27.60808 1.000 50.45282 330 SER A C 1
ATOM 2412 O O . SER A 1 330 ? -3.35130 -16.27262 27.92836 1.000 49.73838 330 SER A O 1
ATOM 2415 N N . MET A 1 331 ? -3.88504 -18.10875 26.72294 1.000 52.54909 331 MET A N 1
ATOM 2416 C CA . MET A 1 331 ? -4.75705 -17.38822 25.78590 1.000 54.08244 331 MET A CA 1
ATOM 2417 C C . MET A 1 331 ? -5.89835 -16.63509 26.45732 1.000 58.26399 331 MET A C 1
ATOM 2418 O O . MET A 1 331 ? -6.32261 -15.59430 25.94114 1.000 56.16565 331 MET A O 1
ATOM 2423 N N . ASP A 1 332 ? -6.44360 -17.15465 27.55935 1.000 60.11420 332 ASP A N 1
ATOM 2424 C CA . ASP A 1 332 ? -7.50908 -16.47155 28.28184 1.000 58.05252 332 ASP A CA 1
ATOM 2425 C C . ASP A 1 332 ? -6.96694 -15.58680 29.39746 1.000 51.83793 332 ASP A C 1
ATOM 2426 O O . ASP A 1 332 ? -7.71877 -15.21697 30.30549 1.000 48.83600 332 ASP A O 1
ATOM 2431 N N . ASP A 1 333 ? -5.67718 -15.25097 29.35953 1.000 48.73363 333 ASP A N 1
ATOM 2432 C CA . ASP A 1 333 ? -5.10326 -14.41720 30.40883 1.000 46.47245 333 ASP A CA 1
ATOM 2433 C C . ASP A 1 333 ? -5.62495 -12.98967 30.27615 1.000 40.89675 333 ASP A C 1
ATOM 2434 O O . ASP A 1 333 ? -5.56375 -12.38436 29.19686 1.000 36.89756 333 ASP A O 1
ATOM 2439 N N . LYS A 1 334 ? -6.15003 -12.46179 31.38760 1.000 42.79478 334 LYS A N 1
ATOM 2440 C CA . LYS A 1 334 ? -6.77043 -11.13538 31.42647 1.000 44.91247 334 LYS A CA 1
ATOM 2441 C C . LYS A 1 334 ? -5.75957 -10.00665 31.60932 1.000 40.17201 334 LYS A C 1
ATOM 2442 O O . LYS A 1 334 ? -6.13393 -8.83054 31.49749 1.000 41.29134 334 LYS A O 1
ATOM 2448 N N . ARG A 1 335 ? -4.51391 -10.33024 31.94465 1.000 35.13836 335 ARG A N 1
ATOM 2449 C CA . ARG A 1 335 ? -3.41392 -9.38359 31.78533 1.000 38.42465 335 ARG A CA 1
ATOM 2450 C C . ARG A 1 335 ? -3.55849 -8.62279 30.46433 1.000 35.70115 335 ARG A C 1
ATOM 2451 O O . ARG A 1 335 ? -3.33431 -7.40867 30.39942 1.000 33.07583 335 ARG A O 1
ATOM 2459 N N . LEU A 1 336 ? -3.97435 -9.33384 29.41602 1.000 33.08952 336 LEU A N 1
ATOM 2460 C CA . LEU A 1 336 ? -4.31299 -8.71320 28.14524 1.000 32.23764 336 LEU A CA 1
ATOM 2461 C C . LEU A 1 336 ? -5.73917 -8.17418 28.19531 1.000 36.32831 336 LEU A C 1
ATOM 2462 O O . LEU A 1 336 ? -6.69623 -8.93024 28.42161 1.000 33.25089 336 LEU A O 1
ATOM 2467 N N . SER A 1 337 ? -5.88001 -6.87539 27.96833 1.000 32.80355 337 SER A N 1
ATOM 2468 C CA . SER A 1 337 ? -7.19467 -6.26116 27.94637 1.000 31.30897 337 SER A CA 1
ATOM 2469 C C . SER A 1 337 ? -7.88035 -6.47184 26.60345 1.000 35.27882 337 SER A C 1
ATOM 2470 O O . SER A 1 337 ? -7.24835 -6.55306 25.54240 1.000 34.22251 337 SER A O 1
ATOM 2473 N N . ARG A 1 338 ? -9.19797 -6.54766 26.67390 1.000 37.19019 338 ARG A N 1
ATOM 2474 C CA . ARG A 1 338 ? -10.06393 -6.69590 25.51579 1.000 36.75614 338 ARG A CA 1
ATOM 2475 C C . ARG A 1 338 ? -10.21649 -5.38697 24.74136 1.000 34.88404 338 ARG A C 1
ATOM 2476 O O . ARG A 1 338 ? -10.46581 -5.41424 23.52936 1.000 37.43836 338 ARG A O 1
ATOM 2484 N N . VAL A 1 339 ? -10.07354 -4.24061 25.41439 1.000 32.10813 339 VAL A N 1
ATOM 2485 C CA . VAL A 1 339 ? -10.30090 -2.92843 24.81339 1.000 30.71620 339 VAL A CA 1
ATOM 2486 C C . VAL A 1 339 ? -9.07820 -2.04424 25.04227 1.000 32.99003 339 VAL A C 1
ATOM 2487 O O . VAL A 1 339 ? -8.30279 -2.24029 25.98099 1.000 32.43313 339 VAL A O 1
ATOM 2491 N N . LYS A 1 340 ? -8.93565 -1.03845 24.18133 1.000 31.77999 340 LYS A N 1
ATOM 2492 C CA . LYS A 1 340 ? -7.79994 -0.12828 24.25992 1.000 30.15931 340 LYS A CA 1
ATOM 2493 C C . LYS A 1 340 ? -7.76614 0.56150 25.61207 1.000 27.81113 340 LYS A C 1
ATOM 2494 O O . LYS A 1 340 ? -8.78727 1.04458 26.09603 1.000 31.38401 340 LYS A O 1
ATOM 2500 N N . LEU A 1 341 ? -6.58915 0.59139 26.23206 1.000 29.68102 341 LEU A N 1
ATOM 2501 C CA . LEU A 1 341 ? -6.45576 1.15520 27.56412 1.000 29.12575 341 LEU A CA 1
ATOM 2502 C C . LEU A 1 341 ? -6.36182 2.68450 27.50430 1.000 34.50659 341 LEU A C 1
ATOM 2503 O O . LEU A 1 341 ? -6.16784 3.29294 26.44194 1.000 27.92703 341 LEU A O 1
ATOM 2508 N N . GLU A 1 342 ? -6.48531 3.30641 28.68292 1.000 34.69548 342 GLU A N 1
ATOM 2509 C CA . GLU A 1 342 ? -6.41013 4.75055 28.85873 1.000 32.39244 342 GLU A CA 1
ATOM 2510 C C . GLU A 1 342 ? -5.65799 5.03351 30.14636 1.000 32.76776 342 GLU A C 1
ATOM 2511 O O . GLU A 1 342 ? -5.79818 4.28749 31.12790 1.000 30.13799 342 GLU A O 1
ATOM 2517 N N . PRO A 1 343 ? -4.85526 6.09254 30.17232 1.000 31.67270 343 PRO A N 1
ATOM 2518 C CA . PRO A 1 343 ? -4.19092 6.47325 31.41662 1.000 33.04966 343 PRO A CA 1
ATOM 2519 C C . PRO A 1 343 ? -5.21176 6.99115 32.40735 1.000 32.93406 343 PRO A C 1
ATOM 2520 O O . PRO A 1 343 ? -6.23612 7.56843 32.03219 1.000 29.50947 343 PRO A O 1
ATOM 2524 N N . ILE A 1 344 ? -4.91848 6.79312 33.69250 1.000 33.24483 344 ILE A N 1
ATOM 2525 C CA . ILE A 1 344 ? -5.86250 7.23402 34.71768 1.000 37.59380 344 ILE A CA 1
ATOM 2526 C C . ILE A 1 344 ? -5.78229 8.72578 34.99102 1.000 36.47231 344 ILE A C 1
ATOM 2527 O O . ILE A 1 344 ? -6.69570 9.27482 35.61704 1.000 40.85859 344 ILE A O 1
ATOM 2532 N N . ASN A 1 345 ? -4.72947 9.40341 34.53130 1.000 37.07388 345 ASN A N 1
ATOM 2533 C CA . ASN A 1 345 ? -4.51057 10.80550 34.85396 1.000 39.76522 345 ASN A CA 1
ATOM 2534 C C . ASN A 1 345 ? -4.75266 11.71585 33.65488 1.000 39.73464 345 ASN A C 1
ATOM 2535 O O . ASN A 1 345 ? -4.29980 11.43799 32.53859 1.000 46.51412 345 ASN A O 1
ATOM 2540 N N . GLY A 1 346 ? -5.48213 12.79918 33.90577 1.000 40.82209 346 GLY A N 1
ATOM 2541 C CA . GLY A 1 346 ? -5.73635 13.96315 33.08013 1.000 40.29810 346 GLY A CA 1
ATOM 2542 C C . GLY A 1 346 ? -6.11147 13.63843 31.64835 1.000 39.49461 346 GLY A C 1
ATOM 2543 O O . GLY A 1 346 ? -6.62257 12.55768 31.33394 1.000 42.83303 346 GLY A O 1
ATOM 2544 N N . ALA A 1 347 ? -5.81492 14.59797 30.75983 1.000 41.43915 347 ALA A N 1
ATOM 2545 C CA . ALA A 1 347 ? -6.26178 14.56044 29.36705 1.000 37.79319 347 ALA A CA 1
ATOM 2546 C C . ALA A 1 347 ? -5.73104 13.33281 28.63191 1.000 41.86304 347 ALA A C 1
ATOM 2547 O O . ALA A 1 347 ? -4.52433 13.05177 28.63124 1.000 38.95715 347 ALA A O 1
ATOM 2549 N N . VAL A 1 348 ? -6.64035 12.60448 27.99341 1.000 32.56500 348 VAL A N 1
ATOM 2550 C CA . VAL A 1 348 ? -6.25150 11.44797 27.20830 1.000 34.85868 348 VAL A CA 1
ATOM 2551 C C . VAL A 1 348 ? -5.94844 11.93376 25.79760 1.000 36.27253 348 VAL A C 1
ATOM 2552 O O . VAL A 1 348 ? -6.74372 11.72755 24.87502 1.000 33.35548 348 VAL A O 1
ATOM 2556 N N . ASN A 1 349 ? -4.80078 12.61263 25.62931 1.000 36.23920 349 ASN A N 1
ATOM 2557 C CA . ASN A 1 349 ? -4.35745 13.08232 24.31781 1.000 36.31819 349 ASN A CA 1
ATOM 2558 C C . ASN A 1 349 ? -3.73017 11.96633 23.49196 1.000 33.33783 349 ASN A C 1
ATOM 2559 O O . ASN A 1 349 ? -2.61606 12.12220 22.96744 1.000 34.82243 349 ASN A O 1
ATOM 2564 N N . SER A 1 350 ? -4.43836 10.84823 23.35311 1.000 28.95575 350 SER A N 1
ATOM 2565 C CA . SER A 1 350 ? -3.90369 9.71814 22.60486 1.000 30.89484 350 SER A CA 1
ATOM 2566 C C . SER A 1 350 ? -3.77512 10.05057 21.11741 1.000 28.82844 350 SER A C 1
ATOM 2567 O O . SER A 1 350 ? -4.57576 10.79621 20.54432 1.000 26.41548 350 SER A O 1
ATOM 2570 N N . ALA A 1 351 ? -2.74778 9.49075 20.49089 1.000 28.49721 351 ALA A N 1
ATOM 2571 C CA . ALA A 1 351 ? -2.48722 9.78708 19.09176 1.000 27.64683 351 ALA A CA 1
ATOM 2572 C C . ALA A 1 351 ? -3.55261 9.15994 18.19685 1.000 30.29053 351 ALA A C 1
ATOM 2573 O O . ALA A 1 351 ? -4.24321 8.21132 18.57745 1.000 31.75053 351 ALA A O 1
ATOM 2575 N N . THR A 1 352 ? -3.69083 9.72010 16.99434 1.000 31.30650 352 THR A N 1
ATOM 2576 C CA . THR A 1 352 ? -4.49679 9.09152 15.95521 1.000 26.87779 352 THR A CA 1
ATOM 2577 C C . THR A 1 352 ? -3.74863 7.86873 15.42606 1.000 32.41857 352 THR A C 1
ATOM 2578 O O . THR A 1 352 ? -2.55986 7.95151 15.09417 1.000 29.99693 352 THR A O 1
ATOM 2582 N N . ILE A 1 353 ? -4.42784 6.72668 15.36961 1.000 30.42564 353 ILE A N 1
ATOM 2583 C CA . ILE A 1 353 ? -3.82448 5.48620 14.90471 1.000 26.36474 353 ILE A CA 1
ATOM 2584 C C . ILE A 1 353 ? -4.34299 5.18995 13.50774 1.000 29.26127 353 ILE A C 1
ATOM 2585 O O . ILE A 1 353 ? -5.55448 5.17224 13.28019 1.000 31.62888 353 ILE A O 1
ATOM 2590 N N . ASN A 1 354 ? -3.43286 4.98071 12.56818 1.000 26.77062 354 ASN A N 1
ATOM 2591 C CA . ASN A 1 354 ? -3.80585 4.65212 11.20643 1.000 28.93639 354 ASN A CA 1
ATOM 2592 C C . ASN A 1 354 ? -3.65884 3.15218 10.96449 1.000 30.06845 354 ASN A C 1
ATOM 2593 O O . ASN A 1 354 ? -3.25782 2.38613 11.84314 1.000 25.72051 354 ASN A O 1
ATOM 2598 N N . SER A 1 355 ? -3.98790 2.72833 9.74558 1.000 28.98600 355 SER A N 1
ATOM 2599 C CA . SER A 1 355 ? -3.85154 1.32653 9.41006 1.000 30.21881 355 SER A CA 1
ATOM 2600 C C . SER A 1 355 ? -2.37114 0.97396 9.24211 1.000 31.85914 355 SER A C 1
ATOM 2601 O O . SER A 1 355 ? -1.51323 1.84544 9.05291 1.000 26.18729 355 SER A O 1
ATOM 2604 N N . THR A 1 356 ? -2.07288 -0.32613 9.34733 1.000 25.43930 356 THR A N 1
ATOM 2605 C CA . THR A 1 356 ? -0.70808 -0.77329 9.10377 1.000 27.92084 356 THR A CA 1
ATOM 2606 C C . THR A 1 356 ? -0.31736 -0.53435 7.65717 1.000 27.96425 356 THR A C 1
ATOM 2607 O O . THR A 1 356 ? 0.83703 -0.18853 7.38464 1.000 25.29249 356 THR A O 1
ATOM 2611 N N . GLN A 1 357 ? -1.27968 -0.66374 6.72675 1.000 25.07838 357 GLN A N 1
ATOM 2612 C CA . GLN A 1 357 ? -1.00642 -0.43003 5.30951 1.000 29.55646 357 GLN A CA 1
ATOM 2613 C C . GLN A 1 357 ? -0.61769 1.02631 5.06124 1.000 28.81387 357 GLN A C 1
ATOM 2614 O O . GLN A 1 357 ? 0.38689 1.30350 4.39681 1.000 30.24081 357 GLN A O 1
ATOM 2620 N N . LYS A 1 358 ? -1.38747 1.97025 5.61325 1.000 28.93600 358 LYS A N 1
ATOM 2621 C CA . LYS A 1 358 ? -1.03883 3.37700 5.45852 1.000 28.81545 358 LYS A CA 1
ATOM 2622 C C . LYS A 1 358 ? 0.28473 3.69545 6.13266 1.000 27.97624 358 LYS A C 1
ATOM 2623 O O . LYS A 1 358 ? 1.09300 4.45464 5.59464 1.000 29.26705 358 LYS A O 1
ATOM 2629 N N . THR A 1 359 ? 0.51947 3.14068 7.32018 1.000 29.17439 359 THR A N 1
ATOM 2630 C CA . THR A 1 359 ? 1.79888 3.35060 7.98849 1.000 25.83317 359 THR A CA 1
ATOM 2631 C C . THR A 1 359 ? 2.96493 2.93739 7.09899 1.000 26.86911 359 THR A C 1
ATOM 2632 O O . THR A 1 359 ? 3.92039 3.70305 6.91507 1.000 26.15502 359 THR A O 1
ATOM 2636 N N . TYR A 1 360 ? 2.89564 1.74302 6.51165 1.000 24.09119 360 TYR A N 1
ATOM 2637 C CA . TYR A 1 360 ? 3.99886 1.30623 5.66581 1.000 30.18043 360 TYR A CA 1
ATOM 2638 C C . TYR A 1 360 ? 4.21190 2.26920 4.50778 1.000 30.90695 360 TYR A C 1
ATOM 2639 O O . TYR A 1 360 ? 5.35251 2.64141 4.20470 1.000 28.21966 360 TYR A O 1
ATOM 2648 N N . SER A 1 361 ? 3.11833 2.69736 3.86825 1.000 28.78141 361 SER A N 1
ATOM 2649 C CA . SER A 1 361 ? 3.19776 3.64507 2.75415 1.000 30.97808 361 SER A CA 1
ATOM 2650 C C . SER A 1 361 ? 3.85740 4.95297 3.17615 1.000 29.19596 361 SER A C 1
ATOM 2651 O O . SER A 1 361 ? 4.71538 5.49200 2.46841 1.000 25.74657 361 SER A O 1
ATOM 2654 N N . THR A 1 362 ? 3.44558 5.48936 4.32134 1.000 26.82733 362 THR A N 1
ATOM 2655 C CA . THR A 1 362 ? 3.91884 6.80501 4.73187 1.000 30.43413 362 THR A CA 1
ATOM 2656 C C . THR A 1 362 ? 5.39918 6.77534 5.12400 1.000 26.90639 362 THR A C 1
ATOM 2657 O O . THR A 1 362 ? 6.18789 7.61944 4.67507 1.000 27.31201 362 THR A O 1
ATOM 2661 N N . LEU A 1 363 ? 5.80591 5.80439 5.94454 1.000 25.64558 363 LEU A N 1
ATOM 2662 C CA . LEU A 1 363 ? 7.18598 5.82173 6.41267 1.000 20.85252 363 LEU A CA 1
ATOM 2663 C C . LEU A 1 363 ? 8.14782 5.24085 5.37775 1.000 24.58976 363 LEU A C 1
ATOM 2664 O O . LEU A 1 363 ? 9.26124 5.75191 5.21679 1.000 24.87358 363 LEU A O 1
ATOM 2669 N N . ILE A 1 364 ? 7.74981 4.20542 4.64204 1.000 26.15230 364 ILE A N 1
ATOM 2670 C CA . ILE A 1 364 ? 8.67696 3.50918 3.75682 1.000 24.44426 364 ILE A CA 1
ATOM 2671 C C . ILE A 1 364 ? 8.53829 3.94831 2.30283 1.000 28.90455 364 ILE A C 1
ATOM 2672 O O . ILE A 1 364 ? 9.54323 4.04570 1.59970 1.000 25.34620 364 ILE A O 1
ATOM 2677 N N . LYS A 1 365 ? 7.32156 4.22528 1.81509 1.000 31.78892 365 LYS A N 1
ATOM 2678 C CA . LYS A 1 365 ? 7.20389 4.63081 0.41360 1.000 30.05718 365 LYS A CA 1
ATOM 2679 C C . LYS A 1 365 ? 7.28176 6.14644 0.25127 1.000 30.36554 365 LYS A C 1
ATOM 2680 O O . LYS A 1 365 ? 8.04039 6.64794 -0.58145 1.000 32.92734 365 LYS A O 1
ATOM 2686 N N . GLU A 1 366 ? 6.48970 6.88740 1.02338 1.000 29.71958 366 GLU A N 1
ATOM 2687 C CA . GLU A 1 366 ? 6.58848 8.33652 1.02212 1.000 28.87358 366 GLU A CA 1
ATOM 2688 C C . GLU A 1 366 ? 7.83790 8.80611 1.74696 1.000 29.93820 366 GLU A C 1
ATOM 2689 O O . GLU A 1 366 ? 8.31698 9.91411 1.49100 1.000 33.24084 366 GLU A O 1
ATOM 2695 N N . LYS A 1 367 ? 8.38762 7.96259 2.61181 1.000 28.04014 367 LYS A N 1
ATOM 2696 C CA . LYS A 1 367 ? 9.58267 8.25980 3.40031 1.000 27.62592 367 LYS A CA 1
ATOM 2697 C C . LYS A 1 367 ? 9.38933 9.51852 4.23917 1.000 24.09950 367 LYS A C 1
ATOM 2698 O O . LYS A 1 367 ? 10.30651 10.32784 4.41480 1.000 24.96823 367 LYS A O 1
ATOM 2704 N N . ASN A 1 368 ? 8.19475 9.66913 4.80950 1.000 25.54386 368 ASN A N 1
ATOM 2705 C CA . ASN A 1 368 ? 7.92553 10.80832 5.68589 1.000 23.39629 368 ASN A CA 1
ATOM 2706 C C . ASN A 1 368 ? 8.30186 10.44208 7.12344 1.000 26.04697 368 ASN A C 1
ATOM 2707 O O . ASN A 1 368 ? 7.46128 10.26317 8.00983 1.000 25.64180 368 ASN A O 1
ATOM 2712 N N . VAL A 1 369 ? 9.61300 10.35842 7.35201 1.000 23.25196 369 VAL A N 1
ATOM 2713 C CA . VAL A 1 369 ? 10.14058 9.93764 8.64292 1.000 22.06874 369 VAL A CA 1
ATOM 2714 C C . VAL A 1 369 ? 11.59967 10.37638 8.70413 1.000 22.86015 369 VAL A C 1
ATOM 2715 O O . VAL A 1 369 ? 12.21933 10.66969 7.68052 1.000 21.60248 369 VAL A O 1
ATOM 2719 N N . GLY A 1 370 ? 12.13574 10.48581 9.90774 1.000 19.58001 370 GLY A N 1
ATOM 2720 C CA . GLY A 1 370 ? 13.51264 10.92198 10.06695 1.000 19.79105 370 GLY A CA 1
ATOM 2721 C C . GLY A 1 370 ? 13.67391 12.40639 9.76329 1.000 25.71226 370 GLY A C 1
ATOM 2722 O O . GLY A 1 370 ? 12.72579 13.11922 9.43240 1.000 19.49917 370 GLY A O 1
ATOM 2723 N N . ALA A 1 371 ? 14.91528 12.88060 9.91080 1.000 21.66157 371 ALA A N 1
ATOM 2724 C CA . ALA A 1 371 ? 15.25174 14.26806 9.58733 1.000 23.03635 371 ALA A CA 1
ATOM 2725 C C . ALA A 1 371 ? 15.22814 14.43104 8.07084 1.000 24.35239 371 ALA A C 1
ATOM 2726 O O . ALA A 1 371 ? 16.25108 14.31921 7.38730 1.000 23.11484 371 ALA A O 1
ATOM 2728 N N . ASN A 1 372 ? 14.04194 14.69620 7.51518 1.000 24.00694 372 ASN A N 1
ATOM 2729 C CA . ASN A 1 372 ? 13.86933 14.62712 6.06346 1.000 21.34656 372 ASN A CA 1
ATOM 2730 C C . ASN A 1 372 ? 13.63410 15.98902 5.39824 1.000 20.90391 372 ASN A C 1
ATOM 2731 O O . ASN A 1 372 ? 13.21075 16.02407 4.25113 1.000 21.35045 372 ASN A O 1
ATOM 2736 N N . PHE A 1 373 ? 13.93463 17.10400 6.07758 1.000 21.48318 373 PHE A N 1
ATOM 2737 C CA . PHE A 1 373 ? 13.97983 18.43311 5.47294 1.000 18.61445 373 PHE A CA 1
ATOM 2738 C C . PHE A 1 373 ? 15.22503 19.17788 5.94464 1.000 22.34914 373 PHE A C 1
ATOM 2739 O O . PHE A 1 373 ? 15.70120 18.97579 7.06188 1.000 20.31955 373 PHE A O 1
ATOM 2747 N N . ASN A 1 374 ? 15.72837 20.07456 5.10188 1.000 23.26027 374 ASN A N 1
ATOM 2748 C CA . ASN A 1 374 ? 16.55976 21.19901 5.54868 1.000 20.23752 374 ASN A CA 1
ATOM 2749 C C . ASN A 1 374 ? 15.88869 22.48809 5.06618 1.000 21.94278 374 ASN A C 1
ATOM 2750 O O . ASN A 1 374 ? 14.75982 22.46081 4.54321 1.000 21.26993 374 ASN A O 1
ATOM 2755 N N . ALA A 1 375 ? 16.57431 23.62748 5.25414 1.000 21.22009 375 ALA A N 1
ATOM 2756 C CA . ALA A 1 375 ? 15.95258 24.90522 4.91910 1.000 20.47022 375 ALA A CA 1
ATOM 2757 C C . ALA A 1 375 ? 15.71744 25.04225 3.43432 1.000 26.98276 375 ALA A C 1
ATOM 2758 O O . ALA A 1 375 ? 14.97875 25.94197 3.00565 1.000 25.95919 375 ALA A O 1
ATOM 2760 N N . ASN A 1 376 ? 16.31175 24.16912 2.63396 1.000 26.43222 376 ASN A N 1
ATOM 2761 C CA . ASN A 1 376 ? 16.11554 24.28275 1.20860 1.000 24.75746 376 ASN A CA 1
ATOM 2762 C C . ASN A 1 376 ? 15.04137 23.35242 0.68692 1.000 24.82526 376 ASN A C 1
ATOM 2763 O O . ASN A 1 376 ? 14.69286 23.46524 -0.47843 1.000 29.83346 376 ASN A O 1
ATOM 2768 N N . GLY A 1 377 ? 14.46561 22.48358 1.53619 1.000 25.45068 377 GLY A N 1
ATOM 2769 C CA . GLY A 1 377 ? 13.36243 21.61132 1.18786 1.000 24.55123 377 GLY A CA 1
ATOM 2770 C C . GLY A 1 377 ? 13.64853 20.18401 1.61472 1.000 23.47900 377 GLY A C 1
ATOM 2771 O O . GLY A 1 377 ? 14.52745 19.93551 2.45070 1.000 20.97513 377 GLY A O 1
ATOM 2772 N N . MET A 1 378 ? 12.88094 19.24440 1.03824 1.000 23.86144 378 MET A N 1
ATOM 2773 C CA . MET A 1 378 ? 13.02642 17.82208 1.35714 1.000 26.95858 378 MET A CA 1
ATOM 2774 C C . MET A 1 378 ? 14.45399 17.36354 1.14133 1.000 24.98885 378 MET A C 1
ATOM 2775 O O . MET A 1 378 ? 15.10433 17.76457 0.17434 1.000 27.41742 378 MET A O 1
ATOM 2780 N N . PHE A 1 379 ? 14.93982 16.53211 2.06210 1.000 24.83449 379 PHE A N 1
ATOM 2781 C CA . PHE A 1 379 ? 16.23672 15.88169 1.90563 1.000 28.02252 379 PHE A CA 1
ATOM 2782 C C . PHE A 1 379 ? 16.39048 14.81845 2.98039 1.000 31.23751 379 PHE A C 1
ATOM 2783 O O . PHE A 1 379 ? 16.29179 15.10304 4.18317 1.000 26.97109 379 PHE A O 1
ATOM 2791 N N . LEU A 1 380 ? 16.65047 13.59336 2.54673 1.000 28.02256 380 LEU A N 1
ATOM 2792 C CA . LEU A 1 380 ? 16.90708 12.47577 3.43799 1.000 28.98393 380 LEU A CA 1
ATOM 2793 C C . LEU A 1 380 ? 18.32278 12.00758 3.13678 1.000 26.24898 380 LEU A C 1
ATOM 2794 O O . LEU A 1 380 ? 18.62138 11.66659 1.98813 1.000 23.26960 380 LEU A O 1
ATOM 2799 N N . ASP A 1 381 ? 19.20017 12.04663 4.14677 1.000 23.33357 381 ASP A N 1
ATOM 2800 C CA . ASP A 1 381 ? 20.61373 11.78930 3.92007 1.000 23.54603 381 ASP A CA 1
ATOM 2801 C C . ASP A 1 381 ? 20.82649 10.32524 3.52495 1.000 27.66883 381 ASP A C 1
ATOM 2802 O O . ASP A 1 381 ? 19.91160 9.49814 3.56320 1.000 22.82613 381 ASP A O 1
ATOM 2807 N N . ASN A 1 382 ? 22.05009 10.01072 3.09820 1.000 28.65481 382 ASN A N 1
ATOM 2808 C CA . ASN A 1 382 ? 22.25993 8.70813 2.48600 1.000 24.88689 382 ASN A CA 1
ATOM 2809 C C . ASN A 1 382 ? 22.13703 7.58446 3.51125 1.000 26.87953 382 ASN A C 1
ATOM 2810 O O . ASN A 1 382 ? 21.79833 6.44784 3.14995 1.000 28.22806 382 ASN A O 1
ATOM 2815 N N . ILE A 1 383 ? 22.39004 7.88010 4.78639 1.000 28.75168 383 ILE A N 1
ATOM 2816 C CA . ILE A 1 383 ? 22.29158 6.85277 5.82132 1.000 25.92288 383 ILE A CA 1
ATOM 2817 C C . ILE A 1 383 ? 20.82679 6.49200 6.05552 1.000 29.36728 383 ILE A C 1
ATOM 2818 O O . ILE A 1 383 ? 20.44187 5.31599 5.97697 1.000 28.17911 383 ILE A O 1
ATOM 2823 N N . ASP A 1 384 ? 19.97282 7.50391 6.28520 1.000 26.40464 384 ASP A N 1
ATOM 2824 C CA . ASP A 1 384 ? 18.54220 7.23695 6.44584 1.000 22.78840 384 ASP A CA 1
ATOM 2825 C C . ASP A 1 384 ? 17.95168 6.60513 5.19430 1.000 24.65014 384 ASP A C 1
ATOM 2826 O O . ASP A 1 384 ? 17.12539 5.69229 5.28957 1.000 23.77105 384 ASP A O 1
ATOM 2831 N N . THR A 1 385 ? 18.35417 7.07625 4.00857 1.000 24.95943 385 THR A N 1
ATOM 2832 C CA . THR A 1 385 ? 17.76857 6.54500 2.77241 1.000 25.62139 385 THR A CA 1
ATOM 2833 C C . THR A 1 385 ? 18.04425 5.05649 2.65028 1.000 24.57287 385 THR A C 1
ATOM 2834 O O . THR A 1 385 ? 17.14959 4.26060 2.34007 1.000 24.81783 385 THR A O 1
ATOM 2838 N N . GLN A 1 386 ? 19.29449 4.67044 2.89660 1.000 25.19646 386 GLN A N 1
ATOM 2839 C CA . GLN A 1 386 ? 19.66106 3.26772 2.90924 1.000 26.50941 386 GLN A CA 1
ATOM 2840 C C . GLN A 1 386 ? 18.78444 2.46766 3.87718 1.000 26.74488 386 GLN A C 1
ATOM 2841 O O . GLN A 1 386 ? 18.29553 1.38834 3.52548 1.000 28.55881 386 GLN A O 1
ATOM 2847 N N . VAL A 1 387 ? 18.55224 2.98697 5.09118 1.000 23.62462 387 VAL A N 1
ATOM 2848 C CA . VAL A 1 387 ? 17.81742 2.20870 6.09098 1.000 25.72239 387 VAL A CA 1
ATOM 2849 C C . VAL A 1 387 ? 16.40542 1.93355 5.59993 1.000 22.56901 387 VAL A C 1
ATOM 2850 O O . VAL A 1 387 ? 15.91032 0.80197 5.65669 1.000 24.24747 387 VAL A O 1
ATOM 2854 N N . LEU A 1 388 ? 15.74768 2.95893 5.07960 1.000 20.48699 388 LEU A N 1
ATOM 2855 C CA . LEU A 1 388 ? 14.38489 2.76493 4.59402 1.000 26.16386 388 LEU A CA 1
ATOM 2856 C C . LEU A 1 388 ? 14.36177 1.83497 3.38638 1.000 23.64708 388 LEU A C 1
ATOM 2857 O O . LEU A 1 388 ? 13.44665 1.01581 3.24663 1.000 26.97740 388 LEU A O 1
ATOM 2862 N N . ASN A 1 389 ? 15.37021 1.93210 2.51787 1.000 23.05493 389 ASN A N 1
ATOM 2863 C CA . ASN A 1 389 ? 15.41099 1.07559 1.33842 1.000 25.95612 389 ASN A CA 1
ATOM 2864 C C . ASN A 1 389 ? 15.64337 -0.36997 1.73358 1.000 27.61270 389 ASN A C 1
ATOM 2865 O O . ASN A 1 389 ? 15.12126 -1.28229 1.09182 1.000 28.63341 389 ASN A O 1
ATOM 2870 N N . GLN A 1 390 ? 16.44523 -0.59689 2.77908 1.000 29.81531 390 GLN A N 1
ATOM 2871 C CA . GLN A 1 390 ? 16.65629 -1.95871 3.26453 1.000 28.09967 390 GLN A CA 1
ATOM 2872 C C . GLN A 1 390 ? 15.39384 -2.52321 3.89790 1.000 26.58274 390 GLN A C 1
ATOM 2873 O O . GLN A 1 390 ? 15.05079 -3.68901 3.66995 1.000 30.01658 390 GLN A O 1
ATOM 2879 N N . VAL A 1 391 ? 14.69002 -1.71854 4.70029 1.000 25.68602 391 VAL A N 1
ATOM 2880 C CA . VAL A 1 391 ? 13.37727 -2.13960 5.18333 1.000 26.82736 391 VAL A CA 1
ATOM 2881 C C . VAL A 1 391 ? 12.51962 -2.61337 4.01695 1.000 30.59423 391 VAL A C 1
ATOM 2882 O O . VAL A 1 391 ? 11.92832 -3.70154 4.05279 1.000 29.07167 391 VAL A O 1
ATOM 2886 N N . ASP A 1 392 ? 12.48058 -1.81992 2.94081 1.000 30.29196 392 ASP A N 1
ATOM 2887 C CA . ASP A 1 392 ? 11.62039 -2.13755 1.80777 1.000 28.54051 392 ASP A CA 1
ATOM 2888 C C . ASP A 1 392 ? 12.13600 -3.29338 0.95566 1.000 30.66900 392 ASP A C 1
ATOM 2889 O O . ASP A 1 392 ? 11.37360 -3.83091 0.14504 1.000 30.87789 392 ASP A O 1
ATOM 2894 N N . GLY A 1 393 ? 13.40742 -3.66582 1.08800 1.000 33.76730 393 GLY A N 1
ATOM 2895 C CA . GLY A 1 393 ? 13.97593 -4.70359 0.25254 1.000 27.49976 393 GLY A CA 1
ATOM 2896 C C . GLY A 1 393 ? 14.47855 -4.23496 -1.08994 1.000 31.37921 393 GLY A C 1
ATOM 2897 O O . GLY A 1 393 ? 14.82682 -5.06978 -1.92519 1.000 32.06431 393 GLY A O 1
ATOM 2898 N N . SER A 1 394 ? 14.50328 -2.93186 -1.33863 1.000 31.26124 394 SER A N 1
ATOM 2899 C CA . SER A 1 394 ? 15.00294 -2.40464 -2.60074 1.000 35.09652 394 SER A CA 1
ATOM 2900 C C . SER A 1 394 ? 16.51131 -2.19666 -2.59967 1.000 33.98079 394 SER A C 1
ATOM 2901 O O . SER A 1 394 ? 17.07630 -1.83758 -3.63370 1.000 34.18794 394 SER A O 1
ATOM 2904 N N . THR A 1 395 ? 17.17075 -2.38554 -1.46623 1.000 35.36101 395 THR A N 1
ATOM 2905 C CA . THR A 1 395 ? 18.60495 -2.27259 -1.37520 1.000 32.52015 395 THR A CA 1
ATOM 2906 C C . THR A 1 395 ? 19.01270 -3.42518 -0.47709 1.000 36.34379 395 THR A C 1
ATOM 2907 O O . THR A 1 395 ? 18.28066 -3.75439 0.47125 1.000 39.20900 395 THR A O 1
ATOM 2911 N N . PRO A 1 396 ? 20.12518 -4.08588 -0.77763 1.000 37.46041 396 PRO A N 1
ATOM 2912 C CA . PRO A 1 396 ? 20.49669 -5.28648 -0.02794 1.000 40.08465 396 PRO A CA 1
ATOM 2913 C C . PRO A 1 396 ? 21.11533 -4.97080 1.32673 1.000 35.14314 396 PRO A C 1
ATOM 2914 O O . PRO A 1 396 ? 21.52978 -3.84974 1.62401 1.000 35.22053 396 PRO A O 1
ATOM 2918 N N . ILE A 1 397 ? 21.18511 -6.01298 2.14512 1.000 30.52936 397 ILE A N 1
ATOM 2919 C CA . ILE A 1 397 ? 21.76647 -5.94936 3.47647 1.000 35.30619 397 ILE A CA 1
ATOM 2920 C C . ILE A 1 397 ? 22.92442 -6.93211 3.52688 1.000 38.90032 397 ILE A C 1
ATOM 2921 O O . ILE A 1 397 ? 22.77142 -8.09868 3.14139 1.000 41.66022 397 ILE A O 1
ATOM 2926 N N . ASN A 1 398 ? 24.07853 -6.45948 3.98995 1.000 37.10679 398 ASN A N 1
ATOM 2927 C CA . ASN A 1 398 ? 25.27520 -7.28574 4.07155 1.000 37.63658 398 ASN A CA 1
ATOM 2928 C C . ASN A 1 398 ? 25.22234 -8.11169 5.35736 1.000 37.82917 398 ASN A C 1
ATOM 2929 O O . ASN A 1 398 ? 25.37514 -7.57607 6.46148 1.000 35.73811 398 ASN A O 1
ATOM 2934 N N . GLY A 1 399 ? 25.00331 -9.41416 5.21683 1.000 37.44630 399 GLY A N 1
ATOM 2935 C CA . GLY A 1 399 ? 25.12544 -10.29981 6.36401 1.000 33.39427 399 GLY A CA 1
ATOM 2936 C C . GLY A 1 399 ? 23.90335 -10.19700 7.24676 1.000 36.43642 399 GLY A C 1
ATOM 2937 O O . GLY A 1 399 ? 22.76435 -10.16185 6.76592 1.000 33.59966 399 GLY A O 1
ATOM 2938 N N . LYS A 1 400 ? 24.13179 -10.14789 8.55972 1.000 29.70203 400 LYS A N 1
ATOM 2939 C CA . LYS A 1 400 ? 23.03095 -10.00057 9.50226 1.000 30.63758 400 LYS A CA 1
ATOM 2940 C C . LYS A 1 400 ? 22.49637 -8.57696 9.53395 1.000 31.59548 400 LYS A C 1
ATOM 2941 O O . LYS A 1 400 ? 21.37408 -8.35686 10.00430 1.000 29.63912 400 LYS A O 1
ATOM 2947 N N . GLY A 1 401 ? 23.27210 -7.61135 9.04864 1.000 31.58125 401 GLY A N 1
ATOM 2948 C CA . GLY A 1 401 ? 22.84432 -6.23473 9.03523 1.000 29.92057 401 GLY A CA 1
ATOM 2949 C C . GLY A 1 401 ? 23.10084 -5.48677 10.31810 1.000 33.89359 401 GLY A C 1
ATOM 2950 O O . GLY A 1 401 ? 22.65261 -4.34093 10.44938 1.000 34.49129 401 GLY A O 1
ATOM 2951 N N . LEU A 1 402 ? 23.80516 -6.08897 11.26459 1.000 28.21680 402 LEU A N 1
ATOM 2952 C CA . LEU A 1 402 ? 24.07528 -5.47010 12.55128 1.000 26.99412 402 LEU A CA 1
ATOM 2953 C C . LEU A 1 402 ? 25.52267 -5.02903 12.52175 1.000 32.82418 402 LEU A C 1
ATOM 2954 O O . LEU A 1 402 ? 26.42759 -5.86463 12.58546 1.000 40.65133 402 LEU A O 1
ATOM 2959 N N . ILE A 1 403 ? 25.73934 -3.72647 12.42587 1.000 31.43785 403 ILE A N 1
ATOM 2960 C CA . ILE A 1 403 ? 27.08352 -3.19795 12.26345 1.000 30.30970 403 ILE A CA 1
ATOM 2961 C C . ILE A 1 403 ? 27.78497 -3.08605 13.61652 1.000 30.72668 403 ILE A C 1
ATOM 2962 O O . ILE A 1 403 ? 27.16835 -3.00584 14.68120 1.000 30.16568 403 ILE A O 1
ATOM 2967 N N . ASN A 1 404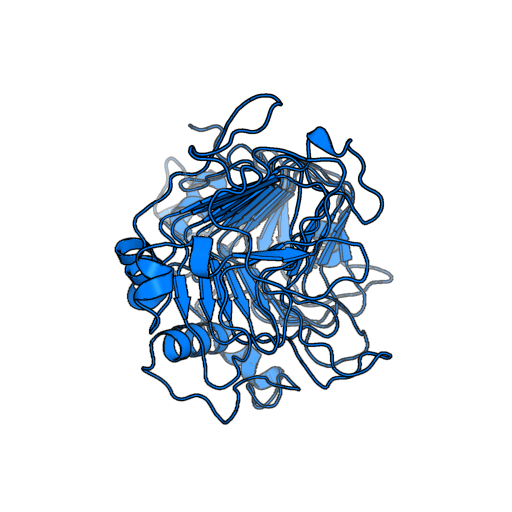 ? 29.10931 -3.10326 13.57479 1.000 31.17067 404 ASN A N 1
ATOM 2968 C CA . ASN A 1 404 ? 29.90966 -2.88594 14.76513 1.000 30.03577 404 ASN A CA 1
ATOM 2969 C C . ASN A 1 404 ? 30.52812 -1.50844 14.78513 1.000 30.51010 404 ASN A C 1
ATOM 2970 O O . ASN A 1 404 ? 31.03409 -1.08145 15.82778 1.000 33.22515 404 ASN A O 1
ATOM 2975 N N . SER A 1 405 ? 30.52053 -0.82726 13.64864 1.000 29.72746 405 SER A N 1
ATOM 2976 C CA . SER A 1 405 ? 31.15300 0.46831 13.49411 1.000 30.68778 405 SER A CA 1
ATOM 2977 C C . SER A 1 405 ? 30.42921 1.20209 12.38334 1.000 30.25617 405 SER A C 1
ATOM 2978 O O . SER A 1 405 ? 29.99370 0.58283 11.40475 1.000 29.24206 405 SER A O 1
ATOM 2981 N N . GLU A 1 406 ? 30.28912 2.51697 12.54738 1.000 28.86050 406 GLU A N 1
ATOM 2982 C CA . GLU A 1 406 ? 29.75088 3.32746 11.46322 1.000 28.26164 406 GLU A CA 1
ATOM 2983 C C . GLU A 1 406 ? 30.63812 3.27704 10.23554 1.000 29.76628 406 GLU A C 1
ATOM 2984 O O . GLU A 1 406 ? 30.16189 3.54858 9.12609 1.000 30.98618 406 GLU A O 1
ATOM 2990 N N . LEU A 1 407 ? 31.90522 2.89684 10.39996 1.000 27.94961 407 LEU A N 1
ATOM 2991 C CA . LEU A 1 407 ? 32.82494 2.86869 9.27345 1.000 31.47889 407 LEU A CA 1
ATOM 2992 C C . LEU A 1 407 ? 32.55428 1.72837 8.30077 1.000 31.64321 407 LEU A C 1
ATOM 2993 O O . LEU A 1 407 ? 33.14986 1.71164 7.22076 1.000 38.63486 407 LEU A O 1
ATOM 2998 N N . GLU A 1 408 ? 31.66849 0.79134 8.63571 1.000 31.90239 408 GLU A N 1
ATOM 2999 C CA . GLU A 1 408 ? 31.13627 -0.11997 7.62901 1.000 28.71619 408 GLU A CA 1
ATOM 3000 C C . GLU A 1 408 ? 30.08712 0.54981 6.75255 1.000 36.24929 408 GLU A C 1
ATOM 3001 O O . GLU A 1 408 ? 29.81387 0.06577 5.64563 1.000 36.03431 408 GLU A O 1
ATOM 3007 N N . MET A 1 409 ? 29.48946 1.64536 7.23243 1.000 35.02192 409 MET A N 1
ATOM 3008 C CA A MET A 1 409 ? 28.39206 2.35116 6.57546 0.534 30.77072 409 MET A CA 1
ATOM 3009 C CA B MET A 1 409 ? 28.42848 2.30288 6.49877 0.466 31.63209 409 MET A CA 1
ATOM 3010 C C . MET A 1 409 ? 28.84338 3.63054 5.88460 1.000 31.31590 409 MET A C 1
ATOM 3011 O O . MET A 1 409 ? 28.18019 4.08853 4.95436 1.000 32.37543 409 MET A O 1
ATOM 3020 N N . ILE A 1 410 ? 29.93343 4.23480 6.34687 1.000 31.65976 410 ILE A N 1
ATOM 3021 C CA . ILE A 1 410 ? 30.49490 5.43983 5.74321 1.000 32.57583 410 ILE A CA 1
ATOM 3022 C C . ILE A 1 410 ? 31.99658 5.23619 5.60743 1.000 33.39911 410 ILE A C 1
ATOM 3023 O O . ILE A 1 410 ? 32.62657 4.60273 6.46241 1.000 33.10410 410 ILE A O 1
ATOM 3028 N N . LYS A 1 411 ? 32.56941 5.75835 4.52298 1.000 36.50181 411 LYS A N 1
ATOM 3029 C CA . LYS A 1 411 ? 34.01454 5.66227 4.34705 1.000 36.25953 411 LYS A CA 1
ATOM 3030 C C . LYS A 1 411 ? 34.74437 6.40781 5.45639 1.000 35.93398 411 LYS A C 1
ATOM 3031 O O . LYS A 1 411 ? 35.71194 5.90016 6.02916 1.000 45.74136 411 LYS A O 1
ATOM 3037 N N . SER A 1 412 ? 34.30731 7.62248 5.76145 1.000 35.36498 412 SER A N 1
ATOM 3038 C CA . SER A 1 412 ? 34.92847 8.42942 6.80072 1.000 34.42957 412 SER A CA 1
ATOM 3039 C C . SER A 1 412 ? 33.91827 9.46285 7.25404 1.000 34.12555 412 SER A C 1
ATOM 3040 O O . SER A 1 412 ? 32.96496 9.76917 6.53517 1.000 32.06164 412 SER A O 1
ATOM 3043 N N . TRP A 1 413 ? 34.17317 10.04301 8.42829 1.000 30.13060 413 TRP A N 1
ATOM 3044 C CA . TRP A 1 413 ? 33.27657 11.08055 8.92146 1.000 31.86009 413 TRP A CA 1
ATOM 3045 C C . TRP A 1 413 ? 33.30379 12.30084 8.01487 1.000 31.21399 413 TRP A C 1
ATOM 3046 O O . TRP A 1 413 ? 32.25360 12.89439 7.73479 1.000 32.19338 413 TRP A O 1
ATOM 3057 N N . GLU A 1 414 ? 34.49469 12.68478 7.54927 1.000 34.43604 414 GLU A N 1
ATOM 3058 C CA . GLU A 1 414 ? 34.62130 13.81037 6.63001 1.000 39.46419 414 GLU A CA 1
ATOM 3059 C C . GLU A 1 414 ? 33.78130 13.58060 5.37593 1.000 35.03047 414 GLU A C 1
ATOM 3060 O O . GLU A 1 414 ? 33.17604 14.51024 4.83464 1.000 34.67509 414 GLU A O 1
ATOM 3066 N N . GLU A 1 415 ? 33.70138 12.33870 4.93325 1.000 30.74059 415 GLU A N 1
ATOM 3067 C CA . GLU A 1 415 ? 33.00472 11.99895 3.70207 1.000 32.39190 415 GLU A CA 1
ATOM 3068 C C . GLU A 1 415 ? 31.49381 12.01468 3.89640 1.000 33.82700 415 GLU A C 1
ATOM 3069 O O . GLU A 1 415 ? 30.74585 12.44169 3.00866 1.000 33.17067 415 GLU A O 1
ATOM 3075 N N . TYR A 1 416 ? 31.03602 11.57131 5.06378 1.000 32.22222 416 TYR A N 1
ATOM 3076 C CA . TYR A 1 416 ? 29.61470 11.62196 5.38576 1.000 32.20171 416 TYR A CA 1
ATOM 3077 C C . TYR A 1 416 ? 29.11672 13.06134 5.46546 1.000 28.98907 416 TYR A C 1
ATOM 3078 O O . TYR A 1 416 ? 27.97939 13.35258 5.08111 1.000 23.15244 416 TYR A O 1
ATOM 3087 N N . GLU A 1 417 ? 29.96791 13.97758 5.93667 1.000 31.55430 417 GLU A N 1
ATOM 3088 C CA . GLU A 1 417 ? 29.56172 15.36901 6.10552 1.000 32.36979 417 GLU A CA 1
ATOM 3089 C C . GLU A 1 417 ? 29.38087 16.08309 4.77376 1.000 28.78993 417 GLU A C 1
ATOM 3090 O O . GLU A 1 417 ? 28.55740 17.00191 4.68920 1.000 30.40393 417 GLU A O 1
ATOM 3096 N N . ARG A 1 418 ? 30.14116 15.70291 3.73334 1.000 28.34818 418 ARG A N 1
ATOM 3097 C CA . ARG A 1 418 ? 30.12701 16.48005 2.48774 1.000 30.55479 418 ARG A CA 1
ATOM 3098 C C . ARG A 1 418 ? 28.71523 16.68468 1.95532 1.000 27.98099 418 ARG A C 1
ATOM 3099 O O . ARG A 1 418 ? 28.37266 17.78673 1.49434 1.000 27.38554 418 ARG A O 1
ATOM 3107 N N . GLN A 1 419 ? 27.87800 15.63280 2.01178 1.000 25.04723 419 GLN A N 1
ATOM 3108 C CA . GLN A 1 419 ? 26.53604 15.70680 1.43517 1.000 20.69629 419 GLN A CA 1
ATOM 3109 C C . GLN A 1 419 ? 25.73025 16.85690 2.01788 1.000 24.82221 419 GLN A C 1
ATOM 3110 O O . GLN A 1 419 ? 24.83715 17.38534 1.35024 1.000 27.26798 419 GLN A O 1
ATOM 3116 N N . PHE A 1 420 ? 26.03071 17.27076 3.25375 1.000 26.91621 420 PHE A N 1
ATOM 3117 C CA . PHE A 1 420 ? 25.28752 18.35081 3.90197 1.000 21.46782 420 PHE A CA 1
ATOM 3118 C C . PHE A 1 420 ? 25.80424 19.73392 3.55325 1.000 28.56351 420 PHE A C 1
ATOM 3119 O O . PHE A 1 420 ? 25.18058 20.72419 3.95134 1.000 30.61691 420 PHE A O 1
ATOM 3127 N N . LEU A 1 421 ? 26.91487 19.82927 2.81960 1.000 26.00070 421 LEU A N 1
ATOM 3128 C CA . LEU A 1 421 ? 27.55017 21.10642 2.54769 1.000 30.54821 421 LEU A CA 1
ATOM 3129 C C . LEU A 1 421 ? 27.16062 21.69513 1.20220 1.000 30.01367 421 LEU A C 1
ATOM 3130 O O . LEU A 1 421 ? 27.55609 22.82744 0.90713 1.000 31.97113 421 LEU A O 1
ATOM 3135 N N . GLY A 1 422 ? 26.41153 20.95625 0.38701 1.000 27.68729 422 GLY A N 1
ATOM 3136 C CA . GLY A 1 422 ? 26.19876 21.34101 -0.99384 1.000 28.10290 422 GLY A CA 1
ATOM 3137 C C . GLY A 1 422 ? 24.82372 21.92772 -1.24415 1.000 35.01755 422 GLY A C 1
ATOM 3138 O O . GLY A 1 422 ? 24.28310 21.83019 -2.35939 1.000 32.08888 422 GLY A O 1
ATOM 3139 N N . PHE A 1 423 ? 24.24650 22.56096 -0.20341 1.000 27.77079 423 PHE A N 1
ATOM 3140 C CA . PHE A 1 423 ? 22.94853 23.19324 -0.39374 1.000 29.01736 423 PHE A CA 1
ATOM 3141 C C . PHE A 1 423 ? 23.10462 24.70817 -0.37040 1.000 30.24973 423 PHE A C 1
ATOM 3142 O O . PHE A 1 423 ? 24.01155 25.22935 0.28510 1.000 24.83937 423 PHE A O 1
ATOM 3150 N N . PRO A 1 424 ? 22.24586 25.43996 -1.07789 1.000 30.59137 424 PRO A N 1
ATOM 3151 C CA . PRO A 1 424 ? 22.37362 26.90664 -1.09864 1.000 32.21296 424 PRO A CA 1
ATOM 3152 C C . PRO A 1 424 ? 22.34213 27.50616 0.30401 1.000 32.39692 424 PRO A C 1
ATOM 3153 O O . PRO A 1 424 ? 21.55787 27.09620 1.16590 1.000 31.61706 424 PRO A O 1
ATOM 3157 N N . ASP A 1 425 ? 23.22336 28.47658 0.52557 1.000 27.94018 425 ASP A N 1
ATOM 3158 C CA . ASP A 1 425 ? 23.19651 29.25636 1.75342 1.000 36.64337 425 ASP A CA 1
ATOM 3159 C C . ASP A 1 425 ? 21.83096 29.91268 1.96872 1.000 34.84113 425 ASP A C 1
ATOM 3160 O O . ASP A 1 425 ? 21.11952 30.26153 1.02265 1.000 31.42563 425 ASP A O 1
ATOM 3165 N N . ILE A 1 426 ? 21.47216 30.09401 3.23471 1.000 36.02058 426 ILE A N 1
ATOM 3166 C CA . ILE A 1 426 ? 20.28964 30.85990 3.61687 1.000 36.17951 426 ILE A CA 1
ATOM 3167 C C . ILE A 1 426 ? 20.77868 32.25497 3.96517 1.000 35.33330 426 ILE A C 1
ATOM 3168 O O . ILE A 1 426 ? 21.51535 32.42243 4.94128 1.000 33.00794 426 ILE A O 1
ATOM 3173 N N . ILE A 1 427 ? 20.38900 33.25251 3.16937 1.000 39.23221 427 ILE A N 1
ATOM 3174 C CA . ILE A 1 427 ? 20.85301 34.62522 3.38116 1.000 40.51694 427 ILE A CA 1
ATOM 3175 C C . ILE A 1 427 ? 20.05665 35.25953 4.50900 1.000 36.83813 427 ILE A C 1
ATOM 3176 O O . ILE A 1 427 ? 18.82848 35.37517 4.42746 1.000 37.24289 427 ILE A O 1
ATOM 3181 N N . ASP A 1 428 ? 20.75805 35.70458 5.54944 1.000 37.21344 428 ASP A N 1
ATOM 3182 C CA . ASP A 1 428 ? 20.12535 36.29870 6.71981 1.000 37.58724 428 ASP A CA 1
ATOM 3183 C C . ASP A 1 428 ? 20.88792 37.56359 7.14198 1.000 37.79731 428 ASP A C 1
ATOM 3184 O O . ASP A 1 428 ? 21.45378 37.63245 8.23106 1.000 38.36098 428 ASP A O 1
ATOM 3189 N N . LYS A 1 429 ? 20.87105 38.59332 6.28592 1.000 36.89406 429 LYS A N 1
ATOM 3190 C CA . LYS A 1 429 ? 21.65812 39.80047 6.55761 1.000 34.37710 429 LYS A CA 1
ATOM 3191 C C . LYS A 1 429 ? 21.31383 40.41791 7.91446 1.000 37.63964 429 LYS A C 1
ATOM 3192 O O . LYS A 1 429 ? 22.21055 40.76581 8.69166 1.000 41.54894 429 LYS A O 1
ATOM 3194 N N . ASN A 1 430 ? 20.02468 40.56127 8.22544 1.000 34.72192 430 ASN A N 1
ATOM 3195 C CA . ASN A 1 430 ? 19.64329 41.24242 9.46166 1.000 35.29712 430 ASN A CA 1
ATOM 3196 C C . ASN A 1 430 ? 19.70257 40.33612 10.68677 1.000 34.09613 430 ASN A C 1
ATOM 3197 O O . ASN A 1 430 ? 19.46282 40.81716 11.79820 1.000 34.93445 430 ASN A O 1
ATOM 3202 N N . LYS A 1 431 ? 20.02877 39.05118 10.50837 1.000 36.53408 431 LYS A N 1
ATOM 3203 C CA . LYS A 1 431 ? 20.28221 38.11802 11.60985 1.000 29.78432 431 LYS A CA 1
ATOM 3204 C C . LYS A 1 431 ? 19.04269 37.90554 12.48081 1.000 33.33550 431 LYS A C 1
ATOM 3205 O O . LYS A 1 431 ? 19.14157 37.77319 13.70558 1.000 24.13052 431 LYS A O 1
ATOM 3211 N N . ASP A 1 432 ? 17.86025 37.83295 11.85372 1.000 30.20474 432 ASP A N 1
ATOM 3212 C CA . ASP A 1 432 ? 16.65491 37.47771 12.59260 1.000 28.55355 432 ASP A CA 1
ATOM 3213 C C . ASP A 1 432 ? 16.25892 36.00840 12.43792 1.000 32.92304 432 ASP A C 1
ATOM 3214 O O . ASP A 1 432 ? 15.17689 35.61619 12.89603 1.000 31.14966 432 ASP A O 1
ATOM 3219 N N . GLY A 1 433 ? 17.11836 35.17697 11.84385 1.000 32.47947 433 GLY A N 1
ATOM 3220 C CA . GLY A 1 433 ? 16.75793 33.78238 11.66864 1.000 27.21880 433 GLY A CA 1
ATOM 3221 C C . GLY A 1 433 ? 15.73219 33.52352 10.58910 1.000 31.92864 433 GLY A C 1
ATOM 3222 O O . GLY A 1 433 ? 15.25625 32.39200 10.45775 1.000 29.29513 433 GLY A O 1
ATOM 3223 N N . ILE A 1 434 ? 15.37114 34.54045 9.81547 1.000 30.16659 434 ILE A N 1
ATOM 3224 C CA . ILE A 1 434 ? 14.38989 34.42044 8.74589 1.000 32.82004 434 ILE A CA 1
ATOM 3225 C C . ILE A 1 434 ? 15.12408 34.56113 7.42785 1.000 31.38176 434 ILE A C 1
ATOM 3226 O O . ILE A 1 434 ? 15.85313 35.53391 7.22398 1.000 32.74752 434 ILE A O 1
ATOM 3231 N N . ASN A 1 435 ? 14.95482 33.57875 6.55290 1.000 31.28842 435 ASN A N 1
ATOM 3232 C CA . ASN A 1 435 ? 15.49260 33.61110 5.20044 1.000 31.87753 435 ASN A CA 1
ATOM 3233 C C . ASN A 1 435 ? 15.15974 34.93850 4.52554 1.000 33.84666 435 ASN A C 1
ATOM 3234 O O . ASN A 1 435 ? 13.98167 35.19321 4.25114 1.000 30.19410 435 ASN A O 1
ATOM 3239 N N . ASP A 1 436 ? 16.16245 35.79116 4.25859 1.000 29.42257 436 ASP A N 1
ATOM 3240 C CA . ASP A 1 436 ? 15.86638 37.08915 3.64586 1.000 34.04289 436 ASP A CA 1
ATOM 3241 C C . ASP A 1 436 ? 14.97875 36.95202 2.41216 1.000 37.75271 436 ASP A C 1
ATOM 3242 O O . ASP A 1 436 ? 14.02969 37.72849 2.23064 1.000 38.29209 436 ASP A O 1
ATOM 3247 N N . ARG A 1 437 ? 15.25087 35.95578 1.56240 1.000 37.86943 437 ARG A N 1
ATOM 3248 C CA . ARG A 1 437 ? 14.47083 35.83107 0.33351 1.000 36.97696 437 ARG A CA 1
ATOM 3249 C C . ARG A 1 437 ? 13.01479 35.45667 0.62161 1.000 39.20707 437 ARG A C 1
ATOM 3250 O O . ARG A 1 437 ? 12.11767 35.85224 -0.13451 1.000 36.61647 437 ARG A O 1
ATOM 3252 N N . TRP A 1 438 ? 12.74937 34.72580 1.71450 1.000 36.25418 438 TRP A N 1
ATOM 3253 C CA . TRP A 1 438 ? 11.36271 34.43886 2.07550 1.000 31.75346 438 TRP A CA 1
ATOM 3254 C C . TRP A 1 438 ? 10.67782 35.67700 2.63633 1.000 36.94940 438 TRP A C 1
ATOM 3255 O O . TRP A 1 438 ? 9.45784 35.84249 2.48025 1.000 35.91994 438 TRP A O 1
ATOM 3266 N N . ALA A 1 439 ? 11.45118 36.54588 3.29393 1.000 36.83744 439 ALA A N 1
ATOM 3267 C CA . ALA A 1 439 ? 10.93119 37.82131 3.77656 1.000 37.91179 439 ALA A CA 1
ATOM 3268 C C . ALA A 1 439 ? 10.49496 38.70475 2.61366 1.000 38.43118 439 ALA A C 1
ATOM 3269 O O . ALA A 1 439 ? 9.39871 39.28142 2.63049 1.000 39.03027 439 ALA A O 1
ATOM 3271 N N . ALA A 1 440 ? 11.34570 38.81088 1.58541 1.000 40.07346 440 ALA A N 1
ATOM 3272 C CA . ALA A 1 440 ? 11.00689 39.59393 0.39883 1.000 41.55727 440 ALA A CA 1
ATOM 3273 C C . ALA A 1 440 ? 9.73630 39.08809 -0.27863 1.000 40.39743 440 ALA A C 1
ATOM 3274 O O . ALA A 1 440 ? 8.98085 39.88160 -0.84265 1.000 38.59269 440 ALA A O 1
ATOM 3276 N N . LYS A 1 441 ? 9.47053 37.78481 -0.22265 1.000 42.50074 441 LYS A N 1
ATOM 3277 C CA . LYS A 1 441 ? 8.29684 37.22901 -0.88195 1.000 40.30782 441 LYS A CA 1
ATOM 3278 C C . LYS A 1 441 ? 7.05571 37.21225 0.00502 1.000 39.44779 441 LYS A C 1
ATOM 3279 O O . LYS A 1 441 ? 5.96509 36.92534 -0.49684 1.000 44.62564 441 LYS A O 1
ATOM 3281 N N . ASN A 1 442 ? 7.18038 37.52327 1.29715 1.000 42.82422 442 ASN A N 1
ATOM 3282 C CA . ASN A 1 442 ? 6.05025 37.52407 2.23061 1.000 41.67876 442 ASN A CA 1
ATOM 3283 C C . ASN A 1 442 ? 6.04687 38.82921 3.01584 1.000 40.94710 442 ASN A C 1
ATOM 3284 O O . ASN A 1 442 ? 6.25534 38.84438 4.23265 1.000 36.46206 442 ASN A O 1
ATOM 3289 N N . PRO A 1 443 ? 5.76257 39.94398 2.34676 1.000 40.37058 443 PRO A N 1
ATOM 3290 C CA . PRO A 1 443 ? 5.95927 41.25504 2.99095 1.000 39.84726 443 PRO A CA 1
ATOM 3291 C C . PRO A 1 443 ? 5.07983 41.49013 4.21169 1.000 38.92124 443 PRO A C 1
ATOM 3292 O O . PRO A 1 443 ? 5.56107 42.04516 5.20817 1.000 42.78410 443 PRO A O 1
ATOM 3296 N N . THR A 1 444 ? 3.80454 41.09853 4.16900 1.000 34.37496 444 THR A N 1
ATOM 3297 C CA . THR A 1 444 ? 2.88883 41.40045 5.26844 1.000 39.58199 444 THR A CA 1
ATOM 3298 C C . THR A 1 444 ? 3.21601 40.60374 6.52448 1.000 40.77109 444 THR A C 1
ATOM 3299 O O . THR A 1 444 ? 2.66748 40.87970 7.60004 1.000 37.59966 444 THR A O 1
ATOM 3303 N N . ASN A 1 445 ? 4.13057 39.65756 6.40990 1.000 38.50272 445 ASN A N 1
ATOM 3304 C CA . ASN A 1 445 ? 4.35751 38.64808 7.42856 1.000 40.02130 445 ASN A CA 1
ATOM 3305 C C . ASN A 1 445 ? 5.84534 38.42108 7.67346 1.000 37.69743 445 ASN A C 1
ATOM 3306 O O . ASN A 1 445 ? 6.20933 37.42943 8.31870 1.000 34.64069 445 ASN A O 1
ATOM 3311 N N . GLN A 1 446 ? 6.70849 39.30723 7.17114 1.000 35.96119 446 GLN A N 1
ATOM 3312 C CA . GLN A 1 446 ? 8.12087 39.01778 6.96028 1.000 34.64380 446 GLN A CA 1
ATOM 3313 C C . GLN A 1 446 ? 8.92101 38.89372 8.24510 1.000 35.46363 446 GLN A C 1
ATOM 3314 O O . GLN A 1 446 ? 10.07305 38.44531 8.18633 1.000 35.88485 446 GLN A O 1
ATOM 3320 N N . HIS A 1 447 ? 8.36259 39.27373 9.39393 1.000 34.17948 447 HIS A N 1
ATOM 3321 C CA . HIS A 1 447 ? 9.07379 39.14405 10.65919 1.000 32.07684 447 HIS A CA 1
ATOM 3322 C C . HIS A 1 447 ? 8.56742 37.97952 11.50192 1.000 33.39346 447 HIS A C 1
ATOM 3323 O O . HIS A 1 447 ? 9.05818 37.77147 12.61624 1.000 32.61997 447 HIS A O 1
ATOM 3330 N N . ASN A 1 448 ? 7.60159 37.22094 11.00046 1.000 31.54422 448 ASN A N 1
ATOM 3331 C CA . ASN A 1 448 ? 7.01425 36.10169 11.73088 1.000 34.17567 448 ASN A CA 1
ATOM 3332 C C . ASN A 1 448 ? 7.94693 34.90000 11.62925 1.000 33.89430 448 ASN A C 1
ATOM 3333 O O . ASN A 1 448 ? 7.90114 34.15873 10.64604 1.000 31.37674 448 ASN A O 1
ATOM 3338 N N . ILE A 1 449 ? 8.77137 34.68603 12.66607 1.000 33.72701 449 ILE A N 1
ATOM 3339 C CA . ILE A 1 449 ? 9.71725 33.56418 12.68005 1.000 37.87235 449 ILE A CA 1
ATOM 3340 C C . ILE A 1 449 ? 8.98173 32.21843 12.67028 1.000 32.79513 449 ILE A C 1
ATOM 3341 O O . ILE A 1 449 ? 9.39112 31.28113 11.97215 1.000 31.01091 449 ILE A O 1
ATOM 3346 N N . ASN A 1 450 ? 7.88045 32.10217 13.42473 1.000 34.00581 450 ASN A N 1
ATOM 3347 C CA . ASN A 1 450 ? 7.08552 30.87025 13.39328 1.000 32.81509 450 ASN A CA 1
ATOM 3348 C C . ASN A 1 450 ? 6.56693 30.58168 11.98911 1.000 34.71681 450 ASN A C 1
ATOM 3349 O O . ASN A 1 450 ? 6.61581 29.43836 11.52071 1.000 30.92764 450 ASN A O 1
ATOM 3354 N N . ALA A 1 451 ? 6.03673 31.60335 11.30877 1.000 29.82492 451 ALA A N 1
ATOM 3355 C CA . ALA A 1 451 ? 5.47698 31.37600 9.97963 1.000 30.98181 451 ALA A CA 1
ATOM 3356 C C . ALA A 1 451 ? 6.56304 31.00747 8.98213 1.000 32.89496 451 ALA A C 1
ATOM 3357 O O . ALA A 1 451 ? 6.32637 30.20847 8.06662 1.000 35.69134 451 ALA A O 1
ATOM 3359 N N . TYR A 1 452 ? 7.75293 31.59770 9.12561 1.000 30.89146 452 TYR A N 1
ATOM 3360 C CA . TYR A 1 452 ? 8.86498 31.22185 8.26302 1.000 31.94517 452 TYR A CA 1
ATOM 3361 C C . TYR A 1 452 ? 9.23754 29.75866 8.48250 1.000 29.59624 452 TYR A C 1
ATOM 3362 O O . TYR A 1 452 ? 9.35404 28.98794 7.52301 1.000 27.90348 452 TYR A O 1
ATOM 3371 N N . ILE A 1 453 ? 9.40546 29.35323 9.74601 1.000 28.78591 453 ILE A N 1
ATOM 3372 C CA . ILE A 1 453 ? 9.85774 27.99247 10.02901 1.000 31.32208 453 ILE A CA 1
ATOM 3373 C C . ILE A 1 453 ? 8.81825 26.97246 9.57036 1.000 32.97281 453 ILE A C 1
ATOM 3374 O O . ILE A 1 453 ? 9.16381 25.93791 8.98163 1.000 32.66522 453 ILE A O 1
ATOM 3379 N N . ASN A 1 454 ? 7.53015 27.25626 9.79966 1.000 34.16569 454 ASN A N 1
ATOM 3380 C CA . ASN A 1 454 ? 6.47899 26.41425 9.23257 1.000 29.89202 454 ASN A CA 1
ATOM 3381 C C . ASN A 1 454 ? 6.60102 26.32683 7.71305 1.000 34.56701 454 ASN A C 1
ATOM 3382 O O . ASN A 1 454 ? 6.49246 25.24553 7.13584 1.000 36.42700 454 ASN A O 1
ATOM 3387 N N . SER A 1 455 ? 6.84249 27.44940 7.04196 1.000 29.80571 455 SER A N 1
ATOM 3388 C CA . SER A 1 455 ? 6.92858 27.40741 5.58703 1.000 35.53745 455 SER A CA 1
ATOM 3389 C C . SER A 1 455 ? 7.93672 26.36934 5.09240 1.000 38.10164 455 SER A C 1
ATOM 3390 O O . SER A 1 455 ? 7.76079 25.81591 3.99448 1.000 35.59969 455 SER A O 1
ATOM 3393 N N . ILE A 1 456 ? 8.99101 26.08909 5.87957 1.000 30.97176 456 ILE A N 1
ATOM 3394 C CA . ILE A 1 456 ? 10.09116 25.25595 5.37942 1.000 31.28490 456 ILE A CA 1
ATOM 3395 C C . ILE A 1 456 ? 9.59528 23.86443 5.02229 1.000 31.52416 456 ILE A C 1
ATOM 3396 O O . ILE A 1 456 ? 9.96239 23.30919 3.97844 1.000 29.00762 456 ILE A O 1
ATOM 3401 N N . THR A 1 457 ? 8.76119 23.27855 5.89153 1.000 28.40370 457 THR A N 1
ATOM 3402 C CA . THR A 1 457 ? 8.33832 21.89161 5.79352 1.000 30.95643 457 THR A CA 1
ATOM 3403 C C . THR A 1 457 ? 6.89741 21.72634 5.34481 1.000 34.10303 457 THR A C 1
ATOM 3404 O O . THR A 1 457 ? 6.47592 20.59529 5.09153 1.000 40.73437 457 THR A O 1
ATOM 3408 N N . GLU A 1 458 ? 6.11680 22.79302 5.28556 1.000 43.67182 458 GLU A N 1
ATOM 3409 C CA . GLU A 1 458 ? 4.73943 22.67832 4.78613 1.000 48.40283 458 GLU A CA 1
ATOM 3410 C C . GLU A 1 458 ? 4.68881 22.93686 3.27852 1.000 51.95557 458 GLU A C 1
ATOM 3411 O O . GLU A 1 458 ? 3.66338 22.69527 2.63957 1.000 65.36979 458 GLU A O 1
#

Secondary structure (DSSP, 8-state):
--SSSSTT--GGGTT--TTTTSEEEEE------SSSPPTTSHHHHHH--S-EEEEES--EEEE-SS-EEE---SEEEEGGGSSS-EEEESS-EEEES-EEEEEES-EEE--SSS----SEEEES-EEEEEES-EEE--SSBSEEEES-EEEEEES-EEE---SSSS-TTS---B--EE--EEEEEES-EEEEESB-TTEE--S-SS-SS-GGG-EEEEES-EEEEE-S--SEE-TT-EEEEES-EEE--TT-----SEEEPP-TT--S--EEEE--EETT-HHHHH-GGGGEEE-SSSSPPPEE--TT-TTB-SS----SSS---PPP---HHHHHIIIIIS---SS-EETTEE---HHHHHHHHHHHTSS---TT---S-GGGT-S-HHHHHHGGG-S-----TT-SSS-HHHHHH-GGGTT-HHHHHHHHH-

Nearest PDB structures (foldseek):
  9buj-assembly1_A  TM=1.002E+00  e=3.142E-83  Pseudoalteromonas fuliginea
  1pxz-assembly2_B  TM=7.186E-01  e=7.226E-12  Juniperus ashei
  5gt5-assembly1_B  TM=5.343E-01  e=4.075E-08  Paenibacillus sp. 0602
  5w6p-assembly1_A  TM=3.707E-01  e=1.114E+00  Kuttervirus CBA120
  5lw3-assembly1_A  TM=4.386E-01  e=1.669E+00  Azotobacter vinelandii

B-factor: mean 32.67, std 8.43, range [16.8, 72.46]

Radius of gyration: 20.8 Å; Cα contacts (8 Å, |Δi|>4): 1284; chains: 1; bounding box: 46×60×44 Å